Protein 3R9M (pdb70)

InterPro domains:
  IPR004328 BRO1 domain [PF03097] (87-357)
  IPR004328 BRO1 domain [PS51180] (90-411)
  IPR004328 BRO1 domain [SM01041] (4-379)
  IPR038499 BRO1 domain superfamily [G3DSA:1.25.40.280] (1-374)
  IPR038898 BRO1 domain-containing protein BROX [PTHR23032] (2-378)

Sequence (376 aa):
GVDTHWFHRNPLKATAPVSFNYYGVVTGPSASKICNDLRSSRARLLELFTDLSCNPEMMKNNAADSSYFSLLQGFINSLDESTQESKLRYIQNFKWTDTLQGQVPSAQQDAVFELISMGFNVALWYTKYASRLAGKENITEDEAKEVHRRSLKIAAGIFKHLKESHLPKLITPAEKGRDLESRLIEAYVIQCQAEAQEVTIARAIELKHAPGLIIAALAYETANFYQKADHHTLSSLEPAYSAKWRKYLHLKMCFYTAYAYCCYHGETLLASDKCGEAIRSLQEAEKLYAKAEALCCKKEYGETKGPGPTVKPSGHLFFRKLGNLVKNTLEKCQQRENGFIYFQKIPTEAPQLELKANYGLVEPIPFEFPPTSVQWTPETLAAFD

Radius of gyration: 24.3 Å; Cα contacts (8 Å, |Δi|>4): 612; chains: 1; bounding box: 56×80×35 Å

Organism: Homo sapiens (NCBI:txid9606)

CATH classification: 1.25.40.280

Nearest PDB structures (foldseek):
  3zxp-assembly1_B  TM=9.896E-01  e=1.550E-49  Homo sapiens
  3uly-assembly1_A  TM=9.470E-01  e=6.329E-46  Homo sapiens
  1zb1-assembly2_B  TM=7.636E-01  e=9.545E-12  Saccharomyces cerevisiae
  2xs1-assembly1_A  TM=7.672E-01  e=3.033E-11  Homo sapiens
  3c3r-assembly1_A  TM=7.414E-01  e=2.125E-11  unclassified

GO terms:
  GO:0005635 nuclear envelope (C, IDA)
  GO:0007084 mitotic nuclear membrane reassembly (P, IMP)
  GO:0005515 protein binding (F, IPI)
  GO:0070062 extracellular exosome (C, HDA)

B-factor: mean 37.3, std 14.64, range [16.52, 98.57]

Secondary structure (DSSP, 8-state):
-PPP-----PPPP-B-------GGGB-SHHHHHHHHHHHHHHHHHHHHTT-TT--HHHHHHHHHHHHHHHGGGTB-SS-TT-B-TTTTS--EEE--TTSTT--EEES-HHHHHHHHHHHHHHHHHHHHHHHHT-TT--HHHHHHHHHHHHHHHHHHHHIIIIIGGG-SSPPPTTSTTSHHHHHHHHHHHHHHHHHHHHHHHHHTT--HHHHHHHHHHHHHHHHHHHHHHTTS-HHHHHHHHHHHHHHHHHHHHHHHHHHHHHHHHTT-HHHHHHHHHHHHHHHHHHHHHHHHHHT---SS----GGGSHHHHHHHHHHHHHHHHHHHHIIIII-----SSPP------SS----PPP--PPPPPTT--HHHHHTB-

Foldseek 3Di:
DQAFDADFAFDFKDKDQDQLDPDPLFDDDLLVVLSNQLNVLVVLLVVLLPDVVDDPVNNVVSQQSNLLSLQLLFDDPPDPVDTHPNQQVDKMKMCARLRPPDIDIGSGSLVVNLSSLLSSLSSLQVQLNVLRHDPPRDPVSLVSSLQSLLQSLQSLVCCLPPRLVPDPDHDDPPGCSHNQNSVLSSLSSQLSSLVSVLSVCVVVPHQLLLSLQSLQVSLVSLVVSLVSCVPPDCQRCVLVSLSSNLSSLQSNLRNLLSVLVVCVVVVNLLLSLLSLVVSVVSLVVSQVSLVVSLVRDYGGDRDRCCPPPVSVVSVVSSVVSNVVSVVCCVPPNVDHRDPDHDDDDGHNPDRRRHRDHDDRDHRDPSDDVVSSVSRD

Solvent-accessible surface area: 17272 Å² total; per-residue (Å²): 125,18,58,24,17,30,9,4,29,7,56,41,10,58,26,38,129,17,63,3,77,24,170,70,58,22,84,39,122,52,0,48,112,0,8,66,33,0,97,64,15,3,56,113,0,45,112,0,15,106,48,146,82,4,57,10,130,54,0,119,88,10,7,44,60,0,2,20,13,0,12,1,0,9,48,24,65,114,82,130,115,107,88,5,130,8,17,92,46,32,68,1,88,2,23,11,0,5,41,47,170,93,62,32,41,20,90,8,1,0,13,0,2,0,0,0,1,0,1,5,0,3,13,11,4,51,27,0,21,104,7,0,48,66,158,110,11,70,111,114,36,2,147,46,0,44,91,0,0,44,21,0,0,2,2,0,77,35,0,62,101,49,16,28,98,83,20,146,81,101,21,125,145,0,26,0,9,16,84,60,0,0,43,0,5,10,6,6,0,20,0,0,0,0,3,3,21,3,14,52,7,56,78,123,176,87,66,43,29,29,5,0,5,1,0,49,34,0,2,55,42,0,67,120,0,9,110,28,0,52,80,8,94,93,82,42,1,32,5,2,72,57,0,0,55,0,0,28,4,2,8,19,0,34,0,24,1,28,30,0,38,41,16,15,83,60,82,97,0,2,76,0,0,20,0,0,54,29,0,80,119,35,33,58,87,0,78,41,3,1,127,61,2,10,133,32,184,15,26,27,98,102,34,130,0,34,48,65,82,20,2,115,105,1,16,84,56,5,103,78,7,23,90,82,0,76,164,53,17,56,148,104,54,150,66,189,70,52,114,130,23,34,164,16,153,44,150,5,115,165,38,70,6,114,19,62,127,49,140,22,24,114,34,20,142,56,11,46,88,127,6,32,69,21,2,148

Structure (mmCIF, N/CA/C/O backbone):
data_3R9M
#
_entry.id   3R9M
#
_cell.length_a   189.204
_cell.length_b   189.204
_cell.length_c   49.523
_cell.angle_alpha   90.00
_cell.angle_beta   90.00
_cell.angle_gamma   120.00
#
_symmetry.space_group_name_H-M   'P 63'
#
loop_
_entity.id
_entity.type
_entity.pdbx_description
1 polymer 'BRO1 domain-containing protein BROX'
2 non-polymer 1,2-ETHANEDIOL
3 non-polymer 'FORMIC ACID'
4 water water
#
loop_
_atom_site.group_PDB
_atom_site.id
_atom_site.type_symbol
_atom_site.label_atom_id
_atom_site.label_alt_id
_atom_site.label_comp_id
_atom_site.label_asym_id
_atom_site.label_entity_id
_atom_site.label_seq_id
_atom_site.pdbx_PDB_ins_code
_atom_site.Cartn_x
_atom_site.Cartn_y
_atom_site.Cartn_z
_atom_site.occupancy
_atom_site.B_iso_or_equiv
_atom_site.auth_seq_id
_atom_site.auth_comp_id
_atom_site.auth_asym_id
_atom_site.auth_atom_id
_atom_site.pdbx_PDB_model_num
ATOM 1 N N . GLY A 1 1 ? -94.257 39.118 1.827 1.00 98.36 -3 GLY A N 1
ATOM 2 C CA . GLY A 1 1 ? -94.787 39.870 2.957 1.00 98.57 -3 GLY A CA 1
ATOM 3 C C . GLY A 1 1 ? -94.743 39.077 4.256 1.00 91.30 -3 GLY A C 1
ATOM 4 O O . GLY A 1 1 ? -94.152 39.504 5.257 1.00 93.22 -3 GLY A O 1
ATOM 5 N N . VAL A 1 2 ? -95.398 37.922 4.243 0.92 76.21 -2 VAL A N 1
ATOM 6 C CA . VAL A 1 2 ? -95.202 36.915 5.271 1.00 57.81 -2 VAL A CA 1
ATOM 7 C C . VAL A 1 2 ? -93.929 36.171 4.883 0.83 51.60 -2 VAL A C 1
ATOM 8 O O . VAL A 1 2 ? -93.746 35.822 3.718 0.79 45.88 -2 VAL A O 1
ATOM 12 N N . ASP A 1 3 ? -93.033 35.966 5.843 0.96 52.15 -1 ASP A N 1
ATOM 13 C CA . ASP A 1 3 ? -91.748 35.319 5.568 0.83 53.89 -1 ASP A CA 1
ATOM 14 C C . ASP A 1 3 ? -91.871 33.809 5.401 0.90 41.42 -1 ASP A C 1
ATOM 15 O O . ASP A 1 3 ? -92.722 33.185 6.020 0.80 32.41 -1 ASP A O 1
ATOM 20 N N . THR A 1 4 ? -91.022 33.241 4.550 1.00 41.22 2 THR A N 1
ATOM 21 C CA . THR A 1 4 ? -90.873 31.793 4.428 1.00 40.38 2 THR A CA 1
ATOM 22 C C . THR A 1 4 ? -89.979 31.212 5.513 1.00 38.28 2 THR A C 1
ATOM 23 O O . THR A 1 4 ? -89.138 31.904 6.079 1.00 36.72 2 THR A O 1
ATOM 27 N N . HIS A 1 5 ? -90.153 29.923 5.777 1.00 28.96 3 HIS A N 1
ATOM 28 C CA . HIS A 1 5 ? -89.305 29.230 6.726 1.00 26.28 3 HIS A CA 1
ATOM 29 C C . HIS A 1 5 ? -88.791 27.971 6.043 1.00 32.25 3 HIS A C 1
ATOM 30 O O . HIS A 1 5 ? -89.431 27.460 5.129 1.00 31.11 3 HIS A O 1
ATOM 37 N N . TRP A 1 6 ? -87.650 27.471 6.497 1.00 29.10 4 TRP A N 1
ATOM 38 C CA . TRP A 1 6 ? -87.112 26.226 5.953 1.00 28.57 4 TRP A CA 1
ATOM 39 C C . TRP A 1 6 ? -87.037 25.184 7.072 1.00 26.43 4 TRP A C 1
ATOM 40 O O . TRP A 1 6 ? -86.323 25.400 8.051 1.00 26.45 4 TRP A O 1
ATOM 51 N N . PHE A 1 7 ? -87.755 24.075 6.922 1.00 24.59 5 PHE A N 1
ATOM 5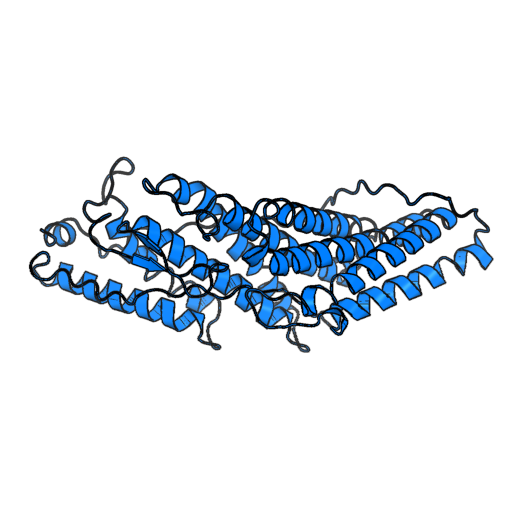2 C CA . PHE A 1 7 ? -87.761 23.024 7.953 1.00 23.85 5 PHE A CA 1
ATOM 53 C C . PHE A 1 7 ? -87.183 21.738 7.351 1.00 31.71 5 PHE A C 1
ATOM 54 O O . PHE A 1 7 ? -87.737 21.214 6.390 1.00 26.90 5 PHE A O 1
ATOM 62 N N . HIS A 1 8 ? -86.066 21.242 7.873 1.00 27.13 6 HIS A N 1
ATOM 63 C CA . HIS A 1 8 ? -85.546 19.925 7.445 1.00 30.00 6 HIS A CA 1
ATOM 64 C C . HIS A 1 8 ? -86.574 18.840 7.662 1.00 26.52 6 HIS A C 1
ATOM 65 O O . HIS A 1 8 ? -87.187 18.796 8.737 1.00 24.56 6 HIS A O 1
ATOM 72 N N . ARG A 1 9 ? -86.756 17.931 6.693 1.00 22.41 7 ARG A N 1
ATOM 73 C CA . ARG A 1 9 ? -87.704 16.815 6.890 1.00 21.38 7 ARG A CA 1
ATOM 74 C C . ARG A 1 9 ? -87.069 15.440 6.637 1.00 26.29 7 ARG A C 1
ATOM 75 O O . ARG A 1 9 ? -86.414 15.219 5.615 1.00 24.53 7 ARG A O 1
ATOM 83 N N . ASN A 1 10 ? -87.237 14.520 7.579 1.00 21.96 8 ASN A N 1
ATOM 84 C CA . ASN A 1 10 ? -86.929 13.112 7.297 1.00 25.08 8 ASN A CA 1
ATOM 85 C C . ASN A 1 10 ? -88.031 12.511 6.450 1.00 23.85 8 ASN A C 1
ATOM 86 O O . ASN A 1 10 ? -89.120 13.085 6.325 1.00 23.61 8 ASN A O 1
ATOM 91 N N . PRO A 1 11 ? -87.767 11.349 5.839 1.00 24.87 9 PRO A N 1
ATOM 92 C CA . PRO A 1 11 ? -88.781 10.789 4.947 1.00 25.31 9 PRO A CA 1
ATOM 93 C C . PRO A 1 11 ? -90.009 10.305 5.687 1.00 27.09 9 PRO A C 1
ATOM 94 O O . PRO A 1 11 ? -89.890 9.961 6.848 1.00 21.55 9 PRO A O 1
ATOM 98 N N . LEU A 1 12 ? -91.152 10.268 5.017 1.00 24.05 10 LEU A N 1
ATOM 99 C CA . LEU A 1 12 ? -92.336 9.590 5.536 1.00 22.57 10 LEU A CA 1
ATOM 100 C C . LEU A 1 12 ? -92.026 8.110 5.688 1.00 25.27 10 LEU A C 1
ATOM 101 O O . LEU A 1 12 ? -91.123 7.571 5.043 1.00 23.69 10 LEU A O 1
ATOM 106 N N . LYS A 1 13 ? -92.797 7.453 6.550 1.00 19.45 11 LYS A N 1
ATOM 107 C CA . LYS A 1 13 ? -92.695 6.002 6.731 1.00 20.70 11 LYS A CA 1
ATOM 108 C C . LYS A 1 13 ? -93.490 5.276 5.639 1.00 22.49 11 LYS A C 1
ATOM 109 O O . LYS A 1 13 ? -94.493 5.785 5.143 1.00 21.01 11 LYS A O 1
ATOM 115 N N . ALA A 1 14 ? -93.028 4.082 5.286 1.00 16.74 12 ALA A N 1
ATOM 116 C CA . ALA A 1 14 ? -93.720 3.240 4.312 1.00 21.74 12 ALA A CA 1
ATOM 117 C C . ALA A 1 14 ? -94.116 1.958 5.036 1.00 22.83 12 ALA A C 1
ATOM 118 O O . ALA A 1 14 ? -93.478 1.596 6.030 1.00 21.62 12 ALA A O 1
ATOM 120 N N . THR A 1 15 ? -95.138 1.267 4.539 1.00 21.60 13 THR A N 1
ATOM 121 C CA . THR A 1 15 ? -95.578 0.033 5.182 1.00 21.19 13 THR A CA 1
ATOM 122 C C . THR A 1 15 ? -95.912 -1.074 4.163 1.00 24.08 13 THR A C 1
ATOM 123 O O . THR A 1 15 ? -96.270 -0.797 2.988 1.00 22.88 13 THR A O 1
ATOM 127 N N . ALA A 1 16 ? -95.794 -2.325 4.591 1.00 23.01 14 ALA A N 1
ATOM 128 C CA . ALA A 1 16 ? -96.274 -3.448 3.761 1.00 24.75 14 ALA A CA 1
ATOM 129 C C . ALA A 1 16 ? -97.769 -3.280 3.597 1.00 24.89 14 ALA A C 1
ATOM 130 O O . ALA A 1 16 ? -98.482 -2.973 4.560 1.00 22.05 14 ALA A O 1
ATOM 132 N N . PRO A 1 17 ? -98.280 -3.455 2.371 1.00 24.20 15 PRO A N 1
ATOM 133 C CA . PRO A 1 17 ? -99.730 -3.403 2.167 1.00 18.99 15 PRO A CA 1
ATOM 134 C C . PRO A 1 17 ? -100.430 -4.547 2.902 1.00 25.16 15 PRO A C 1
ATOM 135 O O . PRO A 1 17 ? -99.848 -5.628 3.001 1.00 24.70 15 PRO A O 1
ATOM 139 N N . VAL A 1 18 ? -101.636 -4.315 3.408 1.00 23.89 16 VAL A N 1
ATOM 140 C CA . VAL A 1 18 ? -102.332 -5.309 4.249 1.00 24.37 16 VAL A CA 1
ATOM 141 C C . VAL A 1 18 ? -103.722 -5.566 3.676 1.00 27.71 16 VAL A C 1
ATOM 142 O O . VAL A 1 18 ? -104.492 -4.629 3.425 1.00 25.15 16 VAL A O 1
ATOM 146 N N . SER A 1 19 ? -104.032 -6.825 3.402 1.00 26.14 17 SER A N 1
ATOM 147 C CA . SER A 1 19 ? -105.333 -7.135 2.801 1.00 24.92 17 SER A CA 1
ATOM 148 C C . SER A 1 19 ? -106.452 -7.287 3.830 1.00 29.16 17 SER A C 1
ATOM 149 O O . SER A 1 19 ? -107.624 -7.203 3.486 1.00 29.18 17 SER A O 1
ATOM 152 N N . PHE A 1 20 ? -106.080 -7.545 5.089 1.00 23.34 18 PHE A N 1
ATOM 153 C CA . PHE A 1 20 ? -107.061 -7.930 6.131 1.00 24.11 18 PHE A CA 1
ATOM 154 C C . PHE A 1 20 ? -107.886 -9.164 5.704 1.00 32.77 18 PHE A C 1
ATOM 155 O O . PHE A 1 20 ? -109.109 -9.214 5.858 1.00 31.13 18 PHE A O 1
ATOM 163 N N . ASN A 1 21 ? -107.195 -10.137 5.120 1.00 28.42 19 ASN A N 1
ATOM 164 C CA . ASN A 1 21 ? -107.827 -11.417 4.804 1.00 28.37 19 ASN A CA 1
ATOM 165 C C . ASN A 1 21 ? -107.412 -12.498 5.801 1.00 31.20 19 ASN A C 1
ATOM 166 O O . ASN A 1 21 ? -106.240 -12.828 5.890 1.00 32.11 19 ASN A O 1
ATOM 171 N N . TYR A 1 22 ? -108.355 -12.953 6.613 1.00 32.24 20 TYR A N 1
ATOM 172 C CA . TYR A 1 22 ? -108.116 -14.013 7.606 1.00 31.77 20 TYR A CA 1
ATOM 173 C C . TYR A 1 22 ? -108.593 -15.401 7.174 1.00 38.52 20 TYR A C 1
ATOM 174 O O . TYR A 1 22 ? -108.630 -16.326 7.983 1.00 41.87 20 TYR A O 1
ATOM 183 N N . TYR A 1 23 ? -109.051 -15.496 5.925 1.00 31.77 21 TYR A N 1
ATOM 184 C CA . TYR A 1 23 ? -109.397 -16.807 5.333 1.00 33.82 21 TYR A CA 1
ATOM 185 C C . TYR A 1 23 ? -110.342 -17.466 6.326 1.00 38.87 21 TYR A C 1
ATOM 186 O O . TYR A 1 23 ? -111.215 -16.756 6.901 1.00 44.78 21 TYR A O 1
ATOM 195 N N . GLY A 1 24 ? -110.238 -18.770 6.538 1.00 44.57 22 GLY A N 1
ATOM 196 C CA . GLY A 1 24 ? -111.230 -19.433 7.381 1.00 43.36 22 GLY A CA 1
ATOM 197 C C . GLY A 1 24 ? -111.623 -18.837 8.739 1.00 48.47 22 GLY A C 1
ATOM 198 O O . GLY A 1 24 ? -112.712 -19.104 9.266 1.00 50.53 22 GLY A O 1
ATOM 199 N N . VAL A 1 25 ? -110.740 -18.030 9.317 1.00 37.98 23 VAL A N 1
ATOM 200 C CA . VAL A 1 25 ? -111.046 -17.376 10.587 1.00 39.14 23 VAL A CA 1
ATOM 201 C C . VAL A 1 25 ? -112.312 -16.531 10.522 1.00 41.52 23 VAL A C 1
ATOM 202 O O . VAL A 1 25 ? -113.052 -16.430 11.494 1.00 45.02 23 VAL A O 1
ATOM 206 N N . VAL A 1 26 ? -112.552 -15.904 9.382 1.00 40.95 24 VAL A N 1
ATOM 207 C CA . VAL A 1 26 ? -113.661 -14.965 9.269 1.00 40.97 24 VAL A CA 1
ATOM 208 C C . VAL A 1 26 ? -114.814 -15.566 8.495 1.00 49.14 24 VAL A C 1
ATOM 209 O O . VAL A 1 26 ? -114.627 -16.080 7.401 1.00 49.20 24 VAL A O 1
ATOM 213 N N . THR A 1 27 ? -116.004 -15.493 9.075 1.00 50.97 25 THR A N 1
ATOM 214 C CA . THR A 1 27 ? -117.202 -15.999 8.423 1.00 60.53 25 THR A CA 1
ATOM 215 C C . THR A 1 27 ? -118.346 -14.981 8.465 1.00 59.32 25 THR A C 1
ATOM 216 O O . THR A 1 27 ? -118.470 -14.203 9.409 1.00 53.13 25 THR A O 1
ATOM 220 N N . GLY A 1 28 ? -119.174 -14.971 7.431 1.00 58.25 26 GLY A N 1
ATOM 221 C CA . GLY A 1 28 ? -120.370 -14.157 7.458 1.00 61.15 26 GLY A CA 1
ATOM 222 C C . GLY A 1 28 ? -120.169 -12.770 6.901 1.00 65.44 26 GLY A C 1
ATOM 223 O O . GLY A 1 28 ? -119.069 -12.231 6.925 1.00 67.07 26 GLY A O 1
ATOM 224 N N . PRO A 1 29 ? -121.254 -12.176 6.413 1.00 67.10 27 PRO A N 1
ATOM 225 C CA . PRO A 1 29 ? -121.251 -10.897 5.709 1.00 64.74 27 PRO A CA 1
ATOM 226 C C . PRO A 1 29 ? -120.679 -9.736 6.526 1.00 55.08 27 PRO A C 1
ATOM 227 O O . PRO A 1 29 ? -119.930 -8.955 5.959 1.00 48.68 27 PRO A O 1
ATOM 231 N N . SER A 1 30 ? -121.007 -9.609 7.808 1.00 49.75 28 SER A N 1
ATOM 232 C CA . SER A 1 30 ? -120.576 -8.408 8.537 1.00 51.61 28 SER A CA 1
ATOM 233 C C . SER A 1 30 ? -119.064 -8.362 8.860 1.00 47.92 28 SER A C 1
ATOM 234 O O . SER A 1 30 ? -118.434 -7.323 8.697 1.00 47.15 28 SER A O 1
ATOM 237 N N . ALA A 1 31 ? -118.486 -9.475 9.301 1.00 40.78 29 ALA A N 1
ATOM 238 C CA . ALA A 1 31 ? -117.041 -9.541 9.503 1.00 44.15 29 ALA A CA 1
ATOM 239 C C . ALA A 1 31 ? -116.291 -9.411 8.175 1.00 38.42 29 ALA A C 1
ATOM 240 O O . ALA A 1 31 ? -115.248 -8.742 8.092 1.00 40.64 29 ALA A O 1
ATOM 242 N N . SER A 1 32 ? -116.815 -10.039 7.125 1.00 36.22 30 SER A N 1
ATOM 243 C CA . SER A 1 32 ? -116.185 -9.875 5.820 1.00 38.22 30 SER A CA 1
ATOM 244 C C . SER A 1 32 ? -116.217 -8.405 5.400 1.00 38.08 30 SER A C 1
ATOM 245 O O . SER A 1 32 ? -115.227 -7.869 4.883 1.00 38.00 30 SER A O 1
ATOM 248 N N . LYS A 1 33 ? -117.351 -7.753 5.630 1.00 39.00 31 LYS A N 1
ATOM 249 C CA . LYS A 1 33 ? -117.492 -6.346 5.271 1.00 41.47 31 LYS A CA 1
ATOM 250 C C . LYS A 1 33 ? -116.516 -5.481 6.051 1.00 40.07 31 LYS A C 1
ATOM 251 O O . LYS A 1 33 ? -115.909 -4.558 5.507 1.00 35.36 31 LYS A O 1
ATOM 257 N N . ILE A 1 34 ? -116.354 -5.774 7.335 1.00 29.56 32 ILE A N 1
ATOM 258 C CA . ILE A 1 34 ? -115.517 -4.890 8.126 1.00 31.95 32 ILE A CA 1
ATOM 259 C C . ILE A 1 34 ? -114.059 -5.083 7.695 1.00 31.56 32 ILE A C 1
ATOM 260 O O . ILE A 1 34 ? -113.283 -4.151 7.707 1.00 31.93 32 ILE A O 1
ATOM 265 N N . CYS A 1 35 ? -113.685 -6.306 7.327 1.00 30.26 33 CYS A N 1
ATOM 266 C CA . CYS A 1 35 ? -112.354 -6.516 6.756 1.00 30.72 33 CYS A CA 1
ATOM 267 C C . CYS A 1 35 ? -112.162 -5.715 5.460 1.00 31.02 33 CYS A C 1
ATOM 268 O O . CYS A 1 35 ? -111.117 -5.088 5.269 1.00 28.78 33 CYS A O 1
ATOM 271 N N . ASN A 1 36 ? -113.163 -5.715 4.583 1.00 30.68 34 ASN A N 1
ATOM 272 C CA . ASN A 1 36 ? -113.063 -4.896 3.355 1.00 31.35 34 ASN A CA 1
ATOM 273 C C . ASN A 1 36 ? -112.928 -3.407 3.659 1.00 27.68 34 ASN A C 1
ATOM 274 O O . ASN A 1 36 ? -112.179 -2.680 2.994 1.00 32.24 34 ASN A O 1
ATOM 279 N N . ASP A 1 37 ? -113.665 -2.965 4.670 1.00 28.93 35 ASP A N 1
ATOM 280 C CA . ASP A 1 37 ? -113.621 -1.555 5.095 1.00 29.86 35 ASP A CA 1
ATOM 281 C C . ASP A 1 37 ? -112.287 -1.154 5.731 1.00 32.03 35 ASP A C 1
ATOM 282 O O . ASP A 1 37 ? -111.780 -0.049 5.492 1.00 28.41 35 ASP A O 1
ATOM 287 N N . LEU A 1 38 ? -111.712 -2.050 6.525 1.00 25.95 36 LEU A N 1
ATOM 288 C CA . LEU A 1 38 ? -110.344 -1.852 7.021 1.00 28.60 36 LEU A CA 1
ATOM 289 C C . LEU A 1 38 ? -109.369 -1.744 5.853 1.00 29.04 36 LEU A C 1
ATOM 290 O O . LEU A 1 38 ? -108.522 -0.828 5.798 1.00 26.23 36 LEU A O 1
ATOM 295 N N . ARG A 1 39 ? -109.469 -2.689 4.909 1.00 26.51 37 ARG A N 1
ATOM 296 C CA . ARG A 1 39 ? -108.524 -2.682 3.789 1.00 22.70 37 ARG A CA 1
ATOM 297 C C . ARG A 1 39 ? -108.597 -1.362 3.019 1.00 27.38 37 ARG A C 1
ATOM 298 O O . ARG A 1 39 ? -107.570 -0.723 2.734 1.00 25.66 37 ARG A O 1
ATOM 306 N N . SER A 1 40 ? -109.811 -0.930 2.707 1.00 24.17 38 SER A N 1
ATOM 307 C CA . SER A 1 40 ? -109.939 0.254 1.850 1.00 31.42 38 SER A CA 1
ATOM 308 C C . SER A 1 40 ? -109.682 1.567 2.612 1.00 28.33 38 SER A C 1
ATOM 309 O O . SER A 1 40 ? -109.099 2.497 2.056 1.00 27.45 38 SER A O 1
ATOM 312 N N . SER A 1 41 ? -110.063 1.637 3.884 1.00 26.62 39 SER A N 1
ATOM 313 C CA . SER A 1 41 ? -109.769 2.855 4.648 1.00 25.15 39 SER A CA 1
ATOM 314 C C . SER A 1 41 ? -108.261 2.982 4.885 1.00 25.70 39 SER A C 1
ATOM 315 O O . SER A 1 41 ? -107.721 4.098 4.828 1.00 26.43 39 SER A O 1
ATOM 318 N N . ARG A 1 42 ? -107.564 1.863 5.123 1.00 24.97 40 ARG A N 1
ATOM 319 C CA . ARG A 1 42 ? -106.118 1.940 5.291 1.00 23.73 40 ARG A CA 1
ATOM 320 C C . ARG A 1 42 ? -105.505 2.435 3.976 1.00 23.89 40 ARG A C 1
ATOM 321 O O . ARG A 1 42 ? -104.623 3.300 3.969 1.00 23.88 40 ARG A O 1
ATOM 329 N N . ALA A 1 43 ? -105.941 1.840 2.860 1.00 25.65 41 ALA A N 1
ATOM 330 C CA . ALA A 1 43 ? -105.362 2.201 1.561 1.00 23.18 41 ALA A CA 1
ATOM 331 C C . ALA A 1 43 ? -105.587 3.679 1.227 1.00 29.10 41 ALA A C 1
ATOM 332 O O . ALA A 1 43 ? -104.689 4.370 0.710 1.00 25.68 41 ALA A O 1
ATOM 334 N N . ARG A 1 44 ? -106.774 4.153 1.505 1.00 26.05 42 ARG A N 1
ATOM 335 C CA . ARG A 1 44 ? -107.103 5.547 1.233 1.00 27.17 42 ARG A CA 1
ATOM 336 C C . ARG A 1 44 ? -106.231 6.489 2.071 1.00 26.43 42 ARG A C 1
ATOM 337 O O . ARG A 1 44 ? -105.734 7.510 1.576 1.00 24.16 42 ARG A O 1
ATOM 345 N N . LEU A 1 45 ? -106.068 6.150 3.343 1.00 23.36 43 LEU A N 1
ATOM 346 C CA . LEU A 1 45 ? -105.190 6.970 4.184 1.00 22.17 43 LEU A CA 1
ATOM 347 C C . LEU A 1 45 ? -103.742 6.965 3.677 1.00 23.64 43 LEU A C 1
ATOM 348 O O . LEU A 1 45 ? -103.102 8.012 3.592 1.00 24.74 43 LEU A O 1
ATOM 353 N N . LEU A 1 46 ? -103.225 5.793 3.322 1.00 23.71 44 LEU A N 1
ATOM 354 C CA . LEU A 1 46 ? -101.857 5.726 2.860 1.00 24.35 44 LEU A CA 1
ATOM 355 C C . LEU A 1 46 ? -101.694 6.530 1.558 1.00 27.55 44 LEU A C 1
ATOM 356 O O . LEU A 1 46 ? -100.673 7.186 1.351 1.00 26.61 44 LEU A O 1
ATOM 361 N N . GLU A 1 47 ? -102.677 6.447 0.670 1.00 22.52 45 GLU A N 1
ATOM 362 C CA . GLU A 1 47 ? -102.553 7.167 -0.607 1.00 27.25 45 GLU A CA 1
ATOM 363 C C . GLU A 1 47 ? -102.476 8.670 -0.322 1.00 25.48 45 GLU A C 1
ATOM 364 O O . GLU A 1 47 ? -101.774 9.416 -1.024 1.00 27.34 45 GLU A O 1
ATOM 370 N N . LEU A 1 48 ? -103.195 9.140 0.694 1.00 26.87 46 LEU A N 1
ATOM 371 C CA . LEU A 1 48 ? -103.200 10.584 0.935 1.00 28.37 46 LEU A CA 1
ATOM 372 C C . LEU A 1 48 ? -101.850 11.159 1.317 1.00 30.15 46 LEU A C 1
ATOM 373 O O . LEU A 1 48 ? -101.608 12.338 1.075 1.00 28.99 46 LEU A O 1
ATOM 378 N N . PHE A 1 49 ? -100.985 10.364 1.942 1.00 26.21 47 PHE A N 1
ATOM 379 C CA . PHE A 1 49 ? -99.735 10.934 2.452 1.00 25.22 47 PHE A CA 1
ATOM 380 C C . PHE A 1 49 ? -98.899 11.609 1.391 1.00 29.21 47 PHE A C 1
ATOM 381 O O . PHE A 1 49 ? -98.106 12.459 1.702 1.00 23.55 47 PHE A O 1
ATOM 389 N N . THR A 1 50 ? -98.914 11.068 0.183 1.00 27.90 48 THR A N 1
ATOM 390 C CA . THR A 1 50 ? -98.181 11.643 -0.953 1.00 26.74 48 THR A CA 1
ATOM 391 C C . THR A 1 50 ? -99.032 12.412 -1.956 1.00 30.61 48 THR A C 1
ATOM 392 O O . THR A 1 50 ? -98.594 12.671 -3.072 1.00 32.09 48 THR A O 1
ATOM 396 N N . ASP A 1 51 ? -100.294 12.618 -1.629 1.00 29.65 49 ASP A N 1
ATOM 397 C CA . ASP A 1 51 ? -101.202 13.257 -2.577 1.00 29.00 49 ASP A CA 1
ATOM 398 C C . ASP A 1 51 ? -101.098 14.760 -2.355 1.00 34.38 49 ASP A C 1
ATOM 399 O O . ASP A 1 51 ? -101.509 15.295 -1.323 1.00 29.08 49 ASP A O 1
ATOM 404 N N . LEU A 1 52 ? -100.548 15.458 -3.339 1.00 30.89 50 LEU A N 1
ATOM 405 C CA . LEU A 1 52 ? -100.311 16.892 -3.186 1.00 38.02 50 LEU A CA 1
ATOM 406 C C . LEU A 1 52 ? -101.582 17.712 -3.021 1.00 34.68 50 LEU A C 1
ATOM 407 O O . LEU A 1 52 ? -101.529 18.826 -2.554 1.00 38.92 50 LEU A O 1
ATOM 412 N N . SER A 1 53 ? -102.727 17.145 -3.339 1.00 31.56 51 SER A N 1
ATOM 413 C CA . SER A 1 53 ? -103.972 17.876 -3.155 1.00 37.82 51 SER A CA 1
ATOM 414 C C . SER A 1 53 ? -104.535 17.694 -1.732 1.00 42.55 51 SER A C 1
ATOM 415 O O . SER A 1 53 ? -105.539 18.308 -1.364 1.00 37.91 51 SER A O 1
ATOM 418 N N . CYS A 1 54 ? -103.895 16.860 -0.916 1.00 33.99 52 CYS A N 1
ATOM 419 C CA . CYS A 1 54 ? -104.450 16.608 0.417 1.00 25.72 52 CYS A CA 1
ATOM 420 C C . CYS A 1 54 ? -104.409 17.862 1.302 1.00 31.07 52 CYS A C 1
ATOM 421 O O . CYS A 1 54 ? -103.410 18.580 1.318 1.00 32.81 52 CYS A O 1
ATOM 424 N N . ASN A 1 55 ? -105.482 18.129 2.035 1.00 33.51 53 ASN A N 1
ATOM 425 C CA . ASN A 1 55 ? -105.434 19.194 3.046 1.00 31.75 53 ASN A CA 1
ATOM 426 C C . ASN A 1 55 ? -105.785 18.642 4.430 1.00 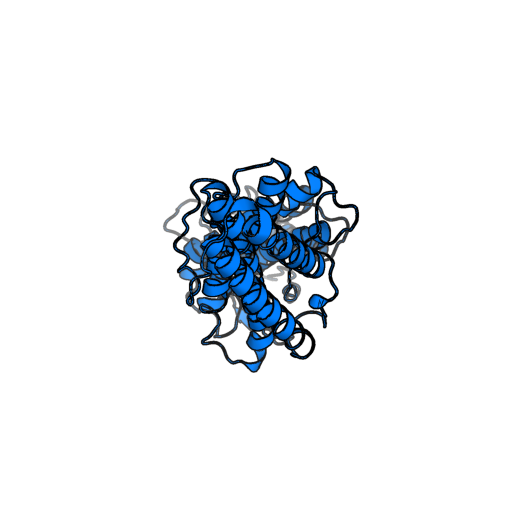29.72 53 ASN A C 1
ATOM 427 O O . ASN A 1 55 ? -106.128 17.474 4.539 1.00 31.84 53 ASN A O 1
ATOM 432 N N . PRO A 1 56 ? -105.702 19.471 5.489 1.00 32.25 54 PRO A N 1
ATOM 433 C CA . PRO A 1 56 ? -105.965 18.870 6.793 1.00 29.18 54 PRO A CA 1
ATOM 434 C C . PRO A 1 56 ? -107.367 18.289 6.946 1.00 35.50 54 PRO A C 1
ATOM 435 O O . PRO A 1 56 ? -107.508 17.303 7.652 1.00 30.72 54 PRO A O 1
ATOM 439 N N . GLU A 1 57 ? -108.387 18.877 6.332 1.00 34.25 55 GLU A N 1
ATOM 440 C CA . GLU A 1 57 ? -109.726 18.303 6.442 1.00 33.04 55 GLU A CA 1
ATOM 441 C C . GLU A 1 57 ? -109.778 16.879 5.859 1.00 33.89 55 GLU A C 1
ATOM 442 O O . GLU A 1 57 ? -110.360 15.961 6.451 1.00 32.88 55 GLU A O 1
ATOM 448 N N . MET A 1 58 ? -109.183 16.696 4.685 1.00 28.65 56 MET A N 1
ATOM 449 C CA . MET A 1 58 ? -109.154 15.368 4.073 1.00 32.40 56 MET A CA 1
ATOM 450 C C . MET A 1 58 ? -108.362 14.385 4.929 1.00 29.58 56 MET A C 1
ATOM 451 O O . MET A 1 58 ? -108.777 13.242 5.135 1.00 28.51 56 MET A O 1
ATOM 456 N N . MET A 1 59 ? -107.211 14.833 5.423 1.00 27.48 57 MET A N 1
ATOM 457 C CA . MET A 1 59 ? -106.383 13.948 6.227 1.00 25.61 57 MET A CA 1
ATOM 458 C C . MET A 1 59 ? -107.147 13.492 7.451 1.00 31.66 57 MET A C 1
ATOM 459 O O . MET A 1 59 ? -107.161 12.300 7.780 1.00 27.89 57 MET A O 1
ATOM 464 N N . LYS A 1 60 ? -107.773 14.444 8.143 1.00 29.33 58 LYS A N 1
ATOM 465 C CA . LYS A 1 60 ? -108.463 14.109 9.381 1.00 31.07 58 LYS A CA 1
ATOM 466 C C . LYS A 1 60 ? -109.625 13.156 9.097 1.00 32.09 58 LYS A C 1
ATOM 467 O O . LYS A 1 60 ? -109.846 12.209 9.852 1.00 29.34 58 LYS A O 1
ATOM 473 N N . ASN A 1 61 ? -110.366 13.388 8.004 1.00 32.36 59 ASN A N 1
ATOM 474 C CA A ASN A 1 61 ? -111.459 12.477 7.653 0.57 30.47 59 ASN A CA 1
ATOM 475 C CA B ASN A 1 61 ? -111.459 12.484 7.628 0.43 29.43 59 ASN A CA 1
ATOM 476 C C . ASN A 1 61 ? -110.966 11.055 7.362 1.00 31.24 59 ASN A C 1
ATOM 477 O O . ASN A 1 61 ? -111.554 10.067 7.837 1.00 31.62 59 ASN A O 1
ATOM 486 N N . ALA A 1 62 ? -109.880 10.941 6.611 1.00 28.28 60 ALA A N 1
ATOM 487 C CA . ALA A 1 62 ? -109.361 9.606 6.273 1.00 25.44 60 ALA A CA 1
ATOM 488 C C . ALA A 1 62 ? -108.772 8.892 7.497 1.00 25.09 60 ALA A C 1
ATOM 489 O O . ALA A 1 62 ? -108.918 7.671 7.677 1.00 27.15 60 ALA A O 1
ATOM 491 N N . ALA A 1 63 ? -108.096 9.673 8.341 1.00 25.32 61 ALA A N 1
ATOM 492 C CA . ALA A 1 63 ? -107.463 9.149 9.533 1.00 25.35 61 ALA A CA 1
ATOM 493 C C . ALA A 1 63 ? -108.538 8.669 10.474 1.00 29.60 61 ALA A C 1
ATOM 494 O O . ALA A 1 63 ? -108.450 7.573 11.027 1.00 27.59 61 ALA A O 1
ATOM 496 N N . ASP A 1 64 ? -109.562 9.486 10.671 1.00 25.62 62 ASP A N 1
ATOM 497 C CA . ASP A 1 64 ? -110.639 9.066 11.567 1.00 28.21 62 ASP A CA 1
ATOM 498 C C . ASP A 1 64 ? -111.285 7.787 11.044 1.00 29.76 62 ASP A C 1
ATOM 499 O O . ASP A 1 64 ? -111.587 6.873 11.820 1.00 29.27 62 ASP A O 1
ATOM 504 N N . SER A 1 65 ? -111.533 7.730 9.736 1.00 29.12 63 SER A N 1
ATOM 505 C CA A SER A 1 65 ? -112.194 6.550 9.173 0.54 29.01 63 SER A CA 1
ATOM 506 C CA B SER A 1 65 ? -112.191 6.556 9.172 0.46 29.30 63 SER A CA 1
ATOM 507 C C . SER A 1 65 ? -111.393 5.284 9.439 1.00 34.74 63 SER A C 1
ATOM 508 O O . SER A 1 65 ? -111.952 4.283 9.866 1.00 34.13 63 SER A O 1
ATOM 513 N N . TYR A 1 66 ? -110.081 5.322 9.179 1.00 24.53 64 TYR A N 1
ATOM 514 C CA . TYR A 1 66 ? -109.259 4.120 9.434 1.00 24.42 64 TYR A CA 1
ATOM 515 C C . TYR A 1 66 ? -109.098 3.823 10.931 1.00 23.18 64 TYR A C 1
ATOM 516 O O . TYR A 1 66 ? -109.275 2.685 11.367 1.00 27.02 64 TYR A O 1
ATOM 525 N N . PHE A 1 67 ? -108.709 4.827 11.712 1.00 27.08 65 PHE A N 1
ATOM 526 C CA . PHE A 1 67 ? -108.432 4.596 13.134 1.00 25.17 65 PHE A CA 1
ATOM 527 C C . PHE A 1 67 ? -109.667 4.092 13.870 1.00 27.66 65 PHE A C 1
ATOM 528 O O . PHE A 1 67 ? -109.541 3.250 14.779 1.00 25.77 65 PHE A O 1
ATOM 536 N N . SER A 1 68 ? -110.856 4.598 13.517 1.00 26.18 66 SER A N 1
ATOM 537 C CA . SER A 1 68 ? -112.075 4.092 14.180 1.00 33.85 66 SER A CA 1
ATOM 538 C C . SER A 1 68 ? -112.297 2.601 13.926 1.00 31.41 66 SER A C 1
ATOM 539 O O . SER A 1 68 ? -112.732 1.858 14.829 1.00 30.19 66 SER A O 1
ATOM 542 N N . LEU A 1 69 ? -111.947 2.137 12.728 1.00 26.46 67 LEU A N 1
ATOM 543 C CA . LEU A 1 69 ? -112.060 0.702 12.424 1.00 24.89 67 LEU A CA 1
ATOM 544 C C . LEU A 1 69 ? -110.944 -0.104 13.069 1.00 27.77 67 LEU A C 1
ATOM 545 O O . LEU A 1 69 ? -111.170 -1.171 13.642 1.00 30.16 67 LEU A O 1
ATOM 550 N N . LEU A 1 70 ? -109.723 0.399 12.972 1.00 23.92 68 LEU A N 1
ATOM 551 C CA . LEU A 1 70 ? -108.574 -0.330 13.491 1.00 24.71 68 LEU A CA 1
ATOM 552 C C . LEU A 1 70 ? -108.730 -0.537 14.982 1.00 28.25 68 LEU A C 1
ATOM 553 O O . LEU A 1 70 ? -108.288 -1.549 15.545 1.00 28.13 68 LEU A O 1
ATOM 558 N N . GLN A 1 71 ? -109.369 0.419 15.640 1.00 27.50 69 GLN A N 1
ATOM 559 C CA . GLN A 1 71 ? -109.522 0.288 17.091 1.00 26.79 69 GLN A CA 1
ATOM 560 C C . GLN A 1 71 ? -110.357 -0.909 17.555 1.00 28.45 69 GLN A C 1
ATOM 561 O O . GLN A 1 71 ? -110.296 -1.320 18.721 1.00 29.39 69 GLN A O 1
ATOM 567 N N . GLY A 1 72 ? -111.121 -1.488 16.644 1.00 25.17 70 GLY A N 1
ATOM 568 C CA . GLY A 1 72 ? -111.866 -2.704 16.972 1.00 26.89 70 GLY A CA 1
ATOM 569 C C . GLY A 1 72 ? -110.902 -3.853 17.195 1.00 31.45 70 GLY A C 1
ATOM 570 O O . GLY A 1 72 ? -111.257 -4.844 17.823 1.00 28.56 70 GLY A O 1
ATOM 571 N N . PHE A 1 73 ? -109.678 -3.741 16.678 1.00 28.32 71 PHE A N 1
ATOM 572 C CA . PHE A 1 73 ? -108.632 -4.741 16.961 1.00 25.81 71 PHE A CA 1
ATOM 573 C C . PHE A 1 73 ? -107.921 -4.491 18.303 1.00 29.51 71 PHE A C 1
ATOM 574 O O . PHE A 1 73 ? -107.073 -5.267 18.712 1.00 28.25 71 PHE A O 1
ATOM 582 N N . ILE A 1 74 ? -108.249 -3.388 18.946 1.00 26.83 72 ILE A N 1
ATOM 583 C CA . ILE A 1 74 ? -107.511 -2.931 20.128 1.00 30.17 72 ILE A CA 1
ATOM 584 C C . ILE A 1 74 ? -108.441 -2.826 21.346 1.00 31.70 72 ILE A C 1
ATOM 585 O O . ILE A 1 74 ? -108.175 -3.402 22.398 1.00 27.78 72 ILE A O 1
ATOM 590 N N . ASN A 1 75 ? -109.468 -2.005 21.222 1.00 28.66 73 ASN A N 1
ATOM 591 C CA . ASN A 1 75 ? -110.385 -1.720 22.325 1.00 31.58 73 ASN A CA 1
ATOM 592 C C . ASN A 1 75 ? -111.440 -2.781 22.524 1.00 36.26 73 ASN A C 1
ATOM 593 O O . ASN A 1 75 ? -111.958 -3.367 21.577 1.00 36.69 73 ASN A O 1
ATOM 598 N N . SER A 1 76 ? -111.765 -2.998 23.782 1.00 34.54 74 SER A N 1
ATOM 599 C CA . SER A 1 76 ? -112.908 -3.820 24.143 1.00 45.00 74 SER A CA 1
ATOM 600 C C . SER A 1 76 ? -114.153 -3.012 23.790 1.00 37.14 74 SER A C 1
ATOM 601 O O . SER A 1 76 ? -114.127 -1.786 23.856 1.00 38.17 74 SER A O 1
ATOM 604 N N . LEU A 1 77 ? -115.249 -3.676 23.443 1.00 38.49 75 LEU A N 1
ATOM 605 C CA . LEU A 1 77 ? -116.501 -2.951 23.239 1.00 45.74 75 LEU A CA 1
ATOM 606 C C . LEU A 1 77 ? -117.208 -2.568 24.555 1.00 58.07 75 LEU A C 1
ATOM 607 O O . LEU A 1 77 ? -117.848 -1.515 24.631 1.00 63.92 75 LEU A O 1
ATOM 612 N N . ASP A 1 78 ? -116.960 -3.253 25.619 1.00 62.41 76 ASP A N 1
ATOM 613 C CA . ASP A 1 78 ? -117.724 -3.062 26.858 1.00 71.65 76 ASP A CA 1
ATOM 614 C C . ASP A 1 78 ? -116.925 -2.822 28.152 1.00 72.47 76 ASP A C 1
ATOM 615 O O . ASP A 1 78 ? -117.519 -2.585 29.206 0.98 79.35 76 ASP A O 1
ATOM 620 N N . GLU A 1 79 ? -115.611 -2.852 28.047 1.00 64.53 77 GLU A N 1
ATOM 621 C CA . GLU A 1 79 ? -114.792 -2.655 29.266 1.00 70.78 77 GLU A CA 1
ATOM 622 C C . GLU A 1 79 ? -113.459 -1.959 28.998 1.00 65.70 77 GLU A C 1
ATOM 623 O O . GLU A 1 79 ? -112.689 -2.404 28.146 0.81 65.35 77 GLU A O 1
ATOM 629 N N . SER A 1 80 ? -113.192 -0.886 29.733 1.00 61.04 78 SER A N 1
ATOM 630 C CA . SER A 1 80 ? -111.948 -0.143 29.582 0.00 65.30 78 SER A CA 1
ATOM 631 C C . SER A 1 80 ? -110.774 -0.901 30.193 1.00 59.37 78 SER A C 1
ATOM 632 O O . SER A 1 80 ? -109.616 -0.554 29.972 1.00 66.65 78 SER A O 1
ATOM 635 N N . THR A 1 81 ? -111.073 -1.945 30.992 0.52 55.68 79 THR A N 1
ATOM 636 C CA . THR A 1 81 ? -110.041 -2.778 31.601 0.76 58.59 79 THR A CA 1
ATOM 637 C C . THR A 1 81 ? -109.741 -3.991 30.722 0.50 53.16 79 THR A C 1
ATOM 638 O O . THR A 1 81 ? -108.852 -4.788 31.023 1.00 59.01 79 THR A O 1
ATOM 642 N N . GLN A 1 82 ? -110.471 -4.136 29.639 1.00 44.38 80 GLN A N 1
ATOM 643 C CA . GLN A 1 82 ? -110.302 -5.292 28.770 1.00 40.18 80 GLN A CA 1
ATOM 644 C C . GLN A 1 82 ? -109.732 -4.882 27.388 1.00 47.06 80 GLN A C 1
ATOM 645 O O . GLN A 1 82 ? -109.527 -3.699 27.106 1.00 45.49 80 GLN A O 1
ATOM 651 N N . GLU A 1 83 ? -109.449 -5.862 26.537 1.00 39.34 81 GLU A N 1
ATOM 652 C CA . GLU A 1 83 ? -108.868 -5.522 25.245 1.00 39.07 81 GLU A CA 1
ATOM 653 C C . GLU A 1 83 ? -109.455 -6.435 24.171 1.00 39.20 81 GLU A C 1
ATOM 654 O O . GLU A 1 83 ? -109.977 -7.502 24.475 1.00 38.15 81 GLU A O 1
ATOM 660 N N . SER A 1 84 ? -109.433 -5.983 22.921 1.00 32.13 82 SER A N 1
ATOM 661 C CA . SER A 1 84 ? -109.948 -6.780 21.823 1.00 31.82 82 SER A CA 1
ATOM 662 C C . SER A 1 84 ? -109.202 -8.114 21.693 1.00 31.53 82 SER A C 1
ATOM 663 O O . SER A 1 84 ? -107.984 -8.153 21.773 1.00 35.47 82 SER A O 1
ATOM 666 N N . LYS A 1 85 ? -109.930 -9.202 21.467 1.00 31.91 83 LYS A N 1
ATOM 667 C CA . LYS A 1 85 ? -109.294 -10.505 21.191 1.00 35.58 83 LYS A CA 1
ATOM 668 C C . LYS A 1 85 ? -108.479 -10.500 19.883 1.00 31.92 83 LYS A C 1
ATOM 669 O O . LYS A 1 85 ? -107.717 -11.430 19.607 1.00 32.12 83 LYS A O 1
ATOM 675 N N . LEU A 1 86 ? -108.628 -9.459 19.082 1.00 26.18 84 LEU A N 1
ATOM 676 C CA . LEU A 1 86 ? -107.995 -9.412 17.754 1.00 27.99 84 LEU A CA 1
ATOM 677 C C . LEU A 1 86 ? -106.645 -8.685 17.736 1.00 32.02 84 LEU A C 1
ATOM 678 O O . LEU A 1 86 ? -106.057 -8.470 16.666 1.00 28.32 84 LEU A O 1
ATOM 683 N N . ARG A 1 87 ? -106.174 -8.271 18.879 1.00 27.90 85 ARG A N 1
ATOM 684 C CA . ARG A 1 87 ? -105.000 -7.395 18.918 1.00 26.31 85 ARG A CA 1
ATOM 685 C C . ARG A 1 87 ? -103.796 -7.971 18.187 1.00 25.92 85 ARG A C 1
ATOM 686 O O . ARG A 1 87 ? -102.991 -7.247 17.605 1.00 26.03 85 ARG A O 1
ATOM 694 N N . TYR A 1 88 ? -103.620 -9.279 18.324 1.00 23.50 86 TYR A N 1
ATOM 695 C CA . TYR A 1 88 ? -102.464 -9.976 17.802 1.00 22.30 86 TYR A CA 1
ATOM 696 C C . TYR A 1 88 ? -102.690 -10.724 16.478 1.00 31.39 86 TYR A C 1
ATOM 697 O O . TYR A 1 88 ? -101.915 -11.631 16.149 1.00 27.54 86 TYR A O 1
ATOM 706 N N . ILE A 1 89 ? -103.835 -10.514 15.843 1.00 28.98 87 ILE A N 1
ATOM 707 C CA . ILE A 1 89 ? -104.164 -11.295 14.633 1.00 28.52 87 ILE A CA 1
ATOM 708 C C . ILE A 1 89 ? -103.329 -10.954 13.378 1.00 33.61 87 ILE A C 1
ATOM 709 O O . ILE A 1 89 ? -103.164 -11.796 12.484 1.00 29.25 87 ILE A O 1
ATOM 714 N N . GLN A 1 90 ? -102.787 -9.736 13.305 1.00 25.39 88 GLN A N 1
ATOM 715 C CA . GLN A 1 90 ? -102.209 -9.215 12.048 1.00 27.02 88 GLN A CA 1
ATOM 716 C C . GLN A 1 90 ? -100.791 -8.710 12.233 1.00 29.71 88 GLN A C 1
ATOM 717 O O . GLN A 1 90 ? -100.508 -7.938 13.149 1.00 24.93 88 GLN A O 1
ATOM 723 N N . ASN A 1 91 ? -99.885 -9.141 11.364 1.00 22.49 89 ASN A N 1
ATOM 724 C CA . ASN A 1 91 ? -98.522 -8.620 11.369 1.00 23.86 89 ASN A CA 1
ATOM 725 C C . ASN A 1 91 ? -98.474 -7.278 10.608 1.00 27.99 89 ASN A C 1
ATOM 726 O O . ASN A 1 91 ? -99.015 -7.168 9.505 1.00 27.17 89 ASN A O 1
ATOM 731 N N . PHE A 1 92 ? -97.817 -6.269 11.176 1.00 23.17 90 PHE A N 1
ATOM 732 C CA . PHE A 1 92 ? -97.678 -4.985 10.473 1.00 24.06 90 PHE A CA 1
ATOM 733 C C . PHE A 1 92 ? -96.234 -4.590 10.379 1.00 30.31 90 PHE A C 1
ATOM 734 O O . PHE A 1 92 ? -95.466 -4.752 11.333 1.00 27.96 90 PHE A O 1
ATOM 742 N N . LYS A 1 93 ? -95.860 -4.039 9.230 1.00 22.06 91 LYS A N 1
ATOM 743 C CA . LYS A 1 93 ? -94.463 -3.843 8.952 1.00 21.59 91 LYS A CA 1
ATOM 744 C C . LYS A 1 93 ? -94.224 -2.425 8.441 1.00 25.30 91 LYS A C 1
ATOM 745 O O . LYS A 1 93 ? -94.885 -1.983 7.493 1.00 23.24 91 LYS A O 1
ATOM 751 N N . TRP A 1 94 ? -93.235 -1.740 9.016 1.00 19.65 92 TRP A N 1
ATOM 752 C CA . TRP A 1 94 ? -93.077 -0.312 8.720 1.00 19.60 92 TRP A CA 1
ATOM 753 C C . TRP A 1 94 ? -91.638 0.047 8.604 1.00 22.99 92 TRP A C 1
ATOM 754 O O . TRP A 1 94 ? -90.815 -0.471 9.371 1.00 22.97 92 TRP A O 1
ATOM 765 N N . THR A 1 95 ? -91.304 0.980 7.703 1.00 17.88 93 THR A N 1
ATOM 766 C CA . THR A 1 95 ? -89.996 1.578 7.767 1.00 19.62 93 THR A CA 1
ATOM 767 C C . THR A 1 95 ? -90.032 2.734 8.776 1.00 22.71 93 THR A C 1
ATOM 768 O O . THR A 1 95 ? -91.084 3.075 9.275 1.00 24.47 93 THR A O 1
ATOM 772 N N . ASP A 1 96 ? -88.872 3.309 9.035 1.00 19.01 94 ASP A N 1
ATOM 773 C CA . ASP A 1 96 ? -88.697 4.319 10.092 1.00 20.95 94 ASP A CA 1
ATOM 774 C C . ASP A 1 96 ? -87.940 5.509 9.536 1.00 30.92 94 ASP A C 1
ATOM 775 O O . ASP A 1 96 ? -87.117 5.337 8.625 1.00 22.58 94 ASP A O 1
ATOM 780 N N . THR A 1 97 ? -88.200 6.696 10.081 1.00 26.59 95 THR A N 1
ATOM 781 C CA . THR A 1 97 ? -87.659 7.912 9.481 1.00 25.18 95 THR A CA 1
ATOM 782 C C . THR A 1 97 ? -86.141 7.960 9.367 1.00 25.31 95 THR A C 1
ATOM 783 O O . THR A 1 97 ? -85.646 8.628 8.468 1.00 24.95 95 THR A O 1
ATOM 787 N N . LEU A 1 98 ? -85.382 7.383 10.313 1.00 23.45 96 LEU A N 1
ATOM 788 C CA . LEU A 1 98 ? -83.916 7.421 10.194 1.00 24.01 96 LEU A CA 1
ATOM 789 C C . LEU A 1 98 ? -83.260 6.158 9.655 1.00 31.10 96 LEU A C 1
ATOM 790 O O . LEU A 1 98 ? -82.048 6.095 9.523 1.00 29.12 96 LEU A O 1
ATOM 795 N N . GLN A 1 99 ? -84.041 5.124 9.449 1.00 25.29 97 GLN A N 1
ATOM 796 C CA . GLN A 1 99 ? -83.459 3.796 9.192 1.00 28.82 97 GLN A CA 1
ATOM 797 C C . GLN A 1 99 ? -83.366 3.409 7.713 1.00 29.91 97 GLN A C 1
ATOM 798 O O . GLN A 1 99 ? -83.171 2.213 7.361 1.00 28.45 97 GLN A O 1
ATOM 804 N N . GLY A 1 100 ? -83.658 4.385 6.869 0.75 23.15 98 GLY A N 1
ATOM 805 C CA . GLY A 1 100 ? -83.633 4.153 5.436 0.65 25.37 98 GLY A CA 1
ATOM 806 C C . GLY A 1 100 ? -84.728 3.169 5.044 0.80 27.73 98 GLY A C 1
ATOM 807 O O . GLY A 1 100 ? -85.887 3.315 5.439 1.00 32.08 98 GLY A O 1
ATOM 808 N N . GLN A 1 101 ? -84.334 2.175 4.266 1.00 29.51 99 GLN A N 1
ATOM 809 C CA . GLN A 1 101 ? -85.245 1.201 3.667 1.00 32.39 99 GLN A CA 1
ATOM 810 C C . GLN A 1 101 ? -85.430 -0.083 4.471 1.00 36.58 99 GLN A C 1
ATOM 811 O O . GLN A 1 101 ? -86.078 -1.008 3.995 1.00 34.44 99 GLN A O 1
ATOM 817 N N . VAL A 1 102 ? -84.843 -0.165 5.670 1.00 26.46 100 VAL A N 1
ATOM 818 C CA . VAL A 1 102 ? -84.883 -1.412 6.429 1.00 28.45 100 VAL A CA 1
ATOM 819 C C . VAL A 1 102 ? -86.085 -1.397 7.359 1.00 29.70 100 VAL A C 1
ATOM 820 O O . VAL A 1 102 ? -86.106 -0.622 8.306 1.00 29.99 100 VAL A O 1
ATOM 824 N N . PRO A 1 103 ? -87.079 -2.248 7.094 1.00 28.28 101 PRO A N 1
ATOM 825 C CA . PRO A 1 103 ? -88.295 -2.125 7.890 1.00 30.48 101 PRO A CA 1
ATOM 826 C C . PRO A 1 103 ? -88.219 -2.921 9.198 1.00 40.52 101 PRO A C 1
ATOM 827 O O . PRO A 1 103 ? -87.260 -3.637 9.454 1.00 30.46 101 PRO A O 1
ATOM 831 N N . SER A 1 104 ? -89.262 -2.802 10.006 1.00 26.32 102 SER A N 1
ATOM 832 C CA . SER A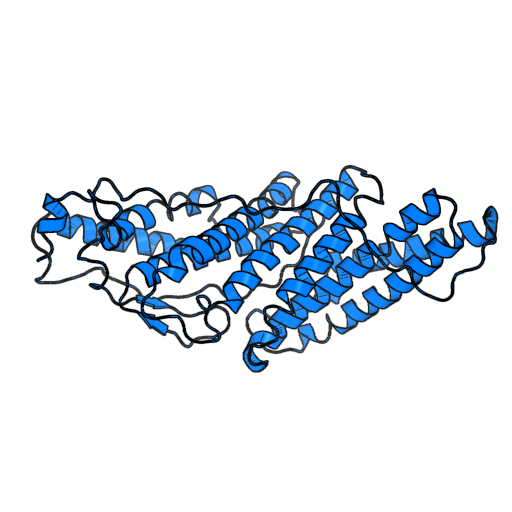 1 104 ? -89.373 -3.591 11.210 1.00 27.89 102 SER A CA 1
ATOM 833 C C . SER A 1 104 ? -90.853 -3.895 11.378 1.00 26.46 102 SER A C 1
ATOM 834 O O . SER A 1 104 ? -91.706 -3.075 11.015 1.00 25.87 102 SER A O 1
ATOM 837 N N . ALA A 1 105 ? -91.182 -5.036 11.975 1.00 24.16 103 ALA A N 1
ATOM 838 C CA . ALA A 1 105 ? 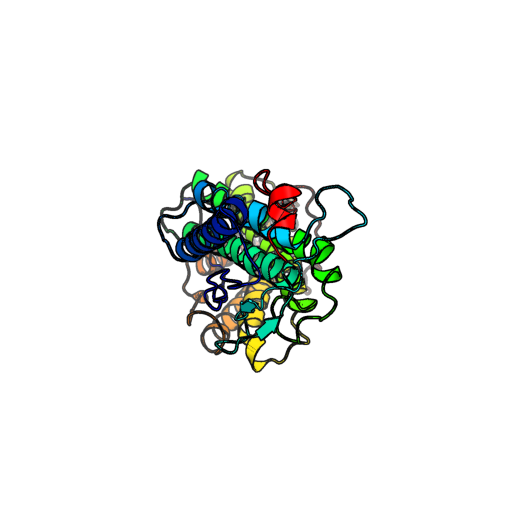-92.566 -5.485 12.009 1.00 24.91 103 ALA A CA 1
ATOM 839 C C . ALA A 1 105 ? -92.959 -5.963 13.405 1.00 27.67 103 ALA A C 1
ATOM 840 O O . ALA A 1 105 ? -92.116 -6.493 14.121 1.00 24.43 103 ALA A O 1
ATOM 842 N N . GLN A 1 106 ? -94.217 -5.774 13.746 1.00 22.33 104 GLN A N 1
ATOM 843 C CA . GLN A 1 106 ? -94.773 -6.419 14.932 1.00 28.69 104 GLN A CA 1
ATOM 844 C C . GLN A 1 106 ? -96.139 -6.963 14.612 1.00 27.43 104 GLN A C 1
ATOM 845 O O . GLN A 1 106 ? -96.899 -6.359 13.851 1.00 22.49 104 GLN A O 1
ATOM 851 N N . GLN A 1 107 ? -96.471 -8.085 15.235 1.00 24.26 105 GLN A N 1
ATOM 852 C CA . GLN A 1 107 ? -97.817 -8.603 15.136 1.00 29.70 105 GLN A CA 1
ATOM 853 C C . GLN A 1 107 ? -98.668 -8.064 16.290 1.00 29.95 105 GLN A C 1
ATOM 854 O O . GLN A 1 107 ? -99.070 -8.808 17.166 1.00 32.64 105 GLN A O 1
ATOM 860 N N . ASP A 1 108 ? -98.942 -6.731 16.283 1.00 29.85 106 ASP A N 1
ATOM 861 C CA . ASP A 1 108 ? -99.644 -6.101 17.415 1.00 27.06 106 ASP A CA 1
ATOM 862 C C . ASP A 1 108 ? -100.404 -4.949 16.765 1.00 25.10 106 ASP A C 1
ATOM 863 O O . ASP A 1 108 ? -99.737 -4.064 16.224 1.00 23.97 106 ASP A O 1
ATOM 868 N N . ALA A 1 109 ? -101.713 -4.847 16.924 1.00 23.69 107 ALA A N 1
ATOM 869 C CA . ALA A 1 109 ? -102.438 -3.780 16.255 1.00 22.82 107 ALA A CA 1
ATOM 870 C C . ALA A 1 109 ? -102.093 -2.408 16.831 1.00 28.04 107 ALA A C 1
ATOM 871 O O . ALA A 1 109 ? -102.258 -1.387 16.171 1.00 23.38 107 ALA A O 1
ATOM 873 N N . VAL A 1 110 ? -101.653 -2.373 18.083 1.00 22.91 108 VAL A N 1
ATOM 874 C CA . VAL A 1 110 ? -101.194 -1.111 18.668 1.00 18.95 108 VAL A CA 1
ATOM 875 C C . VAL A 1 110 ? -99.935 -0.580 17.966 1.00 20.13 108 VAL A C 1
ATOM 876 O O . VAL A 1 110 ? -99.766 0.628 17.791 1.00 21.65 108 VAL A O 1
ATOM 880 N N . PHE A 1 111 ? -99.037 -1.478 17.567 1.00 22.72 109 PHE A N 1
ATOM 881 C CA . PHE A 1 111 ? -97.880 -1.065 16.794 1.00 21.94 109 PHE A CA 1
ATOM 882 C C . PHE A 1 111 ? -98.333 -0.387 15.493 1.00 24.35 109 PHE A C 1
ATOM 883 O O . PHE A 1 111 ? -97.738 0.607 15.069 1.00 20.73 109 PHE A O 1
ATOM 891 N N . GLU A 1 112 ? -99.366 -0.926 14.861 1.00 21.55 110 GLU A N 1
ATOM 892 C CA . GLU A 1 112 ? -99.892 -0.300 13.647 1.00 24.52 110 GLU A CA 1
ATOM 893 C C . GLU A 1 112 ? -100.547 1.063 13.970 1.00 24.68 110 GLU A C 1
ATOM 894 O O . GLU A 1 112 ? -100.350 2.051 13.264 1.00 22.55 110 GLU A O 1
ATOM 900 N N . LEU A 1 113 ? -101.365 1.111 15.016 1.00 18.03 111 LEU A N 1
ATOM 901 C CA . LEU A 1 113 ? -102.059 2.376 15.361 1.00 18.67 111 LEU A CA 1
ATOM 902 C C . LEU A 1 113 ? -101.030 3.468 15.592 1.00 20.27 111 LEU A C 1
ATOM 903 O O . LEU A 1 113 ? -101.179 4.588 15.095 1.00 23.50 111 LEU A O 1
ATOM 908 N N . ILE A 1 114 ? -99.987 3.136 16.349 1.00 21.55 112 ILE A N 1
ATOM 909 C CA . ILE A 1 114 ? -98.939 4.120 16.631 1.00 20.04 112 ILE A CA 1
ATOM 910 C C . ILE A 1 114 ? -98.128 4.459 15.370 1.00 21.06 112 ILE A C 1
ATOM 911 O O . ILE A 1 114 ? -97.799 5.631 15.118 1.00 20.91 112 ILE A O 1
ATOM 916 N N . SER A 1 115 ? -97.774 3.452 14.580 1.00 19.14 113 SER A N 1
ATOM 917 C CA . SER A 1 115 ? -96.940 3.731 13.392 1.00 20.38 113 SER A CA 1
ATOM 918 C C . SER A 1 115 ? -97.669 4.586 12.385 1.00 22.65 113 SER A C 1
ATOM 919 O O . SER A 1 115 ? -97.112 5.564 11.817 1.00 19.77 113 SER A O 1
ATOM 922 N N . MET A 1 116 ? -98.917 4.233 12.136 1.00 21.84 114 MET A N 1
ATOM 923 C CA . MET A 1 116 ? -99.716 5.016 11.191 1.00 22.30 114 MET A CA 1
ATOM 924 C C . MET A 1 116 ? -99.996 6.411 11.789 1.00 24.77 114 MET A C 1
ATOM 925 O O . MET A 1 116 ? -99.993 7.413 11.087 1.00 22.64 114 MET A O 1
ATOM 930 N N . GLY A 1 117 ? -100.263 6.474 13.092 1.00 20.17 115 GLY A N 1
ATOM 931 C CA . GLY A 1 117 ? -100.505 7.784 13.718 1.00 19.92 115 GLY A CA 1
ATOM 932 C C . GLY A 1 117 ? -99.273 8.677 13.615 1.00 19.57 115 GLY A C 1
ATOM 933 O O . GLY A 1 117 ? -99.351 9.899 13.383 1.00 21.54 115 GLY A O 1
ATOM 934 N N . PHE A 1 118 ? -98.111 8.056 13.757 1.00 19.35 116 PHE A N 1
ATOM 935 C CA . PHE A 1 118 ? -96.840 8.745 13.628 1.00 21.46 116 PHE A CA 1
ATOM 936 C C . PHE A 1 118 ? -96.708 9.295 12.198 1.00 21.85 116 PHE A C 1
ATOM 937 O O . PHE A 1 118 ? -96.219 10.421 11.998 1.00 19.67 116 PHE A O 1
ATOM 945 N N . ASN A 1 119 ? -97.160 8.524 11.204 1.00 20.99 117 ASN A N 1
ATOM 946 C CA . ASN A 1 119 ? -97.083 9.040 9.842 1.00 21.26 117 ASN A CA 1
ATOM 947 C C . ASN A 1 119 ? -98.066 10.169 9.609 1.00 20.87 117 ASN A C 1
ATOM 948 O O . ASN A 1 119 ? -97.791 11.056 8.828 1.00 21.59 117 ASN A O 1
ATOM 953 N N . VAL A 1 120 ? -99.235 10.112 10.243 1.00 19.80 118 VAL A N 1
ATOM 954 C CA . VAL A 1 120 ? -100.163 11.243 10.141 1.00 19.31 118 VAL A CA 1
ATOM 955 C C . VAL A 1 120 ? -99.539 12.510 10.721 1.00 22.21 118 VAL A C 1
ATOM 956 O O . VAL A 1 120 ? -99.599 13.585 10.106 1.00 22.02 118 VAL A O 1
ATOM 960 N N . ALA A 1 121 ? -98.916 12.388 11.894 1.00 22.02 119 ALA A N 1
ATOM 961 C CA . ALA A 1 121 ? -98.184 13.527 12.469 1.00 24.34 119 ALA A CA 1
ATOM 962 C C . ALA A 1 121 ? -97.096 14.051 11.516 1.00 22.40 119 ALA A C 1
ATOM 963 O O . ALA A 1 121 ? -96.985 15.272 11.269 1.00 22.85 119 ALA A O 1
ATOM 965 N N . LEU A 1 122 ? -96.313 13.132 10.933 1.00 20.19 120 LEU A N 1
ATOM 966 C CA . LEU A 1 122 ? -95.286 13.545 9.990 1.00 21.66 120 LEU A CA 1
ATOM 967 C C . LEU A 1 122 ? -95.932 14.257 8.799 1.00 23.73 120 LEU A C 1
ATOM 968 O O . LEU A 1 122 ? -95.375 15.223 8.275 1.00 21.89 120 LEU A O 1
ATOM 973 N N . TRP A 1 123 ? -97.080 13.765 8.352 1.00 22.59 121 TRP A N 1
ATOM 974 C CA . TRP A 1 123 ? -97.762 14.417 7.230 1.00 23.87 121 TRP A CA 1
ATOM 975 C C . TRP A 1 123 ? -98.082 15.850 7.601 1.00 27.45 121 TRP A C 1
ATOM 976 O O . TRP A 1 123 ? -97.910 16.772 6.800 1.00 22.49 121 TRP A O 1
ATOM 987 N N . TYR A 1 124 ? -98.582 16.064 8.812 1.00 19.74 122 TYR A N 1
ATOM 988 C CA . TYR A 1 124 ? -98.875 17.451 9.185 1.00 20.69 122 TYR A CA 1
ATOM 989 C C . TYR A 1 124 ? -97.614 18.306 9.179 1.00 20.29 122 TYR A C 1
ATOM 990 O O . TYR A 1 124 ? -97.645 19.469 8.741 1.00 23.06 122 TYR A O 1
ATOM 999 N N . THR A 1 125 ? -96.487 17.736 9.607 1.00 20.45 123 THR A N 1
ATOM 1000 C CA . THR A 1 125 ? -95.237 18.530 9.568 1.00 20.95 123 THR A CA 1
ATOM 1001 C C . THR A 1 125 ? -94.753 18.825 8.145 1.00 23.82 123 THR A C 1
ATOM 1002 O O . THR A 1 125 ? -94.099 19.832 7.910 1.00 21.43 123 THR A O 1
ATOM 1006 N N . LYS A 1 126 ? -95.043 17.926 7.212 1.00 21.55 124 LYS A N 1
ATOM 1007 C CA . LYS A 1 126 ? -94.678 18.132 5.812 1.00 21.01 124 LYS A CA 1
ATOM 1008 C C . LYS A 1 126 ? -95.642 19.067 5.071 1.00 21.42 124 LYS A C 1
ATOM 1009 O O . LYS A 1 126 ? -95.235 19.816 4.204 1.00 25.96 124 LYS A O 1
ATOM 1015 N N . TYR A 1 127 ? -96.913 19.029 5.420 1.00 24.95 125 TYR A N 1
ATOM 1016 C CA . TYR A 1 127 ? -97.866 20.017 4.903 1.00 21.69 125 TYR A CA 1
ATOM 1017 C C . TYR A 1 127 ? -97.437 21.410 5.389 1.00 24.45 125 TYR A C 1
ATOM 1018 O O . TYR A 1 127 ? -97.361 22.381 4.615 1.00 26.15 125 TYR A O 1
ATOM 1027 N N . ALA A 1 128 ? -97.101 21.501 6.664 1.00 24.44 126 ALA A N 1
ATOM 1028 C CA . ALA A 1 128 ? -96.548 22.748 7.184 1.00 21.09 126 ALA A CA 1
ATOM 1029 C C . ALA A 1 128 ? -95.273 23.181 6.467 1.00 24.09 126 ALA A C 1
ATOM 1030 O O . ALA A 1 128 ? -95.152 24.348 6.102 1.00 25.76 126 ALA A O 1
ATOM 1032 N N . SER A 1 129 ? -94.297 22.288 6.293 1.00 23.71 127 SER A N 1
ATOM 1033 C CA . SER A 1 129 ? -93.051 22.740 5.676 1.00 26.42 127 SER A CA 1
ATOM 1034 C C . SER A 1 129 ? -93.243 23.087 4.192 1.00 30.26 127 SER A C 1
ATOM 1035 O O . SER A 1 129 ? -92.577 23.984 3.667 1.00 29.02 127 SER A O 1
ATOM 1038 N N . ARG A 1 130 ? -94.159 22.391 3.526 1.00 26.07 128 ARG A N 1
ATOM 1039 C CA . ARG A 1 130 ? -94.473 22.727 2.133 1.00 27.96 128 ARG A CA 1
ATOM 1040 C C . ARG A 1 130 ? -95.086 24.145 2.030 1.00 27.79 128 ARG A C 1
ATOM 1041 O O . ARG A 1 130 ? -94.624 24.985 1.240 1.00 28.50 128 ARG A O 1
ATOM 1049 N N . LEU A 1 131 ? -96.123 24.413 2.816 1.00 27.73 129 LEU A N 1
ATOM 1050 C CA . LEU A 1 131 ? -96.680 25.783 2.891 1.00 29.08 129 LEU A CA 1
ATOM 1051 C C . LEU A 1 131 ? -95.637 26.840 3.297 1.00 33.13 129 LEU A C 1
ATOM 1052 O O . LEU A 1 131 ? -95.567 27.927 2.707 1.00 32.91 129 LEU A O 1
ATOM 1057 N N . ALA A 1 132 ? -94.806 26.526 4.287 1.00 28.61 130 ALA A N 1
ATOM 1058 C CA . ALA A 1 132 ? -93.873 27.518 4.832 1.00 29.54 130 ALA A CA 1
ATOM 1059 C C . ALA A 1 132 ? -92.802 27.906 3.822 1.00 34.34 130 ALA A C 1
ATOM 1060 O O . ALA A 1 132 ? -92.166 28.949 3.946 1.00 33.47 130 ALA A O 1
ATOM 1062 N N . GLY A 1 133 ? -92.580 27.047 2.838 1.00 35.10 131 GLY A N 1
ATOM 1063 C CA . GLY A 1 133 ? -91.567 27.317 1.828 1.00 37.06 131 GLY A CA 1
ATOM 1064 C C . GLY A 1 133 ? -92.057 28.080 0.592 1.00 40.04 131 GLY A C 1
ATOM 1065 O O . GLY A 1 133 ? -91.258 28.368 -0.296 1.00 44.14 131 GLY A O 1
ATOM 1066 N N . LYS A 1 134 ? -93.350 28.390 0.512 0.92 38.26 132 LYS A N 1
ATOM 1067 C CA . LYS A 1 134 ? -93.917 29.071 -0.663 1.00 39.82 132 LYS A CA 1
ATOM 1068 C C . LYS A 1 134 ? -93.553 30.556 -0.640 0.99 43.6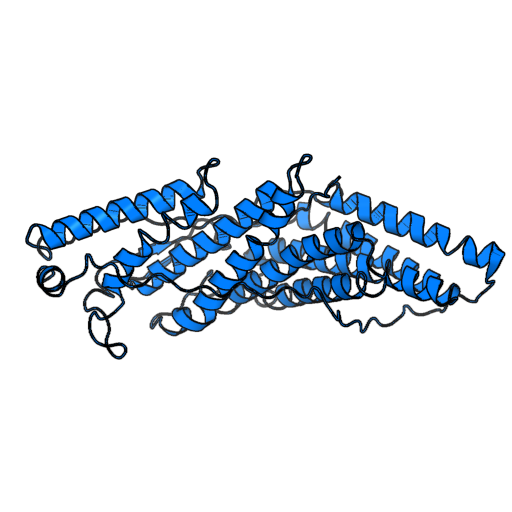1 132 LYS A C 1
ATOM 1069 O O . LYS A 1 134 ? -93.887 31.258 0.317 0.78 36.15 132 LYS A O 1
ATOM 1075 N N . GLU A 1 135 ? -92.900 31.052 -1.687 0.75 48.45 133 GLU A N 1
ATOM 1076 C CA . GLU A 1 135 ? -92.515 32.472 -1.708 0.89 57.86 133 GLU A CA 1
ATOM 1077 C C . GLU A 1 135 ? -93.732 33.388 -1.582 1.00 52.86 133 GLU A C 1
ATOM 1078 O O . GLU A 1 135 ? -93.658 34.450 -0.973 1.00 54.95 133 GLU A O 1
ATOM 1084 N N . ASN A 1 136 ? -94.864 32.926 -2.106 1.00 45.98 134 ASN A N 1
ATOM 1085 C CA . ASN A 1 136 ? -96.142 33.652 -2.059 1.00 49.98 134 ASN A CA 1
ATOM 1086 C C . ASN A 1 136 ? -97.019 33.391 -0.822 1.00 49.96 134 ASN A C 1
ATOM 1087 O O . ASN A 1 136 ? -98.203 33.741 -0.815 1.00 53.69 134 ASN A O 1
ATOM 1092 N N . ILE A 1 137 ? -96.476 32.714 0.193 1.00 47.64 135 ILE A N 1
ATOM 1093 C CA . ILE A 1 137 ? -97.292 32.308 1.352 1.00 47.75 135 ILE A CA 1
ATOM 1094 C C . ILE A 1 137 ? -98.152 33.439 1.946 1.00 48.14 135 ILE A C 1
ATOM 1095 O O . ILE A 1 137 ? -97.697 34.575 2.081 1.00 47.96 135 ILE A O 1
ATOM 1100 N N . THR A 1 138 ? -99.406 33.126 2.285 1.00 41.21 136 THR A N 1
ATOM 1101 C CA . THR A 1 138 ? -100.335 34.136 2.799 1.00 39.23 136 THR A CA 1
ATOM 1102 C C . THR A 1 138 ? -100.479 34.086 4.316 1.00 43.20 136 THR A C 1
ATOM 1103 O O . THR A 1 138 ? -99.964 33.176 4.969 1.00 38.65 136 THR A O 1
ATOM 1107 N N . GLU A 1 139 ? -101.239 35.020 4.875 1.00 37.97 137 GLU A N 1
ATOM 1108 C CA . GLU A 1 139 ? -101.444 35.045 6.315 1.00 43.09 137 GLU A CA 1
ATOM 1109 C C . GLU A 1 139 ? -102.195 33.801 6.771 1.00 46.25 137 GLU A C 1
ATOM 1110 O O . GLU A 1 139 ? -101.856 33.207 7.798 1.00 37.54 137 GLU A O 1
ATOM 1116 N N . ASP A 1 140 ? -103.201 33.387 6.002 1.00 41.42 138 ASP A N 1
ATOM 1117 C CA . ASP A 1 140 ? -103.942 32.191 6.392 1.00 41.27 138 ASP A CA 1
ATOM 1118 C C . ASP A 1 140 ? -103.034 30.979 6.303 1.00 37.72 138 ASP A C 1
ATOM 1119 O O . ASP A 1 140 ? -103.156 30.048 7.092 1.00 37.23 138 ASP A O 1
ATOM 1124 N N . GLU A 1 141 ? -102.148 30.973 5.322 1.00 32.55 139 GLU A N 1
ATOM 1125 C CA . GLU A 1 141 ? -101.234 29.846 5.215 1.00 34.12 139 GLU A CA 1
ATOM 1126 C C . GLU A 1 141 ? -100.248 29.811 6.401 1.00 35.71 139 GLU A C 1
ATOM 1127 O O . GLU A 1 141 ? -99.947 28.739 6.902 1.00 34.32 139 GLU A O 1
ATOM 1133 N N . ALA A 1 142 ? -99.746 30.967 6.844 1.00 29.88 140 ALA A N 1
ATOM 1134 C CA . ALA A 1 142 ? -98.867 30.996 8.017 1.00 31.74 140 ALA A CA 1
ATOM 1135 C C . ALA A 1 142 ? -99.611 30.444 9.234 1.00 29.79 140 ALA A C 1
ATOM 1136 O O . ALA A 1 142 ? -99.064 29.649 10.035 1.00 33.00 140 ALA A O 1
ATOM 1138 N N . LYS A 1 143 ? -100.865 30.845 9.375 1.00 29.00 141 LYS A N 1
ATOM 1139 C CA . LYS A 1 143 ? -101.661 30.325 10.480 1.00 30.46 141 LYS A CA 1
ATOM 1140 C C . LYS A 1 143 ? -101.791 28.795 10.374 1.00 30.74 141 LYS A C 1
ATOM 1141 O O . LYS A 1 143 ? -101.733 28.070 11.378 1.00 30.06 141 LYS A O 1
ATOM 1147 N N . GLU A 1 144 ? -101.967 28.311 9.150 1.00 28.59 142 GLU A N 1
ATOM 1148 C CA . GLU A 1 144 ? -102.047 26.870 8.938 1.00 27.62 142 GLU A CA 1
ATOM 1149 C C . GLU A 1 144 ? -100.709 26.148 9.227 1.00 30.90 142 GLU A C 1
ATOM 1150 O O . GLU A 1 144 ? -100.721 25.052 9.760 1.00 27.19 142 GLU A O 1
ATOM 1156 N N . VAL A 1 145 ? -99.568 26.760 8.898 1.00 27.19 143 VAL A N 1
ATOM 1157 C CA . VAL A 1 145 ? -98.271 26.172 9.223 1.00 25.81 143 VAL A CA 1
ATOM 1158 C C . VAL A 1 145 ? -98.159 25.983 10.748 1.00 26.84 143 VAL A C 1
ATOM 1159 O O . VAL A 1 145 ? -97.805 24.902 11.249 1.00 25.25 143 VAL A O 1
ATOM 1163 N N . HIS A 1 146 ? -98.468 27.056 11.470 1.00 22.50 144 HIS A N 1
ATOM 1164 C CA . HIS A 1 146 ? -98.399 27.059 12.930 1.00 23.63 144 HIS A CA 1
ATOM 1165 C C . HIS A 1 146 ? -99.342 25.997 13.518 1.00 23.69 144 HIS A C 1
ATOM 1166 O O . HIS A 1 146 ? -98.957 25.175 14.374 1.00 22.42 144 HIS A O 1
ATOM 1173 N N . ARG A 1 147 ? -100.582 25.992 13.049 1.00 25.82 145 ARG A N 1
ATOM 1174 C CA A ARG A 1 147 ? -101.568 25.040 13.539 0.49 29.20 145 ARG A CA 1
ATOM 1175 C CA B ARG A 1 147 ? -101.565 25.038 13.544 0.51 29.17 145 ARG A CA 1
ATOM 1176 C C . ARG A 1 147 ? -101.150 23.591 13.240 1.00 27.41 145 ARG A C 1
ATOM 1177 O O . ARG A 1 147 ? -101.207 22.725 14.105 1.00 23.55 145 ARG A O 1
ATOM 1192 N N . SER A 1 148 ? -100.719 23.336 12.011 1.00 24.07 146 SER A N 1
ATOM 1193 C CA . SER A 1 148 ? -100.338 21.989 11.607 1.00 25.69 146 SER A CA 1
ATOM 1194 C C . SER A 1 148 ? -99.186 21.473 12.446 1.00 25.26 146 SER A C 1
ATOM 1195 O O . SER A 1 148 ? -99.197 20.309 12.829 1.00 24.48 146 SER A O 1
ATOM 1198 N N . LEU A 1 149 ? -98.194 22.324 12.739 1.00 21.02 147 LEU A N 1
ATOM 1199 C CA . LEU A 1 149 ? -97.094 21.856 13.582 1.00 19.86 147 LEU A CA 1
ATOM 1200 C C . LEU A 1 149 ? -97.555 21.558 14.997 1.00 22.62 147 LEU A C 1
ATOM 1201 O O . LEU A 1 149 ? -97.057 20.614 15.630 1.00 23.18 147 LEU A O 1
ATOM 1206 N N . LYS A 1 150 ? -98.499 22.354 15.503 1.00 21.11 148 LYS A N 1
ATOM 1207 C CA . LYS A 1 150 ? -98.995 22.099 16.857 1.00 22.51 148 LYS A CA 1
ATOM 1208 C C . LYS A 1 150 ? -99.859 20.846 16.916 1.00 24.47 148 LYS A C 1
ATOM 1209 O O . LYS A 1 150 ? -99.871 20.130 17.928 1.00 23.82 148 LYS A O 1
ATOM 1215 N N . ILE A 1 151 ? -100.572 20.575 15.822 1.00 22.05 149 ILE A N 1
ATOM 1216 C CA . ILE A 1 151 ? -101.344 19.344 15.723 1.00 21.27 149 ILE A CA 1
ATOM 1217 C C . ILE A 1 151 ? -100.402 18.142 15.715 1.00 22.68 149 ILE A C 1
ATOM 1218 O O . ILE A 1 151 ? -100.639 17.136 16.419 1.00 22.17 149 ILE A O 1
ATOM 1223 N N . ALA A 1 152 ? -99.343 18.241 14.911 1.00 21.98 150 ALA A N 1
ATOM 1224 C CA . ALA A 1 152 ? -98.357 17.159 14.857 1.00 21.33 150 ALA A CA 1
ATOM 1225 C C . ALA A 1 152 ? -97.741 16.937 16.238 1.00 20.79 150 ALA A C 1
ATOM 1226 O O . ALA A 1 152 ? -97.604 15.792 16.679 1.00 21.77 150 ALA A O 1
ATOM 1228 N N . ALA A 1 153 ? -97.317 18.021 16.893 1.00 20.14 151 ALA A N 1
ATOM 1229 C CA . ALA A 1 153 ? -96.736 17.900 18.232 1.00 19.80 151 ALA A CA 1
ATOM 1230 C C . ALA A 1 153 ? -97.690 17.148 19.145 1.00 21.12 151 ALA A C 1
ATOM 1231 O O . ALA A 1 153 ? -97.246 16.307 19.935 1.00 23.44 151 ALA A O 1
ATOM 1233 N N . GLY A 1 154 ? -98.982 17.474 19.068 1.00 23.04 152 GLY A N 1
ATOM 1234 C CA . GLY A 1 154 ? -99.945 16.850 19.981 1.00 22.40 152 GLY A CA 1
ATOM 1235 C C . GLY A 1 154 ? -100.153 15.370 19.665 1.00 27.34 152 GLY A C 1
ATOM 1236 O O . GLY A 1 154 ? -100.367 14.537 20.559 1.00 21.08 152 GLY A O 1
ATOM 1237 N N . ILE A 1 155 ? -100.116 15.023 18.373 1.00 19.77 153 ILE A N 1
ATOM 1238 C CA . ILE A 1 155 ? -100.183 13.608 18.021 1.00 20.51 153 ILE A CA 1
ATOM 1239 C C . ILE A 1 155 ? -98.964 12.872 18.550 1.00 22.95 153 ILE A C 1
ATOM 1240 O O . ILE A 1 155 ? -99.126 11.858 19.231 1.00 22.89 153 ILE A O 1
ATOM 1245 N N . PHE A 1 156 ? -97.755 13.387 18.296 1.00 21.08 154 PHE A N 1
ATOM 1246 C CA . PHE A 1 156 ? -96.561 12.679 18.758 1.00 22.21 154 PHE A CA 1
ATOM 1247 C C . PHE A 1 156 ? -96.615 12.520 20.290 1.00 23.95 154 PHE A C 1
ATOM 1248 O O . PHE A 1 156 ? -96.241 11.482 20.849 1.00 21.80 154 PHE A O 1
ATOM 1256 N N . LYS A 1 157 ? -97.056 13.574 20.963 1.00 20.96 155 LYS A N 1
ATOM 1257 C CA . LYS A 1 157 ? -97.053 13.536 22.429 1.00 21.11 155 LYS A CA 1
ATOM 1258 C C . LYS A 1 157 ? -98.078 12.537 22.954 1.00 23.55 155 LYS A C 1
ATOM 1259 O O . LYS A 1 157 ? -97.827 11.825 23.935 1.00 23.45 155 LYS A O 1
ATOM 1265 N N . HIS A 1 158 ? -99.249 12.503 22.332 1.00 22.66 156 HIS A N 1
ATOM 1266 C CA . HIS A 1 158 ? -100.267 11.523 22.725 1.00 24.91 156 HIS A CA 1
ATOM 1267 C C . HIS A 1 158 ? -99.748 10.101 22.499 1.00 24.52 156 HIS A C 1
ATOM 1268 O O . HIS A 1 158 ? -99.925 9.215 23.355 1.00 21.77 156 HIS A O 1
ATOM 1275 N N . LEU A 1 159 ? -99.123 9.859 21.354 1.00 21.63 157 LEU A N 1
ATOM 1276 C CA . LEU A 1 159 ? -98.583 8.515 21.066 1.00 22.38 157 LEU A CA 1
ATOM 1277 C C . LEU A 1 159 ? -97.589 8.152 22.162 1.00 23.49 157 LEU A C 1
ATOM 1278 O O . LEU A 1 159 ? -97.619 7.053 22.735 1.00 24.16 157 LEU A O 1
ATOM 1283 N N . LYS A 1 160 ? -96.711 9.101 22.490 1.00 20.48 158 LYS A N 1
ATOM 1284 C CA . LYS A 1 160 ? -95.631 8.807 23.420 1.00 22.54 158 LYS A CA 1
ATOM 1285 C C . LYS A 1 160 ? -96.200 8.526 24.816 1.00 25.45 158 LYS A C 1
ATOM 1286 O O . LYS A 1 160 ? -95.815 7.567 25.497 1.00 26.16 158 LYS A O 1
ATOM 1292 N N . GLU A 1 161 ? -97.116 9.376 25.258 1.00 22.95 159 GLU A N 1
ATOM 1293 C CA . GLU A 1 161 ? -97.618 9.222 26.621 1.00 23.92 159 GLU A CA 1
ATOM 1294 C C . GLU A 1 161 ? -98.591 8.072 26.794 1.00 29.61 159 GLU A C 1
ATOM 1295 O O . GLU A 1 161 ? -98.589 7.444 27.858 1.00 26.44 159 GLU A O 1
ATOM 1301 N N . SER A 1 162 ? -99.534 7.927 25.854 1.00 23.14 160 SER A N 1
ATOM 1302 C CA . SER A 1 162 ? -100.626 6.962 26.006 1.00 23.57 160 SER A CA 1
ATOM 1303 C C . SER A 1 162 ? -100.642 5.674 25.222 1.00 31.82 160 SER A C 1
ATOM 1304 O O . SER A 1 162 ? -101.436 4.809 25.520 1.00 25.27 160 SER A O 1
ATOM 1307 N N . HIS A 1 163 ? -99.783 5.579 24.226 1.00 22.56 161 HIS A N 1
ATOM 1308 C CA . HIS A 1 163 ? -99.783 4.362 23.424 1.00 19.67 161 HIS A CA 1
ATOM 1309 C C . HIS A 1 163 ? -98.478 3.599 23.441 1.00 21.43 161 HIS A C 1
ATOM 1310 O O . HIS A 1 163 ? -98.491 2.377 23.589 1.00 23.57 161 HIS A O 1
ATOM 1317 N N . LEU A 1 164 ? -97.356 4.292 23.266 1.00 22.22 162 LEU A N 1
ATOM 1318 C CA . LEU A 1 164 ? -96.082 3.582 23.388 1.00 22.73 162 LEU A CA 1
ATOM 1319 C C . LEU A 1 164 ? -95.938 2.660 24.605 1.00 23.83 162 LEU A C 1
ATOM 1320 O O . LEU A 1 164 ? -95.371 1.579 24.488 1.00 24.91 162 LEU A O 1
ATOM 1325 N N . PRO A 1 165 ? -96.408 3.100 25.799 1.00 22.27 163 PRO A N 1
ATOM 1326 C CA . PRO A 1 165 ? -96.311 2.296 27.020 1.00 21.13 163 PRO A CA 1
ATOM 1327 C C . PRO A 1 165 ? -97.134 1.019 26.941 1.00 26.34 163 PRO A C 1
ATOM 1328 O O . PRO A 1 165 ? -97.018 0.240 27.862 1.00 27.92 163 PRO A O 1
ATOM 1332 N N . LYS A 1 166 ? -98.016 0.853 25.952 1.00 25.73 164 LYS A N 1
ATOM 1333 C CA . LYS A 1 166 ? -98.766 -0.407 25.789 1.00 23.19 164 LYS A CA 1
ATOM 1334 C C . LYS A 1 166 ? -97.996 -1.553 25.085 1.00 20.92 164 LYS A C 1
ATOM 1335 O O . LYS A 1 166 ? -98.447 -2.688 25.117 1.00 21.60 164 LYS A O 1
ATOM 1341 N N . LEU A 1 167 ? -96.882 -1.260 24.413 1.00 19.34 165 LEU A N 1
ATOM 1342 C CA . LEU A 1 167 ? -96.273 -2.257 23.553 1.00 20.69 165 LEU A CA 1
ATOM 1343 C C . LEU A 1 167 ? -95.488 -3.225 24.413 1.00 26.63 165 LEU A C 1
ATOM 1344 O O . LEU A 1 167 ? -94.497 -2.851 24.999 1.00 23.54 165 LEU A O 1
ATOM 1349 N N . ILE A 1 168 ? -95.892 -4.493 24.420 1.00 25.66 166 ILE A N 1
ATOM 1350 C CA . ILE A 1 168 ? -95.150 -5.480 25.193 1.00 24.80 166 ILE A CA 1
ATOM 1351 C C . ILE A 1 168 ? -93.804 -5.760 24.523 1.00 27.27 166 ILE A C 1
ATOM 1352 O O . ILE A 1 168 ? -92.833 -6.074 25.181 1.00 26.34 166 ILE A O 1
ATOM 1357 N N . THR A 1 169 ? -93.735 -5.597 23.200 1.00 22.00 167 THR A N 1
ATOM 1358 C CA . THR A 1 169 ? -92.458 -5.661 22.507 1.00 17.81 167 THR A CA 1
ATOM 1359 C C . THR A 1 169 ? -92.042 -4.235 22.124 1.00 24.20 167 THR A C 1
ATOM 1360 O O . THR A 1 169 ? -92.702 -3.611 21.289 1.00 26.42 167 THR A O 1
ATOM 1364 N N . PRO A 1 170 ? -90.946 -3.728 22.705 1.00 25.63 168 PRO A N 1
ATOM 1365 C CA . PRO A 1 170 ? -90.565 -2.342 22.415 1.00 25.26 168 PRO A CA 1
ATOM 1366 C C . PRO A 1 170 ? -89.926 -2.212 21.023 1.00 31.10 168 PRO A C 1
ATOM 1367 O O . PRO A 1 170 ? -89.428 -3.167 20.435 1.00 25.27 168 PRO A O 1
ATOM 1371 N N . ALA A 1 171 ? -89.942 -1.003 20.503 1.00 25.15 169 ALA A N 1
ATOM 1372 C CA . ALA A 1 171 ? -89.205 -0.717 19.264 1.00 26.85 169 ALA A CA 1
ATOM 1373 C C . ALA A 1 171 ? -87.713 -0.775 19.536 1.00 28.10 169 ALA A C 1
ATOM 1374 O O . ALA A 1 171 ? -87.248 -0.417 20.628 1.00 28.02 169 ALA A O 1
ATOM 1376 N N . GLU A 1 172 ? -86.956 -1.209 18.536 1.00 25.58 170 GLU A N 1
ATOM 1377 C CA . GLU A 1 172 ? -85.498 -1.247 18.605 1.00 28.18 170 GLU A CA 1
ATOM 1378 C C . GLU A 1 172 ? -84.857 0.143 18.484 1.00 29.48 170 GLU A C 1
ATOM 1379 O O . GLU A 1 172 ? -85.527 1.115 18.079 1.00 25.10 170 GLU A O 1
ATOM 1385 N N . LYS A 1 173 ? -83.605 0.262 18.910 1.00 28.97 171 LYS A N 1
ATOM 1386 C CA . LYS A 1 173 ? -82.984 1.583 19.031 1.00 34.48 171 LYS A CA 1
ATOM 1387 C C . LYS A 1 173 ? -82.913 2.205 17.659 1.00 31.27 171 LYS A C 1
ATOM 1388 O O . LYS A 1 173 ? -82.766 1.494 16.667 1.00 29.60 171 LYS A O 1
ATOM 1394 N N . GLY A 1 174 ? -83.058 3.522 17.591 1.00 25.43 172 GLY A N 1
ATOM 1395 C CA . GLY A 1 174 ? -82.963 4.209 16.320 1.00 24.48 172 GLY A CA 1
ATOM 1396 C C . GLY A 1 174 ? -84.281 4.297 15.572 1.00 25.08 172 GLY A C 1
ATOM 1397 O O . GLY A 1 174 ? -84.379 4.998 14.566 1.00 24.08 172 GLY A O 1
ATOM 1398 N N . ARG A 1 175 ? -85.250 3.485 15.981 1.00 24.90 173 ARG A N 1
ATOM 1399 C CA . ARG A 1 175 ? -86.576 3.459 15.372 1.00 22.99 173 ARG A CA 1
ATOM 1400 C C . ARG A 1 175 ? -87.517 4.533 15.902 1.00 24.34 173 ARG A C 1
ATOM 1401 O O . ARG A 1 175 ? -87.325 5.042 17.010 1.00 21.55 173 ARG A O 1
ATOM 1409 N N . ASP A 1 176 ? -88.525 4.886 15.120 1.00 18.05 174 ASP A N 1
ATOM 1410 C CA . ASP A 1 176 ? -89.386 6.022 15.477 1.00 18.91 174 ASP A CA 1
ATOM 1411 C C . ASP A 1 176 ? -90.107 5.823 16.826 1.00 20.60 174 ASP A C 1
ATOM 1412 O O . ASP A 1 176 ? -90.480 6.814 17.487 1.00 22.44 174 ASP A O 1
ATOM 1417 N N . LEU A 1 177 ? -90.394 4.571 17.168 1.00 22.71 175 LEU A N 1
ATOM 1418 C CA . LEU A 1 177 ? -91.176 4.279 18.379 1.00 23.07 175 LEU A CA 1
ATOM 1419 C C . LEU A 1 177 ? -90.293 4.078 19.609 1.00 24.53 175 LEU A C 1
ATOM 1420 O O . LEU A 1 177 ? -90.777 3.570 20.621 1.00 25.95 175 LEU A O 1
ATOM 1425 N N . GLU A 1 178 ? -88.993 4.356 19.537 1.00 20.49 176 GLU A N 1
ATOM 1426 C CA . GLU A 1 178 ? -88.144 4.233 20.731 1.00 24.04 176 GLU A CA 1
ATOM 1427 C C . GLU A 1 178 ? -88.283 5.542 21.545 1.00 26.64 176 GLU A C 1
ATOM 1428 O O . GLU A 1 178 ? -88.975 6.455 21.104 1.00 38.68 176 GLU A O 1
ATOM 1434 N N . SER A 1 179 ? -87.634 5.643 22.700 1.00 23.48 177 SER A N 1
ATOM 1435 C CA . SER A 1 179 ? -87.864 6.809 23.581 1.00 26.24 177 SER A CA 1
ATOM 1436 C C . SER A 1 179 ? -87.359 8.114 22.962 1.00 33.19 177 SER A C 1
ATOM 1437 O O . SER A 1 179 ? -87.972 9.162 23.115 1.00 31.67 177 SER A O 1
ATOM 1440 N N . ARG A 1 180 ? -86.221 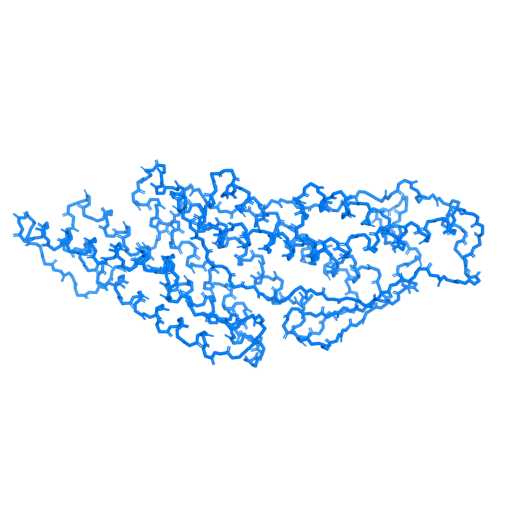8.054 22.279 1.00 22.04 178 ARG A N 1
ATOM 1441 C CA . ARG A 1 180 ? -85.512 9.283 21.933 1.00 24.01 178 ARG A CA 1
ATOM 1442 C C . ARG A 1 180 ? -86.099 10.021 20.715 1.00 31.11 178 ARG A C 1
ATOM 1443 O O . ARG A 1 180 ? -86.181 11.265 20.695 1.00 26.28 178 ARG A O 1
ATOM 1451 N N . LEU A 1 181 ? -86.512 9.270 19.698 1.00 23.52 179 LEU A N 1
ATOM 1452 C CA . LEU A 1 181 ? -86.915 9.941 18.458 1.00 23.58 179 LEU A CA 1
ATOM 1453 C C . LEU A 1 181 ? -88.220 10.670 18.667 1.00 24.06 179 LEU A C 1
ATOM 1454 O O . LEU A 1 181 ? -88.377 11.824 18.256 1.00 23.69 179 LEU A O 1
ATOM 1459 N N . ILE A 1 182 ? -89.170 10.004 19.298 1.00 20.01 180 ILE A N 1
ATOM 1460 C CA . ILE A 1 182 ? -90.499 10.598 19.363 1.00 21.02 180 ILE A CA 1
ATOM 1461 C C . ILE A 1 182 ? -90.470 11.873 20.222 1.00 23.18 180 ILE A C 1
ATOM 1462 O O . ILE A 1 182 ? -91.185 12.870 19.964 1.00 24.77 180 ILE A O 1
ATOM 1467 N N . GLU A 1 183 ? -89.599 11.876 21.223 1.00 21.47 181 GLU A N 1
ATOM 1468 C CA . GLU A 1 183 ? -89.484 13.078 22.075 1.00 22.78 181 GLU A CA 1
ATOM 1469 C C . GLU A 1 183 ? -88.834 14.222 21.282 1.00 22.69 181 GLU A C 1
ATOM 1470 O O . GLU A 1 183 ? -89.243 15.403 21.382 1.00 26.78 181 GLU A O 1
ATOM 1476 N N . ALA A 1 184 ? -87.802 13.878 20.508 1.00 20.41 182 ALA A N 1
ATOM 1477 C CA . ALA A 1 184 ? -87.201 14.904 19.654 1.00 23.59 182 ALA A CA 1
ATOM 1478 C C . ALA A 1 184 ? -88.225 15.472 18.639 1.00 24.79 182 ALA A C 1
ATOM 1479 O O . ALA A 1 184 ? -88.220 16.675 18.383 1.00 22.88 182 ALA A O 1
ATOM 1481 N N . TYR A 1 185 ? -89.095 14.629 18.069 1.00 22.20 183 TYR A N 1
ATOM 1482 C CA . TYR A 1 185 ? -90.136 15.144 17.165 1.00 20.37 183 TYR A CA 1
ATOM 1483 C C . TYR A 1 185 ? -91.126 16.078 17.864 1.00 23.03 183 TYR A C 1
ATOM 1484 O O . TYR A 1 185 ? -91.535 17.087 17.290 1.00 23.48 183 TYR A O 1
ATOM 1493 N N . VAL A 1 186 ? -91.550 15.724 19.080 1.00 20.46 184 VAL A N 1
ATOM 1494 C CA . VAL A 1 186 ? -92.448 16.645 19.806 1.00 19.38 184 VAL A CA 1
ATOM 1495 C C . VAL A 1 186 ? -91.784 18.019 19.927 1.00 23.21 184 VAL A C 1
ATOM 1496 O O . VAL A 1 186 ? -92.360 19.073 19.596 1.00 23.03 184 VAL A O 1
ATOM 1500 N N . ILE A 1 187 ? -90.551 18.005 20.409 1.00 21.17 185 ILE A N 1
ATOM 1501 C CA . ILE A 1 187 ? -89.845 19.266 20.648 1.00 18.99 185 ILE A CA 1
ATOM 1502 C C . ILE A 1 187 ? -89.608 20.061 19.370 1.00 22.88 185 ILE A C 1
ATOM 1503 O O . ILE A 1 187 ? -89.783 21.300 19.313 1.00 23.59 185 ILE A O 1
ATOM 1508 N N . GLN A 1 188 ? -89.188 19.361 18.331 1.00 20.83 186 GLN A N 1
ATOM 1509 C CA . GLN A 1 188 ? -88.934 20.044 17.062 1.00 21.64 186 GLN A CA 1
ATOM 1510 C C . GLN A 1 188 ? -90.191 20.718 16.557 1.00 21.12 186 GLN A C 1
ATOM 1511 O O . GLN A 1 188 ? -90.120 21.847 16.048 1.00 23.92 186 GLN A O 1
ATOM 1517 N N . CYS A 1 189 ? -91.336 20.028 16.658 1.00 24.90 187 CYS A N 1
ATOM 1518 C CA . CYS A 1 189 ? -92.577 20.642 16.206 1.00 22.31 187 CYS A CA 1
ATOM 1519 C C . CYS A 1 189 ? -92.867 21.944 16.960 1.00 22.13 187 CYS A C 1
ATOM 1520 O O . CYS A 1 189 ? -93.321 22.952 16.357 1.00 21.87 187 CYS A O 1
ATOM 1523 N N . GLN A 1 190 ? -92.658 21.908 18.268 1.00 21.42 188 GLN A N 1
ATOM 1524 C CA . GLN A 1 190 ? -92.848 23.151 19.037 1.00 24.01 188 GLN A CA 1
ATOM 1525 C C . GLN A 1 190 ? -91.918 24.260 18.592 1.00 21.87 188 GLN A C 1
ATOM 1526 O O . GLN A 1 190 ? -92.335 25.419 18.490 1.00 22.76 188 GLN A O 1
ATOM 1532 N N . ALA A 1 191 ? -90.658 23.923 18.371 1.00 22.39 189 ALA A N 1
ATOM 1533 C CA . ALA A 1 191 ? -89.668 24.939 17.973 1.00 24.05 189 ALA A CA 1
ATOM 1534 C C . ALA A 1 191 ? -90.001 25.565 16.619 1.00 22.87 189 ALA A C 1
ATOM 1535 O O . ALA A 1 191 ? -89.905 26.807 16.417 1.00 25.16 189 ALA A O 1
ATOM 1537 N N . GLU A 1 192 ? -90.395 24.701 15.681 1.00 21.34 190 GLU A N 1
ATOM 1538 C CA . GLU A 1 192 ? -90.719 25.152 14.336 1.00 22.48 190 GLU A CA 1
ATOM 1539 C C . GLU A 1 192 ? -91.959 26.035 14.382 1.00 23.87 190 GLU A C 1
ATOM 1540 O O . GLU A 1 192 ? -92.025 27.067 13.701 1.00 22.35 190 GLU A O 1
ATOM 1546 N N . ALA A 1 193 ? -92.955 25.626 15.158 1.00 20.39 191 ALA A N 1
ATOM 1547 C CA . ALA A 1 193 ? -94.155 26.456 15.274 1.00 21.82 191 ALA A CA 1
ATOM 1548 C C . ALA A 1 193 ? -93.801 27.807 15.911 1.00 22.22 191 ALA A C 1
ATOM 1549 O O . ALA A 1 193 ? -94.372 28.878 15.574 1.00 25.88 191 ALA A O 1
ATOM 1551 N N . GLN A 1 194 ? -92.867 27.772 16.844 1.00 22.23 192 GLN A N 1
ATOM 1552 C CA . GLN A 1 194 ? -92.475 29.049 17.485 1.00 22.64 192 GLN A CA 1
ATOM 1553 C C . GLN A 1 194 ? -91.725 29.988 16.541 1.00 27.12 192 GLN A C 1
ATOM 1554 O O . GLN A 1 194 ? -91.759 31.203 16.725 1.00 26.31 192 GLN A O 1
ATOM 1560 N N . GLU A 1 195 ? -91.049 29.454 15.514 1.00 26.95 193 GLU A N 1
ATOM 1561 C CA . GLU A 1 195 ? -90.505 30.376 14.473 1.00 24.67 193 GLU A CA 1
ATOM 1562 C C . GLU A 1 195 ? -91.581 31.236 13.841 1.00 26.96 193 GLU A C 1
ATOM 1563 O O . GLU A 1 195 ? -91.394 32.438 13.576 1.00 30.42 193 GLU A O 1
ATOM 1569 N N . VAL A 1 196 ? -92.704 30.600 13.534 1.00 25.28 194 VAL A N 1
ATOM 1570 C CA . VAL A 1 196 ? -93.778 31.324 12.910 1.00 24.53 194 VAL A CA 1
ATOM 1571 C C . VAL A 1 196 ? -94.294 32.363 13.885 1.00 27.86 194 VAL A C 1
ATOM 1572 O O . VAL A 1 196 ? -94.612 33.494 13.491 1.00 29.36 194 VAL A O 1
ATOM 1576 N N . THR A 1 197 ? -94.405 31.963 15.154 1.00 24.54 195 THR A N 1
ATOM 1577 C CA . THR A 1 197 ? -94.819 32.927 16.186 1.00 24.63 195 THR A CA 1
ATOM 1578 C C . THR A 1 197 ? -93.918 34.146 16.215 1.00 30.65 195 THR A C 1
ATOM 1579 O O . THR A 1 197 ? -94.373 35.286 16.299 1.00 26.90 195 THR A O 1
ATOM 1583 N N . ILE A 1 198 ? -92.627 33.914 16.162 1.00 26.65 196 ILE A N 1
ATOM 1584 C CA . ILE A 1 198 ? -91.680 35.025 16.209 1.00 28.23 196 ILE A CA 1
ATOM 1585 C C . ILE A 1 198 ? -91.922 35.974 15.027 1.00 27.42 196 ILE A C 1
ATOM 1586 O O . ILE A 1 198 ? -91.959 37.211 15.194 1.00 29.38 196 ILE A O 1
ATOM 1591 N N . ALA A 1 199 ? -92.101 35.401 13.839 1.00 27.19 197 ALA A N 1
ATOM 1592 C CA . ALA A 1 199 ? -92.358 36.251 12.677 1.00 29.30 197 ALA A CA 1
ATOM 1593 C C . ALA A 1 199 ? -93.645 37.081 12.847 1.00 28.28 197 ALA A C 1
ATOM 1594 O O . ALA A 1 199 ? -93.705 38.268 12.488 1.00 30.17 197 ALA A O 1
ATOM 1596 N N . ARG A 1 200 ? -94.678 36.460 13.392 1.00 29.85 198 ARG A N 1
ATOM 1597 C CA . ARG A 1 200 ? -95.922 37.183 13.649 1.00 28.86 198 ARG A CA 1
ATOM 1598 C C . ARG A 1 200 ? -95.762 38.269 14.714 1.00 37.62 198 ARG A C 1
ATOM 1599 O O . ARG A 1 200 ? -96.297 39.368 14.564 1.00 31.40 198 ARG A O 1
ATOM 1607 N N . ALA A 1 201 ? -95.048 37.971 15.795 1.00 30.72 199 ALA A N 1
ATOM 1608 C CA . ALA A 1 201 ? -94.817 38.967 16.840 1.00 28.77 199 ALA A CA 1
ATOM 1609 C C . ALA A 1 201 ? -94.108 40.194 16.286 1.00 33.51 199 ALA A C 1
ATOM 1610 O O . ALA A 1 201 ? -94.436 41.346 16.624 1.00 36.66 199 ALA A O 1
ATOM 1612 N N . ILE A 1 202 ? -93.129 39.944 15.431 1.00 30.75 200 ILE A N 1
ATOM 1613 C CA . ILE A 1 202 ? -92.436 41.032 14.756 1.00 32.61 200 ILE A CA 1
ATOM 1614 C C . ILE A 1 202 ? -93.412 41.836 13.879 1.00 38.70 200 ILE A C 1
ATOM 1615 O O . ILE A 1 202 ? -93.455 43.079 13.947 1.00 41.33 200 ILE A O 1
ATOM 1620 N N . GLU A 1 203 ? -94.222 41.134 13.090 1.00 34.88 201 GLU A N 1
ATOM 1621 C CA . GLU A 1 203 ? -95.200 41.794 12.221 1.00 37.69 201 GLU A CA 1
ATOM 1622 C C . GLU A 1 203 ? -96.231 42.577 13.040 1.00 43.72 201 GLU A C 1
ATOM 1623 O O . GLU A 1 203 ? -96.648 43.660 12.653 1.00 42.41 201 GLU A O 1
ATOM 1629 N N . LEU A 1 204 ? -96.621 42.048 14.190 1.00 36.99 202 LEU A N 1
ATOM 1630 C CA . LEU A 1 204 ? -97.615 42.710 15.031 1.00 35.68 202 LEU A CA 1
ATOM 1631 C C . LEU A 1 204 ? -96.956 43.801 15.897 1.00 35.82 202 LEU A C 1
ATOM 1632 O O . LEU A 1 204 ? -97.612 44.402 16.759 1.00 37.58 202 LEU A O 1
ATOM 1637 N N . LYS A 1 205 ? -95.667 44.024 15.683 1.00 33.53 203 LYS A N 1
ATOM 1638 C CA . LYS A 1 205 ? -94.947 45.110 16.339 1.00 41.39 203 LYS A CA 1
ATOM 1639 C C . LYS A 1 205 ? -94.829 44.971 17.864 1.00 44.09 203 LYS A C 1
ATOM 1640 O O . LYS A 1 205 ? -94.902 45.972 18.583 1.00 37.99 203 LYS A O 1
ATOM 1646 N N . HIS A 1 206 ? -94.676 43.754 18.393 1.00 33.16 204 HIS A N 1
ATOM 1647 C CA . HIS A 1 206 ? -94.459 43.560 19.824 1.00 32.21 204 HIS A CA 1
ATOM 1648 C C . HIS A 1 206 ? -93.108 44.067 20.314 1.00 31.85 204 HIS A C 1
ATOM 1649 O O . HIS A 1 206 ? -92.201 44.319 19.521 1.00 30.80 204 HIS A O 1
ATOM 1656 N N . ALA A 1 207 ? -93.006 44.280 21.617 1.00 33.51 205 ALA A N 1
ATOM 1657 C CA . ALA A 1 207 ? -91.779 44.806 22.216 1.00 34.61 205 ALA A CA 1
ATOM 1658 C C . ALA A 1 207 ? -90.606 43.891 21.883 1.00 32.32 205 ALA A C 1
ATOM 1659 O O . ALA A 1 207 ? -90.780 42.666 21.815 1.00 29.03 205 ALA A O 1
ATOM 1661 N N . PRO A 1 208 ? -89.400 44.469 21.701 1.00 30.12 206 PRO A N 1
ATOM 1662 C CA . PRO A 1 208 ? -88.274 43.606 21.352 1.00 28.65 206 PRO A CA 1
ATOM 1663 C C . PRO A 1 208 ? -87.959 42.614 22.456 1.00 28.87 206 PRO A C 1
ATOM 1664 O O . PRO A 1 208 ? -87.411 41.564 22.150 1.00 30.34 206 PRO A O 1
ATOM 1668 N N . GLY A 1 209 ? -88.294 42.932 23.704 1.00 27.69 207 GLY A N 1
ATOM 1669 C CA . GLY A 1 209 ? -88.070 41.999 24.794 1.00 27.01 207 GLY A CA 1
ATOM 1670 C C . GLY A 1 209 ? -88.869 40.699 24.593 1.00 28.86 207 GLY A C 1
ATOM 1671 O O . GLY A 1 209 ? -88.383 39.606 24.876 1.00 25.99 207 GLY A O 1
ATOM 1672 N N . LEU A 1 210 ? -90.104 40.815 24.131 1.00 27.16 208 LEU A N 1
ATOM 1673 C CA . LEU A 1 210 ? -90.886 39.595 23.881 1.00 28.81 208 LEU A CA 1
ATOM 1674 C C . LEU A 1 210 ? -90.280 38.803 22.720 1.00 31.06 208 LEU A C 1
ATOM 1675 O O . LEU A 1 210 ? -90.181 37.563 22.769 1.00 26.80 208 LEU A O 1
ATOM 1680 N N . ILE A 1 211 ? -89.881 39.513 21.669 1.00 27.33 209 ILE A N 1
ATOM 1681 C CA A ILE A 1 211 ? -89.337 38.830 20.507 0.44 24.69 209 ILE A CA 1
ATOM 1682 C CA B ILE A 1 211 ? -89.293 38.885 20.486 0.56 24.93 209 ILE A CA 1
ATOM 1683 C C . ILE A 1 211 ? -88.033 38.122 20.878 1.00 29.79 209 ILE A C 1
ATOM 1684 O O . ILE A 1 211 ? -87.828 36.961 20.503 1.00 26.94 209 ILE A O 1
ATOM 1693 N N . ALA A 1 212 ? -87.174 38.797 21.631 1.00 24.49 210 ALA A N 1
ATOM 1694 C CA . ALA A 1 212 ? -85.917 38.189 22.059 1.00 24.62 210 ALA A CA 1
ATOM 1695 C C . ALA A 1 212 ? -86.165 36.972 22.913 1.00 25.73 210 ALA A C 1
ATOM 1696 O O . ALA A 1 212 ? -85.462 35.964 22.762 1.00 27.08 210 ALA A O 1
ATOM 1698 N N . ALA A 1 213 ? -87.133 37.059 23.835 1.00 25.32 211 ALA A N 1
ATOM 1699 C CA . ALA A 1 213 ? -87.428 35.908 24.694 1.00 25.52 211 ALA A CA 1
ATOM 1700 C C . ALA A 1 213 ? -87.954 34.708 23.906 1.00 29.96 211 ALA A C 1
ATOM 1701 O O . ALA A 1 213 ? -87.589 33.556 24.193 1.00 25.21 211 ALA A O 1
ATOM 1703 N N . LEU A 1 214 ? -88.840 34.970 22.947 1.00 24.71 212 LEU A N 1
ATOM 1704 C CA . LEU A 1 214 ? -89.364 33.900 22.103 1.00 28.05 212 LEU A CA 1
ATOM 1705 C C . LEU A 1 214 ? -88.249 33.272 21.287 1.00 25.53 212 LEU A C 1
ATOM 1706 O O . LEU A 1 214 ? -88.216 32.055 21.090 1.00 28.26 212 LEU A O 1
ATOM 1711 N N . ALA A 1 215 ? -87.347 34.108 20.777 1.00 24.83 213 ALA A N 1
ATOM 1712 C CA . ALA A 1 215 ? -86.225 33.577 20.026 1.00 24.74 213 ALA A CA 1
ATOM 1713 C C . ALA A 1 215 ? -85.364 32.681 20.913 1.00 29.85 213 ALA A C 1
ATOM 1714 O O . ALA A 1 215 ? -84.947 31.594 20.499 1.00 27.88 213 ALA A O 1
ATOM 1716 N N . TYR A 1 216 ? -85.094 33.145 22.125 1.00 25.82 214 TYR A N 1
ATOM 1717 C CA . TYR A 1 216 ? -84.284 32.396 23.070 1.00 24.77 214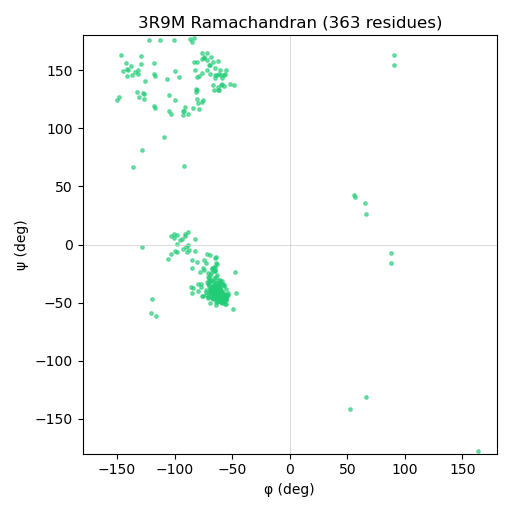 TYR A CA 1
ATOM 1718 C C . TYR A 1 216 ? -84.929 31.040 23.446 1.00 22.94 214 TYR A C 1
ATOM 1719 O O . TYR A 1 216 ? -84.264 29.994 23.463 1.00 29.24 214 TYR A O 1
ATOM 1728 N N . GLU A 1 217 ? -86.225 31.054 23.730 1.00 23.52 215 GLU A N 1
ATOM 1729 C CA . GLU A 1 217 ? -86.941 29.803 24.022 1.00 28.00 215 GLU A CA 1
ATOM 1730 C C . GLU A 1 217 ? -86.968 28.875 22.811 1.00 29.11 215 GLU A C 1
ATOM 1731 O O . GLU A 1 217 ? -86.858 27.662 22.959 1.00 28.44 215 GLU A O 1
ATOM 1737 N N . THR A 1 218 ? -87.067 29.448 21.619 1.00 24.25 216 THR A N 1
ATOM 1738 C CA . THR A 1 218 ? -87.011 28.660 20.392 1.00 24.60 216 THR A CA 1
ATOM 1739 C C . THR A 1 218 ? -85.640 27.978 20.269 1.00 24.17 216 THR A C 1
ATOM 1740 O O . THR A 1 218 ? -85.550 26.770 19.995 1.00 22.85 216 THR A O 1
ATOM 1744 N N . ALA A 1 219 ? -84.572 28.759 20.450 1.00 25.00 217 ALA A N 1
ATOM 1745 C CA . ALA A 1 219 ? -83.230 28.196 20.445 1.00 25.05 217 ALA A CA 1
ATOM 1746 C C . ALA A 1 219 ? -83.127 27.064 21.481 1.00 30.10 217 ALA A C 1
ATOM 1747 O O . ALA A 1 219 ? -82.525 26.010 21.212 1.00 26.10 217 ALA A O 1
ATOM 1749 N N . ASN A 1 220 ? -83.669 27.299 22.670 1.00 24.90 218 ASN A N 1
ATOM 1750 C CA . ASN A 1 220 ? -83.642 26.272 23.719 1.00 27.65 218 ASN A CA 1
ATOM 1751 C C . ASN A 1 220 ? -84.338 24.988 23.298 1.00 26.05 218 ASN A C 1
ATOM 1752 O O . ASN A 1 220 ? -83.874 23.913 23.628 1.00 26.48 218 ASN A O 1
ATOM 1757 N N . PHE A 1 221 ? -85.484 25.093 22.630 1.00 23.61 219 PHE A N 1
ATOM 1758 C CA . PHE A 1 221 ? -86.158 23.872 22.150 1.00 24.08 219 PHE A CA 1
ATOM 1759 C C . PHE A 1 221 ? -85.227 23.159 21.194 1.00 22.64 219 PHE A C 1
ATOM 1760 O O . PHE A 1 221 ? -85.069 21.930 21.259 1.00 22.26 219 PHE A O 1
ATOM 1768 N N . TYR A 1 222 ? -84.651 23.900 20.243 1.00 21.73 220 TYR A N 1
ATOM 1769 C CA . TYR A 1 222 ? -83.818 23.220 19.242 1.00 21.76 220 TYR A CA 1
ATOM 1770 C C . TYR A 1 222 ? -82.639 22.538 19.924 1.00 24.54 220 TYR A C 1
ATOM 1771 O O . TYR A 1 222 ? -82.285 21.410 19.557 1.00 26.96 220 TYR A O 1
ATOM 1780 N N . GLN A 1 223 ? -82.029 23.218 20.910 1.00 22.97 221 GLN A N 1
ATOM 1781 C CA . GLN A 1 223 ? -80.919 22.625 21.678 1.00 21.55 221 GLN A CA 1
ATOM 1782 C C . GLN A 1 223 ? -81.387 21.358 22.396 1.00 23.38 221 GLN A C 1
ATOM 1783 O O . GLN A 1 223 ? -80.678 20.352 22.442 1.00 24.77 221 GLN A O 1
ATOM 1789 N N . LYS A 1 224 ? -82.573 21.413 22.973 1.00 21.95 222 LYS A N 1
ATOM 1790 C CA . LYS A 1 224 ? -83.068 20.253 23.701 1.00 23.93 222 LYS A CA 1
ATOM 1791 C C . LYS A 1 224 ? -83.339 19.078 22.766 1.00 24.78 222 LYS A C 1
ATOM 1792 O O . LYS A 1 224 ? -83.028 17.925 23.081 1.00 21.64 222 LYS A O 1
ATOM 1798 N N . ALA A 1 225 ? -83.920 19.357 21.604 1.00 22.33 223 ALA A N 1
ATOM 1799 C CA . ALA A 1 225 ? -84.090 18.286 20.618 1.00 25.08 223 ALA A CA 1
ATOM 1800 C C . ALA A 1 225 ? -82.754 17.687 20.212 1.00 23.91 223 ALA A C 1
ATOM 1801 O O . ALA A 1 225 ? -82.600 16.460 20.108 1.00 24.10 223 ALA A O 1
ATOM 1803 N N . ASP A 1 226 ? -81.789 18.551 19.918 1.00 23.45 224 ASP A N 1
ATOM 1804 C CA . ASP A 1 226 ? -80.447 18.088 19.593 1.00 24.73 224 ASP A CA 1
ATOM 1805 C C . ASP A 1 226 ? -79.893 17.148 20.683 1.00 27.25 224 ASP A C 1
ATOM 1806 O O . ASP A 1 226 ? -79.388 16.063 20.378 1.00 25.68 224 ASP A O 1
ATOM 1811 N N A HIS A 1 227 ? -79.991 17.567 21.943 0.48 24.52 225 HIS A N 1
ATOM 1812 N N B HIS A 1 227 ? -79.951 17.572 21.946 0.52 24.62 225 HIS A N 1
ATOM 1813 C CA A HIS A 1 227 ? -79.437 16.786 23.061 0.48 25.45 225 HIS A CA 1
ATOM 1814 C CA B HIS A 1 227 ? -79.416 16.727 23.020 0.52 23.87 225 HIS A CA 1
ATOM 1815 C C A HIS A 1 227 ? -80.254 15.509 23.358 0.48 21.16 225 HIS A C 1
ATOM 1816 C C B HIS A 1 227 ? -80.179 15.418 23.061 0.52 20.03 225 HIS A C 1
ATOM 1817 O O A HIS A 1 227 ? -79.765 14.568 23.973 0.48 23.30 225 HIS A O 1
ATOM 1818 O O B HIS A 1 227 ? -79.573 14.366 23.218 0.52 22.14 225 HIS A O 1
ATOM 1831 N N . THR A 1 228 ? -81.503 15.479 22.920 1.00 21.74 226 THR A N 1
ATOM 1832 C CA . THR A 1 228 ? -82.316 14.261 22.988 1.00 25.57 226 THR A CA 1
ATOM 1833 C C . THR A 1 228 ? -81.788 13.186 22.020 1.00 28.32 226 THR A C 1
ATOM 1834 O O . THR A 1 228 ? -81.800 11.996 22.311 1.00 26.48 226 THR A O 1
ATOM 1838 N N . LEU A 1 229 ? -81.301 13.618 20.868 1.00 20.41 227 LEU A N 1
ATOM 1839 C CA . LEU A 1 229 ? -80.782 12.702 19.836 1.00 25.85 227 LEU A CA 1
ATOM 1840 C C . LEU A 1 229 ? -79.285 12.375 19.989 1.00 27.85 227 LEU A C 1
ATOM 1841 O O . LEU A 1 229 ? -78.762 11.525 19.271 1.00 22.41 227 LEU A O 1
ATOM 1846 N N . SER A 1 230 ? -78.589 13.035 20.916 1.00 27.72 228 SER A N 1
ATOM 1847 C CA . SER A 1 230 ? -77.136 13.060 20.829 1.00 29.26 228 SER A CA 1
ATOM 1848 C C . SER A 1 230 ? -76.548 11.707 21.207 1.00 29.95 228 SER A C 1
ATOM 1849 O O . SER A 1 230 ? -75.422 11.429 20.879 1.00 30.66 228 SER A O 1
ATOM 1852 N N . SER A 1 231 ? -77.329 10.847 21.853 1.00 26.73 229 SER A N 1
ATOM 1853 C CA . SER A 1 231 ? -76.798 9.517 22.175 1.00 30.04 229 SER A CA 1
ATOM 1854 C C . SER A 1 231 ? -77.018 8.477 21.064 1.00 32.13 229 SER A C 1
ATOM 1855 O O . SER A 1 231 ? -76.602 7.331 21.210 1.00 28.65 229 SER A O 1
ATOM 1858 N N . LEU A 1 232 ? -77.662 8.865 19.957 1.00 25.02 230 LEU A N 1
ATOM 1859 C CA . LEU A 1 232 ? -77.839 7.938 18.820 1.00 28.61 230 LEU A CA 1
ATOM 1860 C C . LEU A 1 232 ? -76.537 7.771 18.056 1.00 31.81 230 LEU A C 1
ATOM 1861 O O . LEU A 1 232 ? -75.660 8.619 18.115 1.00 32.57 230 LEU A O 1
ATOM 1866 N N . GLU A 1 233 ? -76.447 6.681 17.268 1.00 31.80 231 GLU A N 1
ATOM 1867 C CA . GLU A 1 233 ? -75.306 6.482 16.378 1.00 30.59 231 GLU A CA 1
ATOM 1868 C C . GLU A 1 233 ? -75.269 7.637 15.386 1.00 31.06 231 GLU A C 1
ATOM 1869 O O . GLU A 1 233 ? -76.295 7.980 14.797 1.00 30.60 231 GLU A O 1
ATOM 1875 N N . PRO A 1 234 ? -74.069 8.227 15.196 1.00 34.15 232 PRO A N 1
ATOM 1876 C CA . PRO A 1 234 ? -73.947 9.414 14.341 1.00 43.37 232 PRO A CA 1
ATOM 1877 C C . PRO A 1 234 ? -74.345 9.133 12.907 1.00 43.38 232 PRO A C 1
ATOM 1878 O O . PRO A 1 234 ? -74.858 10.010 12.211 1.00 41.08 232 PRO A O 1
ATOM 1882 N N . ALA A 1 235 ? -74.134 7.902 12.465 1.00 36.69 233 ALA A N 1
ATOM 1883 C CA . ALA A 1 235 ? -74.368 7.585 11.065 1.00 47.17 233 ALA A CA 1
ATOM 1884 C C . ALA A 1 235 ? -75.741 8.093 10.662 1.00 47.97 233 ALA A C 1
ATOM 1885 O O . ALA A 1 235 ? -75.870 8.853 9.704 1.00 50.80 233 ALA A O 1
ATOM 1887 N N . TYR A 1 236 ? -76.776 7.670 11.374 1.00 36.80 234 TYR A N 1
ATOM 1888 C CA . TYR A 1 236 ? -78.098 8.068 10.936 1.00 39.01 234 TYR A CA 1
ATOM 1889 C C . TYR A 1 236 ? -78.723 9.271 11.642 1.00 34.02 234 TYR A C 1
ATOM 1890 O O . TYR A 1 236 ? -79.821 9.666 11.283 1.00 30.97 234 TYR A O 1
ATOM 1899 N N . SER A 1 237 ? -78.085 9.794 12.686 1.00 28.18 235 SER A N 1
ATOM 1900 C CA . SER A 1 237 ? -78.580 11.038 13.300 1.00 26.21 235 SER A CA 1
ATOM 1901 C C . SER A 1 237 ? -77.835 12.322 12.977 1.00 34.90 235 SER A C 1
ATOM 1902 O O . SER A 1 237 ? -78.320 13.398 13.314 1.00 28.91 235 SER A O 1
ATOM 1905 N N . ALA A 1 238 ? -76.692 12.242 12.298 1.00 29.17 236 ALA A N 1
ATOM 1906 C CA . ALA A 1 238 ? -75.827 13.412 12.256 1.00 33.95 236 ALA A CA 1
ATOM 1907 C C . ALA A 1 238 ? -76.465 14.542 11.445 1.00 31.59 236 ALA A C 1
ATOM 1908 O O . ALA A 1 238 ? -76.374 15.719 11.808 1.00 29.03 236 ALA A O 1
ATOM 1910 N N . LYS A 1 239 ? -77.118 14.200 10.346 1.00 29.19 237 LYS A N 1
ATOM 1911 C CA . LYS A 1 239 ? -77.672 15.263 9.517 1.00 31.57 237 LYS A CA 1
ATOM 1912 C C . LYS A 1 239 ? -78.792 16.027 10.241 1.00 29.12 237 LYS A C 1
ATOM 1913 O O . LYS A 1 239 ? -78.837 17.277 10.239 1.00 28.11 237 LYS A O 1
ATOM 1919 N N . TRP A 1 240 ? -79.684 15.268 10.877 1.00 24.31 238 TRP A N 1
ATOM 1920 C CA . TRP A 1 240 ? -80.821 15.848 11.567 1.00 23.23 238 TRP A CA 1
ATOM 1921 C C . TRP A 1 240 ? -80.271 16.730 12.682 1.00 23.93 238 TRP A C 1
ATOM 1922 O O . TRP A 1 240 ? -80.732 17.872 12.887 1.00 27.36 238 TRP A O 1
ATOM 1933 N N . ARG A 1 241 ? -79.269 16.228 13.393 1.00 25.77 239 ARG A N 1
ATOM 1934 C CA . ARG A 1 241 ? -78.698 17.015 14.494 1.00 24.23 239 ARG A CA 1
ATOM 1935 C C . ARG A 1 241 ? -78.010 18.292 13.975 1.00 29.41 239 ARG A C 1
ATOM 1936 O O . ARG A 1 241 ? -77.975 19.304 14.684 1.00 28.79 239 ARG A O 1
ATOM 1944 N N . LYS A 1 242 ? -77.449 18.249 12.764 1.00 26.56 240 LYS A N 1
ATOM 1945 C CA . LYS A 1 242 ? -76.857 19.467 12.166 1.00 27.39 240 LYS A CA 1
ATOM 1946 C C . LYS A 1 242 ? -77.923 20.521 11.932 1.00 28.20 240 LYS A C 1
ATOM 1947 O O . LYS A 1 242 ? -77.700 21.705 12.195 1.00 32.03 240 LYS A O 1
ATOM 1953 N N . TYR A 1 243 ? -79.053 20.096 11.383 1.00 24.52 241 TYR A N 1
ATOM 1954 C CA . TYR A 1 243 ? -80.200 21.003 11.264 1.00 27.98 241 TYR A CA 1
ATOM 1955 C C . TYR A 1 243 ? -80.592 21.608 12.628 1.00 28.00 241 TYR A C 1
ATOM 1956 O O . TYR A 1 243 ? -80.778 22.834 12.744 1.00 25.25 241 TYR A O 1
ATOM 1965 N N . LEU A 1 244 ? -80.770 20.757 13.646 1.00 25.95 242 LEU A N 1
ATOM 1966 C CA . LEU A 1 244 ? -81.211 21.259 14.947 1.00 23.12 242 LEU A CA 1
ATOM 1967 C C . LEU A 1 244 ? -80.176 22.243 15.520 1.00 27.97 242 LEU A C 1
ATOM 1968 O O . LEU A 1 244 ? -80.498 23.290 16.106 1.00 27.18 242 LEU A O 1
ATOM 1973 N N . HIS A 1 245 ? -78.912 21.937 15.332 1.00 25.03 243 HIS A N 1
ATOM 1974 C CA . HIS A 1 245 ? -77.862 22.781 15.912 1.00 24.87 243 HIS A CA 1
ATOM 1975 C C . HIS A 1 245 ? -77.749 24.107 15.174 1.00 29.27 243 HIS A C 1
ATOM 1976 O O . HIS A 1 245 ? -77.563 25.185 15.766 1.00 28.44 243 HIS A O 1
ATOM 1983 N N . LEU A 1 246 ? -77.895 24.025 13.863 1.00 26.40 244 LEU A N 1
ATOM 1984 C CA . LEU A 1 246 ? -77.928 25.180 13.005 1.00 28.20 244 LEU A CA 1
ATOM 1985 C C . LEU A 1 246 ? -79.069 26.121 13.445 1.00 24.57 244 LEU A C 1
ATOM 1986 O O . LEU A 1 246 ? -78.868 27.332 13.594 1.00 27.55 244 LEU A O 1
ATOM 1991 N N . LYS A 1 247 ? -80.267 25.565 13.653 1.00 23.05 245 LYS A N 1
ATOM 1992 C CA . LYS A 1 247 ? -81.404 26.385 14.090 1.00 23.95 245 LYS A CA 1
ATOM 1993 C C . LYS A 1 247 ? -81.188 26.945 15.488 1.00 29.28 245 LYS A C 1
ATOM 1994 O O . LYS A 1 247 ? -81.595 28.068 15.785 1.00 25.83 245 LYS A O 1
ATOM 2000 N N . MET A 1 248 ? -80.594 26.150 16.369 1.00 25.43 246 MET A N 1
ATOM 2001 C CA . MET A 1 248 ? -80.288 26.664 17.698 1.00 26.74 246 MET A CA 1
ATOM 2002 C C . MET A 1 248 ? -79.381 27.895 17.627 1.00 28.86 246 MET A C 1
ATOM 2003 O O . MET A 1 248 ? -79.638 28.922 18.288 1.00 27.31 246 MET A O 1
ATOM 2008 N N . CYS A 1 249 ? -78.316 27.803 16.825 1.00 25.16 247 CYS A N 1
ATOM 2009 C CA . CYS A 1 249 ? -77.386 28.949 16.699 1.00 24.74 247 CYS A CA 1
ATOM 2010 C C . CYS A 1 249 ? -78.102 30.147 16.061 1.00 28.62 247 CYS A C 1
ATOM 2011 O O . CYS A 1 249 ? -77.938 31.300 16.456 1.00 28.30 247 CYS A O 1
ATOM 2014 N N . PHE A 1 250 ? -78.900 29.856 15.054 1.00 26.50 248 PHE A N 1
ATOM 2015 C CA . PHE A 1 250 ? -79.621 30.889 14.357 1.00 25.97 248 PHE A CA 1
ATOM 2016 C C . PHE A 1 250 ? -80.554 31.680 15.285 1.00 27.30 248 PHE A C 1
ATOM 2017 O O . PHE A 1 250 ? -80.588 32.927 15.266 1.00 26.46 248 PHE A O 1
ATOM 2025 N N . TYR A 1 251 ? -81.351 30.967 16.050 1.00 25.33 249 TYR A N 1
ATOM 2026 C CA . TYR A 1 251 ? -82.293 31.671 16.913 1.00 21.44 249 TYR A CA 1
ATOM 2027 C C . TYR A 1 251 ? -81.627 32.307 18.124 1.00 22.98 249 TYR A C 1
ATOM 2028 O O . TYR A 1 251 ? -82.161 33.242 18.705 1.00 24.35 249 TYR A O 1
ATOM 2037 N N . THR A 1 252 ? -80.447 31.787 18.488 1.00 26.21 250 THR A N 1
ATOM 2038 C CA . THR A 1 252 ? -79.723 32.463 19.542 1.00 25.58 250 THR A CA 1
ATOM 2039 C C . THR A 1 252 ? -79.229 33.799 18.993 1.00 28.80 250 THR A C 1
ATOM 2040 O O . THR A 1 252 ? -79.213 34.802 19.707 1.00 28.36 250 THR A O 1
ATOM 2044 N N . ALA A 1 253 ? -78.797 33.812 17.729 1.00 27.14 251 ALA A N 1
ATOM 2045 C CA . ALA A 1 253 ? -78.422 35.090 17.090 1.00 27.35 251 ALA A CA 1
ATOM 2046 C C . ALA A 1 253 ? -79.601 36.065 17.088 1.00 23.48 251 ALA A C 1
ATOM 2047 O O . ALA A 1 253 ? -79.453 37.253 17.429 1.00 27.51 251 ALA A O 1
ATOM 2049 N N . TYR A 1 254 ? -80.782 35.576 16.740 1.00 22.93 252 TYR A N 1
ATOM 2050 C CA . TYR A 1 254 ? -82.016 36.365 16.793 1.00 24.05 252 TYR A CA 1
ATOM 2051 C C . TYR A 1 254 ? -82.229 36.949 18.185 1.00 29.90 252 TYR A C 1
ATOM 2052 O O . TYR A 1 254 ? -82.597 38.118 18.340 1.00 28.05 252 TYR A O 1
ATOM 2061 N N . ALA A 1 255 ? -82.045 36.104 19.176 1.00 26.06 253 ALA A N 1
ATOM 2062 C CA . ALA A 1 255 ? -82.229 36.554 20.560 1.00 28.59 253 ALA A CA 1
ATOM 2063 C C . ALA A 1 255 ? -81.260 37.691 20.916 1.00 27.19 253 ALA A C 1
ATOM 2064 O O . ALA A 1 255 ? -81.652 38.689 21.528 1.00 27.43 253 ALA A O 1
ATOM 2066 N N . TYR A 1 256 ? -79.991 37.516 20.586 1.00 24.51 254 TYR A N 1
ATOM 2067 C CA . TYR A 1 256 ? -78.996 38.564 20.902 1.00 25.19 254 TYR A CA 1
ATOM 2068 C C . TYR A 1 256 ? -79.326 39.874 20.156 1.00 27.37 254 TYR A C 1
ATOM 2069 O O . TYR A 1 256 ? -79.058 40.979 20.653 1.00 28.52 254 TYR A O 1
ATOM 2078 N N . CYS A 1 257 ? -79.885 39.714 18.961 1.00 27.57 255 CYS A N 1
ATOM 2079 C CA A CYS A 1 257 ? -80.240 40.873 18.148 0.50 25.21 255 CYS A CA 1
ATOM 2080 C CA B CYS A 1 257 ? -80.281 40.852 18.130 0.50 26.64 255 CYS A CA 1
ATOM 2081 C C . CYS A 1 257 ? -81.339 41.689 18.815 1.00 26.62 255 CYS A C 1
ATOM 2082 O O . CYS A 1 257 ? -81.162 42.888 19.062 1.00 29.40 255 CYS A O 1
ATOM 2087 N N . TYR A 1 258 ? -82.460 41.050 19.114 1.00 23.14 256 TYR A N 1
ATOM 2088 C CA . TYR A 1 258 ? -83.582 41.758 19.752 1.00 25.82 256 TYR A CA 1
ATOM 2089 C C . TYR A 1 258 ? -83.280 42.149 21.184 1.00 27.21 256 TYR A C 1
ATOM 2090 O O . TYR A 1 258 ? -83.776 43.166 21.690 1.00 29.71 256 TYR A O 1
ATOM 2099 N N . HIS A 1 259 ? -82.430 41.376 21.839 1.00 27.32 257 HIS A N 1
ATOM 2100 C CA . HIS A 1 259 ? -81.996 41.766 23.171 1.00 25.76 257 HIS A CA 1
ATOM 2101 C C . HIS A 1 259 ? -81.190 43.068 23.087 1.00 28.53 257 HIS A C 1
ATOM 2102 O O . HIS A 1 259 ? -81.302 43.933 23.946 1.00 29.12 257 HIS A O 1
ATOM 2109 N N . GLY A 1 260 ? -80.365 43.191 22.056 1.00 30.39 258 GLY A N 1
ATOM 2110 C CA . GLY A 1 260 ? -79.701 44.449 21.766 1.00 26.87 258 GLY A CA 1
ATOM 2111 C C . GLY A 1 260 ? -80.681 45.609 21.603 1.00 31.12 258 GLY A C 1
ATOM 2112 O O . GLY A 1 260 ? -80.465 46.687 22.165 1.00 27.42 258 GLY A O 1
ATOM 2113 N N . GLU A 1 261 ? -81.751 45.415 20.832 1.00 26.86 259 GLU A N 1
ATOM 2114 C CA . GLU A 1 261 ? -82.791 46.460 20.757 1.00 28.27 259 GLU A CA 1
ATOM 2115 C C . GLU A 1 261 ? -83.352 46.824 22.122 1.00 30.03 259 GLU A C 1
ATOM 2116 O O . GLU A 1 261 ? -83.598 47.997 22.423 1.00 30.12 259 GLU A O 1
ATOM 2122 N N . THR A 1 262 ? -83.598 45.822 22.960 1.00 29.39 260 THR A N 1
ATOM 2123 C CA . THR A 1 262 ? -84.131 46.120 24.283 1.00 28.97 260 THR A CA 1
ATOM 2124 C C . THR A 1 262 ? -83.124 46.966 25.081 1.00 29.95 260 THR A C 1
ATOM 2125 O O . THR A 1 262 ? -83.487 47.914 25.801 1.00 29.72 260 THR A O 1
ATOM 2129 N N . LEU A 1 263 ? -81.856 46.591 24.995 1.00 25.25 261 LEU A N 1
ATOM 2130 C CA . LEU A 1 263 ? -80.830 47.329 25.748 1.00 29.37 261 LEU A CA 1
ATOM 2131 C C . LEU A 1 263 ? -80.724 48.771 25.252 1.00 31.44 261 LEU A C 1
ATOM 2132 O O . LEU A 1 263 ? -80.559 49.720 26.042 1.00 30.09 261 LEU A O 1
ATOM 2137 N N . LEU A 1 264 ? -80.770 48.929 23.937 1.00 28.04 262 LEU A N 1
ATOM 2138 C CA . LEU A 1 264 ? -80.649 50.262 23.319 1.00 27.07 262 LEU A CA 1
ATOM 2139 C C . LEU A 1 264 ? -81.826 51.108 23.754 1.00 31.26 262 LEU A C 1
ATOM 2140 O O . LEU A 1 264 ? -81.662 52.288 24.057 1.00 30.74 262 LEU A O 1
ATOM 2145 N N . ALA A 1 265 ? -83.014 50.506 23.825 1.00 29.37 263 ALA A N 1
ATOM 2146 C CA . ALA A 1 265 ? -84.189 51.270 24.256 1.00 31.32 263 ALA A CA 1
ATOM 2147 C C . ALA A 1 265 ? -84.069 51.719 25.717 1.00 34.32 263 ALA A C 1
ATOM 2148 O O . ALA A 1 265 ? -84.701 52.677 26.125 1.00 33.81 263 ALA A O 1
ATOM 2150 N N . SER A 1 266 ? -83.245 51.013 26.491 1.00 30.68 264 SER A N 1
ATOM 2151 C CA . SER A 1 266 ? -83.013 51.299 27.903 1.00 31.34 264 SER A CA 1
ATOM 2152 C C . SER A 1 266 ? -81.840 52.264 28.068 1.00 32.30 264 SER A C 1
ATOM 2153 O O . SER A 1 266 ? -81.347 52.456 29.174 1.00 37.47 264 SER A O 1
ATOM 2156 N N . ASP A 1 267 ? -81.350 52.776 26.944 1.00 34.20 265 ASP A N 1
ATOM 2157 C CA . ASP A 1 267 ? -80.183 53.656 26.907 1.00 32.94 265 ASP A CA 1
ATOM 2158 C C . ASP A 1 267 ? -78.924 52.943 27.321 1.00 32.18 265 ASP A C 1
ATOM 2159 O O . ASP A 1 267 ? -77.981 53.589 27.803 1.00 31.50 265 ASP A O 1
ATOM 2164 N N . LYS A 1 268 ? -78.857 51.625 27.139 1.00 28.28 266 LYS A N 1
ATOM 2165 C CA . LYS A 1 268 ? -77.553 51.039 27.361 1.00 30.90 266 LYS A CA 1
ATOM 2166 C C . LYS A 1 268 ? -77.038 50.646 25.989 1.00 31.90 266 LYS A C 1
ATOM 2167 O O . LYS A 1 268 ? -77.108 49.484 25.574 1.00 29.77 266 LYS A O 1
ATOM 2173 N N . CYS A 1 269 ? -76.304 51.568 25.393 1.00 33.55 267 CYS A N 1
ATOM 2174 C CA . CYS A 1 269 ? -75.929 51.416 24.003 1.00 28.15 267 CYS A CA 1
ATOM 2175 C C . CYS A 1 269 ? -74.689 50.560 23.912 1.00 29.46 267 CYS A C 1
ATOM 2176 O O . CYS A 1 269 ? -74.546 49.751 22.993 1.00 28.89 267 CYS A O 1
ATOM 2179 N N . GLY A 1 270 ? -73.786 50.746 24.880 1.00 27.68 268 GLY A N 1
ATOM 2180 C CA . GLY A 1 270 ? -72.579 49.932 24.914 1.00 30.57 268 GLY A CA 1
ATOM 2181 C C . GLY A 1 270 ? -72.923 48.445 24.984 1.00 28.64 268 GLY A C 1
ATOM 2182 O O . GLY A 1 270 ? -72.396 47.593 24.228 1.00 30.39 268 GLY A O 1
ATOM 2183 N N . GLU A 1 271 ? -73.817 48.131 25.916 1.00 27.56 269 GLU A N 1
ATOM 2184 C CA . GLU A 1 271 ? -74.236 46.754 26.122 1.00 29.49 269 GLU A CA 1
ATOM 2185 C C . GLU A 1 271 ? -74.945 46.218 24.881 1.00 29.49 269 GLU A C 1
ATOM 2186 O O . GLU A 1 271 ? -74.781 45.039 24.522 1.00 27.08 269 GLU A O 1
ATOM 2192 N N . ALA A 1 272 ? -75.719 47.079 24.222 1.00 27.57 270 ALA A N 1
ATOM 2193 C CA . ALA A 1 272 ? -76.461 46.675 23.021 1.00 27.02 270 ALA A CA 1
ATOM 2194 C C . ALA A 1 272 ? -75.488 46.268 21.939 1.00 27.28 270 ALA A C 1
ATOM 2195 O O . ALA A 1 272 ? -75.680 45.243 21.260 1.00 26.26 270 ALA A O 1
ATOM 2197 N N . ILE A 1 273 ? -74.436 47.077 21.775 1.00 25.65 271 ILE A N 1
ATOM 2198 C CA . ILE A 1 273 ? -73.431 46.751 20.780 1.00 28.33 271 ILE A CA 1
ATOM 2199 C C . ILE A 1 273 ? -72.808 45.380 21.087 1.00 32.21 271 ILE A C 1
ATOM 2200 O O . ILE A 1 273 ? -72.636 44.552 20.188 1.00 29.26 271 ILE A O 1
ATOM 2205 N N . ARG A 1 274 ? -72.430 45.156 22.342 1.00 31.06 272 ARG A N 1
ATOM 2206 C CA . ARG A 1 274 ? -71.817 43.863 22.670 1.00 28.36 272 ARG A CA 1
ATOM 2207 C C . ARG A 1 274 ? -72.781 42.682 22.400 1.00 33.12 272 ARG A C 1
ATOM 2208 O O . ARG A 1 274 ? -72.374 41.611 21.921 1.00 32.23 272 ARG A O 1
ATOM 2216 N N . SER A 1 275 ? -74.058 42.877 22.708 1.00 27.35 273 SER A N 1
ATOM 2217 C CA . SER A 1 275 ? -75.068 41.866 22.386 1.00 26.78 273 SER A CA 1
ATOM 2218 C C . SER A 1 275 ? -75.099 41.588 20.866 1.00 27.86 273 SER A C 1
ATOM 2219 O O . SER A 1 275 ? -75.085 40.423 20.415 1.00 28.72 273 SER A O 1
ATOM 2222 N N . LEU A 1 276 ? -75.117 42.644 20.056 1.00 28.30 274 LEU A N 1
ATOM 2223 C CA . LEU A 1 276 ? -75.110 42.457 18.595 1.00 29.42 274 LEU A CA 1
ATOM 2224 C C . LEU A 1 276 ? -73.820 41.797 18.088 1.00 33.41 274 LEU A C 1
ATOM 2225 O O . LEU A 1 276 ? -73.840 41.041 17.114 1.00 33.71 274 LEU A O 1
ATOM 2230 N N . GLN A 1 277 ? -72.698 42.074 18.740 1.00 27.74 275 GLN A N 1
ATOM 2231 C CA . GLN A 1 277 ? -71.461 41.403 18.356 1.00 32.09 275 GLN A CA 1
ATOM 2232 C C . GLN A 1 277 ? -71.557 39.892 18.629 1.00 33.33 275 GLN A C 1
ATOM 2233 O O . GLN A 1 277 ? -71.076 39.054 17.837 1.00 36.12 275 GLN A O 1
ATOM 2239 N N . GLU A 1 278 ? -72.195 39.536 19.739 1.00 33.85 276 GLU A N 1
ATOM 2240 C CA . GLU A 1 278 ? -72.429 38.113 19.988 1.00 30.49 276 GLU A CA 1
ATOM 2241 C C . GLU A 1 278 ? -73.369 37.533 18.929 1.00 35.57 276 GLU A C 1
ATOM 2242 O O . GLU A 1 278 ? -73.226 36.369 18.503 1.00 34.28 276 GLU A O 1
ATOM 2248 N N . ALA A 1 279 ? -74.327 38.340 18.482 1.00 31.58 277 ALA A N 1
ATOM 2249 C CA . ALA A 1 279 ? -75.241 37.876 17.433 1.00 30.92 277 ALA A CA 1
ATOM 2250 C C . ALA A 1 279 ? -74.471 37.581 16.149 1.00 36.64 277 ALA A C 1
ATOM 2251 O O . ALA A 1 279 ? -74.744 36.591 15.458 1.00 32.00 277 ALA A O 1
ATOM 2253 N N . GLU A 1 280 ? -73.508 38.441 15.819 1.00 30.36 278 GLU A N 1
ATOM 2254 C CA . GLU A 1 280 ? -72.645 38.147 14.677 1.00 33.91 278 GLU A CA 1
ATOM 2255 C C . GLU A 1 280 ? -71.947 36.813 14.832 1.00 38.55 278 GLU A C 1
ATOM 2256 O O . GLU A 1 280 ? -71.876 36.047 13.862 1.00 40.13 278 GLU A O 1
ATOM 2262 N N . LYS A 1 281 ? -71.375 36.556 16.012 1.00 38.84 279 LYS A N 1
ATOM 2263 C CA . LYS A 1 281 ? -70.681 35.271 16.200 1.00 37.20 279 LYS A CA 1
ATOM 2264 C C . LYS A 1 281 ? -71.610 34.068 16.024 1.00 40.40 279 LYS A C 1
ATOM 2265 O O . LYS A 1 281 ? -71.261 33.096 15.357 1.00 38.55 279 LYS A O 1
ATOM 2271 N N . LEU A 1 282 ? -72.779 34.121 16.650 1.00 33.06 280 LEU A N 1
ATOM 2272 C CA . LEU A 1 282 ? -73.706 32.993 16.574 1.00 34.50 280 LEU A CA 1
ATOM 2273 C C . LEU A 1 282 ? -74.149 32.811 15.137 1.00 34.54 280 LEU A C 1
ATOM 2274 O O . LEU A 1 282 ? -74.309 31.680 14.657 1.00 37.33 280 LEU A O 1
ATOM 2279 N N . TYR A 1 283 ? -74.356 33.927 14.439 1.00 33.42 281 TYR A N 1
ATOM 2280 C CA . TYR A 1 283 ? -74.798 33.867 13.048 1.00 33.83 281 TYR A CA 1
ATOM 2281 C C . TYR A 1 283 ? -73.731 33.205 12.173 1.00 40.20 281 TYR A C 1
ATOM 2282 O O . TYR A 1 283 ? -74.040 32.375 11.300 1.00 36.51 281 TYR A O 1
ATOM 2291 N N . ALA A 1 284 ? -72.473 33.565 12.400 1.00 34.43 282 ALA A N 1
ATOM 2292 C CA . ALA A 1 284 ? -71.396 32.917 11.651 1.00 39.85 282 ALA A CA 1
ATOM 2293 C C . ALA A 1 284 ? -71.318 31.411 11.963 1.00 41.20 282 ALA A C 1
ATOM 2294 O O . ALA A 1 284 ? -71.055 30.587 11.066 1.00 40.71 282 ALA A O 1
ATOM 2296 N N . LYS A 1 285 ? -71.531 31.051 13.229 1.00 39.16 283 LYS A N 1
ATOM 2297 C CA . LYS A 1 285 ? -71.535 29.644 13.592 1.00 40.21 283 LYS A CA 1
ATOM 2298 C C . LYS A 1 285 ? -72.659 28.928 12.831 1.00 36.04 283 LYS A C 1
ATOM 2299 O O . LYS A 1 285 ? -72.458 27.821 12.291 1.00 35.53 283 LYS A O 1
ATOM 2305 N N . ALA A 1 286 ? -73.835 29.560 12.765 1.00 33.86 284 ALA A N 1
ATOM 2306 C CA . ALA A 1 286 ? -74.971 28.976 12.049 1.00 33.35 284 ALA A CA 1
ATOM 2307 C C . ALA A 1 286 ? -74.665 28.781 10.559 1.00 39.63 284 ALA A C 1
ATOM 2308 O O . ALA A 1 286 ? -75.087 27.788 9.934 1.00 37.98 284 ALA A O 1
ATOM 2310 N N . GLU A 1 287 ? -73.943 29.738 9.988 1.00 40.77 285 GLU A N 1
ATOM 2311 C CA . GLU A 1 287 ? -73.576 29.649 8.580 1.00 39.47 285 GLU A CA 1
ATOM 2312 C C . GLU A 1 287 ? -72.633 28.453 8.349 1.00 36.76 285 GLU A C 1
ATOM 2313 O O . GLU A 1 287 ? -72.829 27.651 7.414 1.00 39.74 285 GLU A O 1
ATOM 2319 N N . ALA A 1 288 ? -71.632 28.321 9.220 1.00 37.06 286 ALA A N 1
ATOM 2320 C CA . ALA A 1 288 ? -70.745 27.158 9.165 1.00 45.94 286 ALA A CA 1
ATOM 2321 C C . ALA A 1 288 ? -71.530 25.847 9.255 1.00 44.03 286 ALA A C 1
ATOM 2322 O O . ALA A 1 288 ? -71.306 24.906 8.466 1.00 42.32 286 ALA A O 1
ATOM 2324 N N . LEU A 1 289 ? -72.456 25.777 10.207 1.00 33.32 287 LEU A N 1
ATOM 2325 C CA . LEU A 1 289 ? -73.278 24.577 10.359 1.00 34.41 287 LEU A CA 1
ATOM 2326 C C . LEU A 1 289 ? -74.118 24.312 9.116 1.00 36.12 287 LEU A C 1
ATOM 2327 O O . LEU A 1 289 ? -74.366 23.172 8.749 1.00 35.95 287 LEU A O 1
ATOM 2332 N N . CYS A 1 290 ? -74.581 25.363 8.469 1.00 37.48 288 CYS A N 1
ATOM 2333 C CA A CYS A 1 290 ? -75.324 25.222 7.224 0.46 37.55 288 CYS A CA 1
ATOM 2334 C CA B CYS A 1 290 ? -75.331 25.186 7.252 0.54 36.94 288 CYS A CA 1
ATOM 2335 C C . CYS A 1 290 ? -74.439 24.521 6.188 1.00 41.84 288 CYS A C 1
ATOM 2336 O O . CYS A 1 290 ? -74.873 23.579 5.479 1.00 40.33 288 CYS A O 1
ATOM 2341 N N . LYS A 1 291 ? -73.218 24.941 6.070 1.00 39.14 289 LYS A N 1
ATOM 2342 C CA A LYS A 1 291 ? -72.306 24.311 5.125 0.53 44.22 289 LYS A CA 1
ATOM 2343 C CA B LYS A 1 291 ? -72.269 24.319 5.151 0.47 44.39 289 LYS A CA 1
ATOM 2344 C C . LYS A 1 291 ? -72.096 22.842 5.474 1.00 45.69 289 LYS A C 1
ATOM 2345 O O . LYS A 1 291 ? -72.122 21.984 4.589 1.00 48.56 289 LYS A O 1
ATOM 2356 N N . GLU A 1 292 ? -71.863 22.578 6.774 1.00 42.09 290 GLU A N 1
ATOM 2357 C CA . GLU A 1 292 ? -71.725 21.183 7.186 1.00 43.58 290 GLU A CA 1
ATOM 2358 C C . GLU A 1 292 ? -72.984 20.343 6.885 1.00 39.75 290 GLU A C 1
ATOM 2359 O O . GLU A 1 292 ? -72.894 19.189 6.459 1.00 40.91 290 GLU A O 1
ATOM 2365 N N . TYR A 1 293 ? -74.159 20.920 7.110 1.00 37.37 291 TYR A N 1
ATOM 2366 C CA . TYR A 1 293 ? -75.409 20.222 6.861 1.00 36.00 291 TYR A CA 1
ATOM 2367 C C . TYR A 1 293 ? -75.461 19.832 5.389 1.00 40.95 291 TYR A C 1
ATOM 2368 O O . TYR A 1 293 ? -75.843 18.713 5.044 1.00 41.16 291 TYR A O 1
ATOM 2377 N N . GLY A 1 294 ? -75.097 20.779 4.529 1.00 38.65 292 GLY A N 1
ATOM 2378 C CA . GLY A 1 294 ? -75.140 20.562 3.092 1.00 40.20 292 GLY A CA 1
ATOM 2379 C C . GLY A 1 294 ? -74.168 19.481 2.640 0.65 44.43 292 GLY A C 1
ATOM 2380 O O . GLY A 1 294 ? -74.334 18.905 1.574 0.91 46.41 292 GLY A O 1
ATOM 2381 N N . GLU A 1 295 ? -73.137 19.238 3.444 1.00 44.69 293 GLU A N 1
ATOM 2382 C CA . GLU A 1 295 ? -72.149 18.177 3.211 1.00 46.22 293 GLU A CA 1
ATOM 2383 C C . GLU A 1 295 ? -72.360 16.865 3.986 1.00 50.92 293 GLU A C 1
ATOM 2384 O O . GLU A 1 295 ? -71.549 15.937 3.862 1.00 47.84 293 GLU A O 1
ATOM 2390 N N . THR A 1 296 ? -73.412 16.786 4.799 1.00 46.63 294 THR A N 1
ATOM 2391 C CA . THR A 1 296 ? -73.617 15.619 5.660 1.00 50.57 294 THR A CA 1
ATOM 2392 C C . THR A 1 296 ? -74.643 14.688 5.029 0.79 50.93 294 THR A C 1
ATOM 2393 O O . THR A 1 296 ? -75.754 15.105 4.696 0.97 55.08 294 THR A O 1
ATOM 2397 N N . LYS A 1 297 ? -74.254 13.434 4.830 1.00 42.27 295 LYS A N 1
ATOM 2398 C CA . LYS A 1 297 ? -75.156 12.465 4.245 0.83 46.18 295 LYS A CA 1
ATOM 2399 C C . LYS A 1 297 ? -76.117 12.006 5.329 0.70 38.21 295 LYS A C 1
ATOM 2400 O O . LYS A 1 297 ? -75.755 11.913 6.496 0.78 35.09 295 LYS A O 1
ATOM 2406 N N . GLY A 1 298 ? -77.349 11.741 4.933 1.00 40.08 296 GLY A N 1
ATOM 2407 C CA . GLY A 1 298 ? -78.345 11.242 5.853 1.00 36.47 296 GLY A CA 1
ATOM 2408 C C . GLY A 1 298 ? -79.719 11.397 5.264 0.56 39.64 296 GLY A C 1
ATOM 2409 O O . GLY A 1 298 ? -79.858 11.861 4.141 1.00 41.79 296 GLY A O 1
ATOM 2410 N N . PRO A 1 299 ? -80.745 11.022 6.029 1.00 42.34 297 PRO A N 1
ATOM 2411 C CA . PRO A 1 299 ? -82.131 11.052 5.548 0.57 44.41 297 PRO A CA 1
ATOM 2412 C C . PRO A 1 299 ? -82.550 12.435 5.044 1.00 42.51 297 PRO A C 1
ATOM 2413 O O . PRO A 1 299 ? -82.082 13.455 5.543 0.56 32.35 297 PRO A O 1
ATOM 2417 N N . GLY A 1 300 ? -83.410 12.467 4.032 1.00 49.17 298 GLY A N 1
ATOM 2418 C CA . GLY A 1 300 ? -83.856 13.722 3.442 1.00 47.75 298 GLY A CA 1
ATOM 2419 C C . GLY A 1 300 ? -82.973 14.172 2.281 0.79 52.98 298 GLY A C 1
ATOM 2420 O O . GLY A 1 300 ? -81.848 13.691 2.122 0.85 52.12 298 GLY A O 1
ATOM 2421 N N . PRO A 1 301 ? -83.483 15.101 1.457 1.00 58.49 299 PRO A N 1
ATOM 2422 C CA . PRO A 1 301 ? -82.781 15.719 0.318 1.00 63.00 299 PRO A CA 1
ATOM 2423 C C . PRO A 1 301 ? -81.513 16.497 0.703 0.67 63.33 299 PRO A C 1
ATOM 2424 O O . PRO A 1 301 ? -81.451 17.104 1.771 0.91 56.68 299 PRO A O 1
ATOM 2428 N N . THR A 1 302 ? -80.506 16.502 -0.164 1.00 67.50 300 THR A N 1
ATOM 2429 C CA . THR A 1 302 ? -79.367 17.390 0.052 1.00 75.39 300 THR A CA 1
ATOM 2430 C C . THR A 1 302 ? -79.886 18.825 0.010 1.00 71.13 300 THR A C 1
ATOM 2431 O O . THR A 1 302 ? -80.655 19.178 -0.880 1.00 71.87 300 THR A O 1
ATOM 2435 N N . VAL A 1 303 ? -79.492 19.649 0.974 1.00 56.88 301 VAL A N 1
ATOM 2436 C CA . VAL A 1 303 ? -79.958 21.037 1.000 1.00 56.98 301 VAL A CA 1
ATOM 2437 C C . VAL A 1 303 ? -78.853 21.997 1.439 1.00 56.67 301 VAL A C 1
ATOM 2438 O O . VAL A 1 303 ? -77.943 21.620 2.182 0.76 48.64 301 VAL A O 1
ATOM 2442 N N . LYS A 1 304 ? -78.925 23.232 0.948 0.75 54.78 302 LYS A N 1
ATOM 2443 C CA . LYS A 1 304 ? -77.964 24.260 1.323 1.00 62.28 302 LYS A CA 1
ATOM 2444 C C . LYS A 1 304 ? -78.700 25.522 1.783 0.51 59.13 302 LYS A C 1
ATOM 2445 O O . LYS A 1 304 ? -78.885 26.470 1.024 1.00 64.34 302 LYS A O 1
ATOM 2451 N N . PRO A 1 305 ? -79.143 25.510 3.045 1.00 51.21 303 PRO A N 1
ATOM 2452 C CA . PRO A 1 305 ? -79.991 26.540 3.661 0.82 42.30 303 PRO A CA 1
ATOM 2453 C C . PRO A 1 305 ? -79.351 27.927 3.827 0.69 39.54 303 PRO A C 1
ATOM 2454 O O . PRO A 1 305 ? -80.087 28.903 3.990 0.71 38.08 303 PRO A O 1
ATOM 2458 N N . SER A 1 306 ? -78.026 28.028 3.797 1.00 44.01 304 SER A N 1
ATOM 2459 C CA . SER A 1 306 ? -77.388 29.339 3.977 0.49 50.56 304 SER A CA 1
ATOM 2460 C C . SER A 1 306 ? -77.741 30.267 2.824 1.00 59.33 304 SER A C 1
ATOM 2461 O O . SER A 1 306 ? -77.639 31.485 2.946 1.00 63.08 304 SER A O 1
ATOM 2464 N N . GLY A 1 307 ? -78.173 29.682 1.710 1.00 53.60 305 GLY A N 1
ATOM 2465 C CA . GLY A 1 307 ? -78.593 30.461 0.565 1.00 59.55 305 GLY A CA 1
ATOM 2466 C C . GLY A 1 307 ? -80.041 30.899 0.656 1.00 59.41 305 GLY A C 1
ATOM 2467 O O . GLY A 1 307 ? -80.476 31.764 -0.093 1.00 57.88 305 GLY A O 1
ATOM 2468 N N . HIS A 1 308 ? -80.791 30.303 1.579 1.00 51.93 306 HIS A N 1
ATOM 2469 C CA . HIS A 1 308 ? -82.221 30.586 1.701 1.00 54.23 306 HIS A CA 1
ATOM 2470 C C . HIS A 1 308 ? -82.520 31.980 2.233 1.00 51.75 306 HIS A C 1
ATOM 2471 O O . HIS A 1 308 ? -81.710 32.582 2.949 1.00 46.88 306 HIS A O 1
ATOM 2478 N N . LEU A 1 309 ? -83.713 32.464 1.869 1.00 47.15 307 LEU A N 1
ATOM 2479 C CA . LEU A 1 309 ? -84.176 33.781 2.308 1.00 50.82 307 LEU A CA 1
ATOM 2480 C C . LEU A 1 309 ? -84.157 33.944 3.822 0.66 39.94 307 LEU A C 1
ATOM 2481 O O . LEU A 1 309 ? -83.696 34.964 4.332 1.00 40.82 307 LEU A O 1
ATOM 2486 N N . PHE A 1 310 ? -84.700 32.960 4.586 1.00 41.51 308 PHE A N 1
ATOM 2487 C CA . PHE A 1 310 ? -84.765 33.094 6.042 1.00 36.89 308 PHE A CA 1
ATOM 2488 C C . PHE A 1 310 ? -83.362 33.415 6.583 0.54 31.55 308 PHE A C 1
ATOM 2489 O O . PHE A 1 310 ? -83.158 34.312 7.456 1.00 38.96 308 PHE A O 1
ATOM 2497 N N . PHE A 1 311 ? -82.374 32.725 6.012 1.00 29.37 309 PHE A N 1
ATOM 2498 C CA . PHE A 1 311 ? -81.017 32.832 6.538 1.00 42.31 309 PHE A CA 1
ATOM 2499 C C . PHE A 1 311 ? -80.367 34.200 6.246 1.00 46.79 309 PHE A C 1
ATOM 2500 O O . PHE A 1 311 ? -79.820 34.908 7.138 1.00 43.60 309 PHE A O 1
ATOM 2508 N N . ARG A 1 312 ? -80.571 34.580 4.986 1.00 44.52 310 ARG A N 1
ATOM 2509 C CA . ARG A 1 312 ? -79.964 35.836 4.581 1.00 41.01 310 ARG A CA 1
ATOM 2510 C C . ARG A 1 312 ? -80.648 37.045 5.241 1.00 42.18 310 ARG A C 1
ATOM 2511 O O . ARG A 1 312 ? -79.999 38.046 5.532 1.00 44.30 310 ARG A O 1
ATOM 2519 N N . LYS A 1 313 ? -81.949 36.939 5.502 1.00 42.64 311 LYS A N 1
ATOM 2520 C CA . LYS A 1 313 ? -82.682 38.016 6.171 1.00 36.2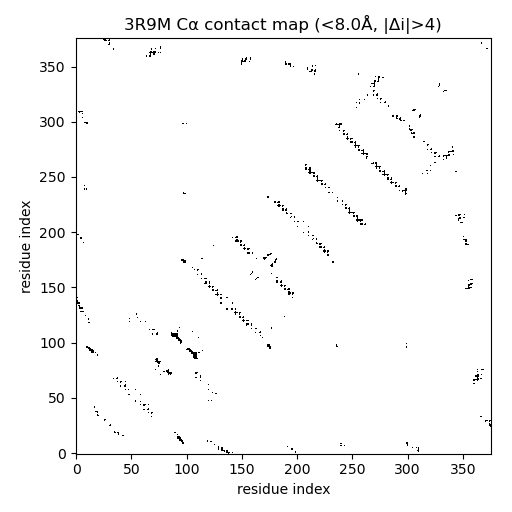0 311 LYS A CA 1
ATOM 2521 C C . LYS A 1 313 ? -82.156 38.300 7.590 1.00 40.34 311 LYS A C 1
ATOM 2522 O O . LYS A 1 313 ? -82.082 39.449 8.010 1.00 34.41 311 LYS A O 1
ATOM 2528 N N . LEU A 1 314 ? -81.868 37.208 8.286 1.00 38.85 312 LEU A N 1
ATOM 2529 C CA . LEU A 1 314 ? -81.317 37.397 9.620 1.00 39.03 312 LEU A CA 1
ATOM 2530 C C . LEU A 1 314 ? -79.953 38.057 9.524 1.00 37.49 312 LEU A C 1
ATOM 2531 O O . LEU A 1 314 ? -79.632 38.946 10.307 1.00 32.38 312 LEU A O 1
ATOM 2536 N N . GLY A 1 315 ? -79.150 37.624 8.558 1.00 36.08 313 GLY A N 1
ATOM 2537 C CA . GLY A 1 315 ? -77.838 38.248 8.360 1.00 38.14 313 GLY A CA 1
ATOM 2538 C C . GLY A 1 315 ? -77.924 39.770 8.181 1.00 38.82 313 GLY A C 1
ATOM 2539 O O . GLY A 1 315 ? -77.156 40.551 8.772 1.00 37.93 313 GLY A O 1
ATOM 2540 N N . ASN A 1 316 ? -78.891 40.197 7.386 1.00 36.73 314 ASN A N 1
ATOM 2541 C CA . ASN A 1 316 ? -79.083 41.628 7.174 1.00 41.13 314 ASN A CA 1
ATOM 2542 C C . ASN A 1 316 ? -79.588 42.345 8.404 1.00 40.37 314 ASN A C 1
ATOM 2543 O O . ASN A 1 316 ? -79.164 43.468 8.682 1.00 37.86 314 ASN A O 1
ATOM 2548 N N . LEU A 1 317 ? -80.522 41.729 9.122 1.00 33.07 315 LEU A N 1
ATOM 2549 C CA . LEU A 1 317 ? -80.981 42.352 10.346 1.00 32.73 315 LEU A CA 1
ATOM 2550 C C . LEU A 1 317 ? -79.830 42.549 11.347 1.00 30.14 315 LEU A C 1
ATOM 2551 O O . LEU A 1 317 ? -79.714 43.611 11.977 1.00 34.25 315 LEU A O 1
ATOM 2556 N N . VAL A 1 318 ? -78.982 41.540 11.509 1.00 29.97 316 VAL A N 1
ATOM 2557 C CA . VAL A 1 318 ? -77.883 41.643 12.463 1.00 28.32 316 VAL A CA 1
ATOM 2558 C C . VAL A 1 318 ? -76.949 42.779 12.030 1.00 35.95 316 VAL A C 1
ATOM 2559 O O . VAL A 1 318 ? -76.586 43.642 12.832 1.00 29.62 316 VAL A O 1
ATOM 2563 N N . LYS A 1 319 ? -76.576 42.780 10.762 1.00 31.06 317 LYS A N 1
ATOM 2564 C CA . LYS A 1 319 ? -75.665 43.820 10.258 1.00 33.00 317 LYS A CA 1
ATOM 2565 C C . LYS A 1 319 ? -76.247 45.232 10.450 1.00 34.26 317 LYS A C 1
ATOM 2566 O O . LYS A 1 319 ? -75.594 46.132 10.983 1.00 35.50 317 LYS A O 1
ATOM 2572 N N . ASN A 1 320 ? -77.488 45.428 10.030 1.00 33.62 318 ASN A N 1
ATOM 2573 C CA . ASN A 1 320 ? -78.099 46.734 10.168 1.00 32.10 318 ASN A CA 1
ATOM 2574 C C . ASN A 1 320 ? -78.314 47.187 11.609 1.00 37.35 318 ASN A C 1
ATOM 2575 O O . ASN A 1 320 ? -78.192 48.372 11.928 1.00 30.84 318 ASN A O 1
ATOM 2580 N N . THR A 1 321 ? -78.653 46.248 12.480 1.00 29.30 319 THR A N 1
ATOM 2581 C CA . THR A 1 321 ? -78.928 46.591 13.853 1.00 26.45 319 THR A CA 1
ATOM 2582 C C . THR A 1 321 ? -77.618 46.943 14.556 1.00 32.55 319 THR A C 1
ATOM 2583 O O . THR A 1 321 ? -77.546 47.896 15.344 1.00 29.66 319 THR A O 1
ATOM 2587 N N . LEU A 1 322 ? -76.576 46.179 14.260 1.00 30.26 320 LEU A N 1
ATOM 2588 C CA . LEU A 1 322 ? -75.275 46.495 14.803 1.00 31.72 320 LEU A CA 1
ATOM 2589 C C . LEU A 1 322 ? -74.842 47.896 14.333 1.00 30.52 320 LEU A C 1
ATOM 2590 O O . LEU A 1 322 ? -74.427 48.734 15.144 1.00 33.56 320 LEU A O 1
ATOM 2595 N N . GLU A 1 323 ? -74.957 48.158 13.034 1.00 27.07 321 GLU A N 1
ATOM 2596 C CA . GLU A 1 323 ? -74.550 49.476 12.542 1.00 33.62 321 GLU A CA 1
ATOM 2597 C C . GLU A 1 323 ? -75.357 50.583 13.224 1.00 34.52 321 GLU A C 1
ATOM 2598 O O . GLU A 1 323 ? -74.801 51.617 13.620 1.00 33.11 321 GLU A O 1
ATOM 2604 N N . LYS A 1 324 ? -76.655 50.363 13.394 1.00 32.87 322 LYS A N 1
ATOM 2605 C CA . LYS A 1 324 ? -77.483 51.335 14.110 1.00 30.42 322 LYS A CA 1
ATOM 2606 C C . LYS A 1 324 ? -76.959 51.599 15.525 1.00 31.01 322 LYS A C 1
ATOM 2607 O O . LYS A 1 324 ? -76.835 52.752 15.945 1.00 31.73 322 LYS A O 1
ATOM 2613 N N . CYS A 1 325 ? -76.676 50.537 16.272 1.00 26.28 323 CYS A N 1
ATOM 2614 C CA . CYS A 1 325 ? -76.159 50.713 17.620 1.00 25.09 323 CYS A CA 1
ATOM 2615 C C . CYS A 1 325 ? -74.815 51.467 17.630 1.00 33.38 323 CYS A C 1
ATOM 2616 O O . CYS A 1 325 ? -74.540 52.259 18.533 1.00 29.49 323 CYS A O 1
ATOM 2619 N N . GLN A 1 326 ? -73.980 51.206 16.675 1.00 31.05 324 GLN A N 1
ATOM 2620 C CA A GLN A 1 326 ? -72.699 51.899 16.588 0.52 31.76 324 GLN A CA 1
ATOM 2621 C CA B GLN A 1 326 ? -72.699 51.895 16.576 0.48 32.19 324 GLN A CA 1
ATOM 2622 C C . GLN A 1 326 ? -72.896 53.388 16.307 1.00 31.04 324 GLN A C 1
ATOM 2623 O O . GLN A 1 326 ? -72.213 54.232 16.886 1.00 31.13 324 GLN A O 1
ATOM 2634 N N . ARG A 1 327 ? -73.824 53.720 15.403 1.00 29.74 325 ARG A N 1
ATOM 2635 C CA . ARG A 1 327 ? -74.157 55.127 15.165 1.00 30.85 325 ARG A CA 1
ATOM 2636 C C . ARG A 1 327 ? -74.739 55.813 16.399 1.00 32.90 325 ARG A C 1
ATOM 2637 O O . ARG A 1 327 ? -74.345 56.947 16.733 1.00 30.28 325 ARG A O 1
ATOM 2645 N N . GLU A 1 328 ? -75.661 55.149 17.095 1.00 27.58 326 GLU A N 1
ATOM 2646 C CA . GLU A 1 328 ? -76.147 55.700 18.361 1.00 28.90 326 GLU A CA 1
ATOM 2647 C C . GLU A 1 328 ? -74.985 55.925 19.341 1.00 31.30 326 GLU A C 1
ATOM 2648 O O . GLU A 1 328 ? -74.923 56.962 20.041 1.00 28.29 326 GLU A O 1
ATOM 2654 N N . ASN A 1 329 ? -74.076 54.957 19.430 1.00 28.21 327 ASN A N 1
ATOM 2655 C CA . ASN A 1 329 ? -72.998 55.112 20.389 1.00 27.08 327 ASN A CA 1
ATOM 2656 C C . ASN A 1 329 ? -72.074 56.296 20.027 1.00 29.95 327 ASN A C 1
ATOM 2657 O O . ASN A 1 329 ? -71.590 57.026 20.910 1.00 29.95 327 ASN A O 1
ATOM 2662 N N . GLY A 1 330 ? -71.843 56.485 18.728 1.00 30.57 328 GLY A N 1
ATOM 2663 C CA . GLY A 1 330 ? -70.892 57.492 18.280 1.00 31.64 328 GLY A CA 1
ATOM 2664 C C . GLY A 1 330 ? -71.473 58.894 18.354 1.00 34.32 328 GLY A C 1
ATOM 2665 O O . GLY A 1 330 ? -70.767 59.857 18.568 1.00 31.66 328 GLY A O 1
ATOM 2666 N N . PHE A 1 331 ? -72.755 59.022 18.060 1.00 26.82 329 PHE A N 1
ATOM 2667 C CA . PHE A 1 331 ? -73.454 60.298 18.183 1.00 24.67 329 PHE A CA 1
ATOM 2668 C C . PHE A 1 331 ? -74.048 60.723 19.526 1.00 30.14 329 PHE A C 1
ATOM 2669 O O . PHE A 1 331 ? -74.138 61.923 19.828 1.00 27.18 329 PHE A O 1
ATOM 2677 N N . ILE A 1 332 ? -74.568 59.745 20.260 1.00 27.72 330 ILE A N 1
ATOM 2678 C CA . ILE A 1 332 ? -75.465 60.000 21.381 1.00 29.12 330 ILE A CA 1
ATOM 2679 C C . ILE A 1 332 ? -74.866 59.534 22.705 1.00 29.29 330 ILE A C 1
ATOM 2680 O O . ILE A 1 332 ? -74.775 60.312 23.661 1.00 30.22 330 ILE A O 1
ATOM 2685 N N . TYR A 1 333 ? -74.597 58.232 22.803 1.00 26.49 331 TYR A N 1
ATOM 2686 C CA . TYR A 1 333 ? -74.211 57.613 24.074 1.00 31.39 331 TYR A CA 1
ATOM 2687 C C . TYR A 1 333 ? -72.756 57.639 24.529 1.00 29.86 331 TYR A C 1
ATOM 2688 O O . TYR A 1 333 ? -72.491 57.782 25.721 1.00 30.78 331 TYR A O 1
ATOM 2697 N N . PHE A 1 334 ? -71.824 57.410 23.615 1.00 26.99 332 PHE A N 1
ATOM 2698 C CA . PHE A 1 334 ? -70.396 57.379 23.993 1.00 28.14 332 PHE A CA 1
ATOM 2699 C C . PHE A 1 334 ? -70.079 56.366 25.098 1.00 40.32 332 PHE A C 1
ATOM 2700 O O . PHE A 1 334 ? -69.254 56.643 25.966 1.00 31.47 332 PHE A O 1
ATOM 2708 N N . GLN A 1 335 ? -70.678 55.182 25.052 1.00 30.52 333 GLN A N 1
ATOM 2709 C CA . GLN A 1 335 ? -70.547 54.238 26.157 1.00 33.22 333 GLN A CA 1
ATOM 2710 C C . GLN A 1 335 ? -69.504 53.164 25.874 1.00 33.86 333 GLN A C 1
ATOM 2711 O O . GLN A 1 335 ? -69.243 52.813 24.718 1.00 35.18 333 GLN A O 1
ATOM 2717 N N . LYS A 1 336 ? -68.857 52.689 26.935 1.00 33.22 334 LYS A N 1
ATOM 2718 C CA . LYS A 1 336 ? -67.896 51.605 26.800 1.00 33.03 334 LYS A CA 1
ATOM 2719 C C . LYS A 1 336 ? -68.632 50.343 26.349 1.00 33.17 334 LYS A C 1
ATOM 2720 O O . LYS A 1 336 ? -69.751 50.084 26.780 1.00 34.72 334 LYS A O 1
ATOM 2726 N N . ILE A 1 337 ? -67.993 49.550 25.504 1.00 31.12 335 ILE A N 1
ATOM 2727 C CA . ILE A 1 337 ? -68.565 48.260 25.104 1.00 35.34 335 ILE A CA 1
ATOM 2728 C C . ILE A 1 337 ? -68.014 47.175 26.046 1.00 42.20 335 ILE A C 1
ATOM 2729 O O . ILE A 1 337 ? -66.811 46.924 26.066 1.00 39.97 335 ILE A O 1
ATOM 2734 N N . PRO A 1 338 ? -68.886 46.547 26.851 1.00 36.41 336 PRO A N 1
ATOM 2735 C CA . PRO A 1 338 ? -68.396 45.514 27.781 1.00 38.58 336 PRO A CA 1
ATOM 2736 C C . PRO A 1 338 ? -67.624 44.429 27.067 1.00 43.24 336 PRO A C 1
ATOM 2737 O O . PRO A 1 338 ? -67.912 44.115 25.914 1.00 40.89 336 PRO A O 1
ATOM 2741 N N . THR A 1 339 ? -66.666 43.829 27.761 1.00 42.38 337 THR A N 1
ATOM 2742 C CA . THR A 1 339 ? -65.842 42.797 27.159 1.00 41.30 337 THR A CA 1
ATOM 2743 C C . THR A 1 339 ? -66.628 41.511 26.886 1.00 39.07 337 THR A C 1
ATOM 2744 O O . THR A 1 339 ? -66.504 40.907 25.813 1.00 40.04 337 THR A O 1
ATOM 2748 N N . GLU A 1 340 ? -67.435 41.101 27.858 1.00 38.61 338 GLU A N 1
ATOM 2749 C CA . GLU A 1 340 ? -68.176 39.835 27.757 1.00 44.28 338 GLU A CA 1
ATOM 2750 C C . GLU A 1 340 ? -69.595 40.026 27.255 1.00 46.98 338 GLU A C 1
ATOM 2751 O O . GLU A 1 340 ? -70.235 41.023 27.576 1.00 41.17 338 GLU A O 1
ATOM 2757 N N . ALA A 1 341 ? -70.076 39.065 26.469 1.00 44.26 339 ALA A N 1
ATOM 2758 C CA . ALA A 1 341 ? -71.466 39.034 26.023 1.00 41.63 339 ALA A CA 1
ATOM 2759 C C . ALA A 1 341 ? -72.405 38.947 27.210 1.00 43.72 339 ALA A C 1
ATOM 2760 O O . ALA A 1 341 ? -72.061 38.386 28.237 1.00 39.66 339 ALA A O 1
ATOM 2762 N N . PRO A 1 342 ? -73.611 39.494 27.072 1.00 43.20 340 PRO A N 1
ATOM 2763 C CA . PRO A 1 342 ? -74.579 39.327 28.162 1.00 44.32 340 PRO A CA 1
ATOM 2764 C C . PRO A 1 342 ? -74.941 37.858 28.301 1.00 46.67 340 PRO A C 1
ATOM 2765 O O . PRO A 1 342 ? -74.869 37.118 27.322 1.00 40.51 340 PRO A O 1
ATOM 2769 N N . GLN A 1 343 ? -75.301 37.435 29.502 1.00 46.41 341 GLN A N 1
ATOM 2770 C CA . GLN A 1 343 ? -75.793 36.078 29.696 1.00 51.04 341 GLN A CA 1
ATOM 2771 C C . GLN A 1 343 ? -77.308 36.138 29.549 1.00 49.21 341 GLN A C 1
ATOM 2772 O O . GLN A 1 343 ? -77.989 36.809 30.317 1.00 55.63 341 GLN A O 1
ATOM 2778 N N . LEU A 1 344 ? -77.835 35.477 28.521 1.00 42.87 342 LEU A N 1
ATOM 2779 C CA . LEU A 1 344 ? -79.268 35.487 28.251 1.00 41.09 342 LEU A CA 1
ATOM 2780 C C . LEU A 1 344 ? -80.023 34.597 29.237 1.00 44.69 342 LEU A C 1
ATOM 2781 O O . LEU A 1 344 ? -79.722 33.411 29.380 1.00 48.53 342 LEU A O 1
ATOM 2786 N N . GLU A 1 345 ? -81.002 35.176 29.917 1.00 43.90 343 GLU A N 1
ATOM 2787 C CA . GLU A 1 345 ? -81.871 34.410 30.797 1.00 57.49 343 GLU A CA 1
ATOM 2788 C C . GLU A 1 345 ? -83.290 34.878 30.557 1.00 60.35 343 GLU A C 1
ATOM 2789 O O . GLU A 1 345 ? -83.992 35.286 31.477 1.00 70.03 343 GLU A O 1
ATOM 2795 N N . LEU A 1 346 ? -83.877 34.651 29.408 1.00 44.21 344 LEU A N 1
ATOM 2796 C CA . LEU A 1 346 ? -85.029 35.383 28.949 1.00 35.71 344 LEU A CA 1
ATOM 2797 C C . LEU A 1 346 ? -86.145 34.379 29.113 1.00 41.88 344 LEU A C 1
ATOM 2798 O O . LEU A 1 346 ? -85.937 33.190 28.901 1.00 44.46 344 LEU A O 1
ATOM 2803 N N . LYS A 1 347 ? -87.316 34.842 29.518 1.00 37.92 345 LYS A N 1
ATOM 2804 C CA . LYS A 1 347 ? -88.468 33.960 29.638 1.00 38.73 345 LYS A CA 1
ATOM 2805 C C . LYS A 1 347 ? -89.589 34.674 28.912 1.00 34.06 345 LYS A C 1
ATOM 2806 O O . LYS A 1 347 ? -89.821 35.852 29.137 1.00 35.43 345 LYS A O 1
ATOM 2812 N N . ALA A 1 348 ? -90.241 34.002 27.975 1.00 29.05 346 ALA A N 1
ATOM 2813 C CA . ALA A 1 348 ? -91.280 34.671 27.212 1.00 32.18 346 ALA A CA 1
ATOM 2814 C C . ALA A 1 348 ? -92.552 34.680 28.040 1.00 35.97 346 ALA A C 1
ATOM 2815 O O . ALA A 1 348 ? -93.018 33.623 28.445 1.00 35.29 346 ALA A O 1
ATOM 2817 N N . ASN A 1 349 ? -93.131 35.858 28.264 1.00 33.99 347 ASN A N 1
ATOM 2818 C CA . ASN A 1 349 ? -94.393 35.975 28.999 1.00 34.03 347 ASN A CA 1
ATOM 2819 C C . ASN A 1 349 ? -95.602 35.552 28.192 1.00 35.66 347 ASN A C 1
ATOM 2820 O O . ASN A 1 349 ? -96.661 35.325 28.748 1.00 32.50 347 ASN A O 1
ATOM 2825 N N . TYR A 1 350 ? -95.478 35.530 26.870 1.00 27.79 348 TYR A N 1
ATOM 2826 C CA . TYR A 1 350 ? -96.616 35.215 26.010 1.00 25.23 348 TYR A CA 1
ATOM 2827 C C . TYR A 1 350 ? -96.033 34.472 24.812 1.00 28.06 348 TYR A C 1
ATOM 2828 O O . TYR A 1 350 ? -94.832 34.542 24.586 1.00 25.89 348 TYR A O 1
ATOM 2837 N N . GLY A 1 351 ? -96.883 33.785 24.063 1.00 24.36 349 GLY A N 1
ATOM 2838 C CA . GLY A 1 351 ? -96.489 33.222 22.767 1.00 23.50 349 GLY A CA 1
ATOM 2839 C C . GLY A 1 351 ? -95.873 31.831 22.823 1.00 29.52 349 GLY A C 1
ATOM 2840 O O . GLY A 1 351 ? -95.649 31.228 21.778 1.00 28.36 349 GLY A O 1
ATOM 2841 N N . LEU A 1 352 ? -95.591 31.292 24.002 1.00 25.87 350 LEU A N 1
ATOM 2842 C CA . LEU A 1 352 ? -94.937 29.956 23.998 1.00 30.01 350 LEU A CA 1
ATOM 2843 C C . LEU A 1 352 ? -95.870 28.913 23.441 1.00 31.45 350 LEU A C 1
ATOM 2844 O O . LEU A 1 352 ? -97.041 28.837 23.819 1.00 26.35 350 LEU A O 1
ATOM 2849 N N . VAL A 1 353 ? -95.352 28.095 22.538 1.00 25.25 351 VAL A N 1
ATOM 2850 C CA . VAL A 1 353 ? -96.190 27.125 21.838 1.00 23.91 351 VAL A CA 1
ATOM 2851 C C . VAL A 1 353 ? -96.421 25.878 22.682 1.00 28.70 351 VAL A C 1
ATOM 2852 O O . VAL A 1 353 ? -95.470 25.304 23.212 1.00 34.58 351 VAL A O 1
ATOM 2856 N N . GLU A 1 354 ? -97.673 25.446 22.792 1.00 25.96 352 GLU A N 1
ATOM 2857 C CA . GLU A 1 354 ? -97.988 24.152 23.418 1.00 25.76 352 GLU A CA 1
ATOM 2858 C C . GLU A 1 354 ? -98.652 23.243 22.367 1.00 28.08 352 GLU A C 1
ATOM 2859 O O . GLU A 1 354 ? -99.371 23.725 21.498 1.00 29.18 352 GLU A O 1
ATOM 2865 N N . PRO A 1 355 ? -98.412 21.922 22.440 1.00 27.85 353 PRO A N 1
ATOM 2866 C CA . PRO A 1 355 ? -99.068 21.005 21.489 1.00 28.56 353 PRO A CA 1
ATOM 2867 C C . PRO A 1 355 ? -100.584 21.094 21.595 1.00 35.75 353 PRO A C 1
ATOM 2868 O O . PRO A 1 355 ? -101.094 21.327 22.680 1.00 28.99 353 PRO A O 1
ATOM 2872 N N . ILE A 1 356 ? -101.301 20.940 20.490 1.00 27.86 354 ILE A N 1
ATOM 2873 C CA . ILE A 1 356 ? -102.751 20.804 20.557 1.00 25.63 354 ILE A CA 1
ATOM 2874 C C . ILE A 1 356 ? -103.095 19.353 20.943 1.00 25.77 354 ILE A C 1
ATOM 2875 O O . ILE A 1 356 ? -102.682 18.419 20.256 1.00 26.75 354 ILE A O 1
ATOM 2880 N N . PRO A 1 357 ? -103.831 19.149 22.056 1.00 26.65 355 PRO A N 1
ATOM 2881 C CA . PRO A 1 357 ? -104.050 17.773 22.530 1.00 25.27 355 PRO A CA 1
ATOM 2882 C C . PRO A 1 357 ? -104.738 16.927 21.467 1.00 32.13 355 PRO A C 1
ATOM 2883 O O . PRO A 1 357 ? -105.644 17.383 20.780 1.00 29.38 355 PRO A O 1
ATOM 2887 N N . PHE A 1 358 ? -104.286 15.690 21.317 1.00 24.97 356 PHE A N 1
ATOM 2888 C CA . PHE A 1 358 ? -104.844 14.789 20.317 1.00 22.56 356 PHE A CA 1
ATOM 2889 C C . PHE A 1 358 ? -105.492 13.590 20.998 1.00 28.43 356 PHE A C 1
ATOM 2890 O O . PHE A 1 358 ? -104.980 13.099 21.997 1.00 27.54 356 PHE A O 1
ATOM 2898 N N . GLU A 1 359 ? -106.580 13.093 20.427 1.00 26.30 357 GLU A N 1
ATOM 2899 C CA . GLU A 1 359 ? -107.082 11.771 20.788 1.00 27.25 357 GLU A CA 1
ATOM 2900 C C . GLU A 1 359 ? -107.581 11.057 19.555 1.00 26.82 357 GLU A C 1
ATOM 2901 O O . GLU A 1 359 ? -108.065 11.686 18.639 1.00 29.39 357 GLU A O 1
ATOM 2907 N N . PHE A 1 360 ? -107.488 9.732 19.563 1.00 27.67 358 PHE A N 1
ATOM 2908 C CA . PHE A 1 360 ? -108.042 8.955 18.471 1.00 24.24 358 PHE A CA 1
ATOM 2909 C C . PHE A 1 360 ? -109.554 8.974 18.553 1.00 31.93 358 PHE A C 1
ATOM 2910 O O . PHE A 1 360 ? -110.114 9.236 19.617 1.00 28.62 358 PHE A O 1
ATOM 2918 N N . PRO A 1 361 ? -110.227 8.692 17.437 1.00 31.45 359 PRO A N 1
ATOM 2919 C CA . PRO A 1 361 ? -111.686 8.652 17.514 1.00 29.10 359 PRO A CA 1
ATOM 2920 C C . PRO A 1 361 ? -112.143 7.417 18.280 1.00 31.80 359 PRO A C 1
ATOM 2921 O O . PRO A 1 361 ? -111.342 6.516 18.538 1.00 32.91 359 PRO A O 1
ATOM 2925 N N . PRO A 1 362 ? -113.408 7.403 18.702 1.00 34.56 360 PRO A N 1
ATOM 2926 C CA . PRO A 1 362 ? -113.945 6.216 19.361 1.00 38.17 360 PRO A CA 1
ATOM 2927 C C . PRO A 1 362 ? -114.019 5.049 18.377 1.00 37.18 360 PRO A C 1
ATOM 2928 O O . PRO A 1 362 ? -114.067 5.240 17.150 1.00 33.39 360 PRO A O 1
ATOM 2932 N N . THR A 1 363 ? -114.036 3.841 18.917 1.00 31.63 361 THR A N 1
ATOM 2933 C CA . THR A 1 363 ? -114.161 2.639 18.096 1.00 34.83 361 THR A CA 1
ATOM 2934 C C . THR A 1 363 ? -115.355 2.758 17.160 1.00 38.03 361 THR A C 1
ATOM 2935 O O . THR A 1 363 ? -116.403 3.247 17.561 1.00 32.53 361 THR A O 1
ATOM 2939 N N . SER A 1 364 ? -115.200 2.343 15.900 1.00 32.45 362 SER A N 1
ATOM 2940 C CA . SER A 1 364 ? -116.298 2.491 14.949 1.00 29.11 362 SER A CA 1
ATOM 2941 C C . SER A 1 364 ? -117.540 1.749 15.427 1.00 33.98 362 SER A C 1
ATOM 2942 O O . SER A 1 364 ? -117.443 0.665 15.998 1.00 34.69 362 SER A O 1
ATOM 2945 N N . VAL A 1 365 ? -118.711 2.313 15.173 1.00 34.73 363 VAL A N 1
ATOM 2946 C CA . VAL A 1 365 ? -119.952 1.615 15.541 1.00 39.51 363 VAL A CA 1
ATOM 2947 C C . VAL A 1 365 ? -120.191 0.386 14.681 1.00 41.74 363 VAL A C 1
ATOM 2948 O O . VAL A 1 365 ? -121.066 -0.409 14.985 1.00 38.99 363 VAL A O 1
ATOM 2952 N N . GLN A 1 366 ? -119.397 0.213 13.627 1.00 39.87 364 GLN A N 1
ATOM 2953 C CA . GLN A 1 366 ? -119.482 -0.999 12.831 1.00 39.39 364 GLN A CA 1
ATOM 2954 C C . GLN A 1 366 ? -119.063 -2.201 13.665 1.00 40.85 364 GLN A C 1
ATOM 2955 O O . GLN A 1 366 ? -119.418 -3.321 13.357 1.00 40.05 364 GLN A O 1
ATOM 2961 N N . TRP A 1 367 ? -118.298 -1.979 14.724 1.00 36.24 365 TRP A N 1
ATOM 2962 C CA . TRP A 1 367 ? -117.886 -3.105 15.540 1.00 36.05 365 TRP A CA 1
ATOM 2963 C C . TRP A 1 367 ? -119.000 -3.409 16.532 1.00 45.85 365 TRP A C 1
ATOM 2964 O O . TRP A 1 367 ? -119.336 -2.576 17.377 1.00 42.51 365 TRP A O 1
ATOM 2975 N N . THR A 1 368 ? -119.558 -4.612 16.419 1.00 41.97 366 THR A N 1
ATOM 2976 C CA . THR A 1 368 ? -120.600 -5.089 17.324 1.00 43.31 366 THR A CA 1
ATOM 2977 C C . THR A 1 368 ? -120.173 -6.454 17.837 1.00 45.62 366 THR A C 1
ATOM 2978 O O . THR A 1 368 ? -119.303 -7.099 17.245 1.00 43.24 366 THR A O 1
ATOM 2982 N N . PRO A 1 369 ? -120.781 -6.910 18.944 1.00 48.92 367 PRO A N 1
ATOM 2983 C CA . PRO A 1 369 ? -120.428 -8.245 19.442 1.00 46.82 367 PRO A CA 1
ATOM 2984 C C . PRO A 1 369 ? -120.720 -9.331 18.400 1.00 43.79 367 PRO A C 1
ATOM 2985 O O . PRO A 1 369 ? -119.991 -10.307 18.315 1.00 45.31 367 PRO A O 1
ATOM 2989 N N . GLU A 1 370 ? -121.766 -9.151 17.602 1.00 43.25 368 GLU A N 1
ATOM 2990 C CA . GLU A 1 370 ? -122.077 -10.121 16.548 1.00 49.37 368 GLU A CA 1
ATOM 2991 C C . GLU A 1 370 ? -120.939 -10.159 15.524 1.00 50.02 368 GLU A C 1
ATOM 2992 O O . GLU A 1 370 ? -120.473 -11.226 15.118 1.00 43.68 368 GLU A O 1
ATOM 2998 N N . THR A 1 371 ? -120.475 -8.986 15.119 1.00 41.58 369 THR A N 1
ATOM 2999 C CA . THR A 1 371 ? -119.386 -8.926 14.155 1.00 41.81 369 THR A CA 1
ATOM 3000 C C . THR A 1 371 ? -118.113 -9.535 14.725 1.00 42.58 369 THR A C 1
ATOM 3001 O O . THR A 1 371 ? -117.400 -10.265 14.045 1.00 40.90 369 THR A O 1
ATOM 3005 N N . LEU A 1 372 ? -117.854 -9.262 15.998 1.00 39.15 370 LEU A N 1
ATOM 3006 C CA . LEU A 1 372 ? -116.666 -9.768 16.661 1.00 39.22 370 LEU A CA 1
ATOM 3007 C C . LEU A 1 372 ? -116.727 -11.284 16.758 1.00 43.42 370 LEU A C 1
ATOM 3008 O O . LEU A 1 372 ? -115.712 -11.977 16.665 1.00 45.19 370 LEU A O 1
ATOM 3013 N N . ALA A 1 373 ? -117.938 -11.797 16.957 1.00 41.73 371 ALA A N 1
ATOM 3014 C CA . ALA A 1 373 ? -118.128 -13.226 17.127 1.00 47.90 371 ALA A CA 1
ATOM 3015 C C . ALA A 1 373 ? -117.780 -13.957 15.839 1.00 49.27 371 ALA A C 1
ATOM 3016 O O . ALA A 1 373 ? -117.356 -15.106 15.864 1.00 49.18 371 ALA A O 1
ATOM 3018 N N . ALA A 1 374 ? -117.955 -13.279 14.713 1.00 44.95 372 ALA A N 1
ATOM 3019 C CA . ALA A 1 374 ? -117.684 -13.875 13.413 1.00 45.16 372 ALA A CA 1
ATOM 3020 C C . ALA A 1 374 ? -116.194 -14.065 13.102 1.00 49.54 372 ALA A C 1
ATOM 3021 O O . ALA A 1 374 ? -115.842 -14.679 12.086 1.00 46.90 372 ALA A O 1
ATOM 3023 N N . PHE A 1 375 ? -115.323 -13.524 13.958 1.00 38.31 373 PHE A N 1
ATOM 3024 C CA . PHE A 1 375 ? -113.905 -13.885 13.930 1.00 37.78 373 PHE A CA 1
ATOM 3025 C C . PHE A 1 375 ? -113.746 -15.054 14.879 1.00 44.53 373 PHE A C 1
ATOM 3026 O O . PHE A 1 375 ? -113.987 -14.918 16.070 1.00 48.27 373 PHE A O 1
ATOM 3034 N N . ASP A 1 376 ? -113.313 -16.195 14.370 1.00 52.56 374 ASP A N 1
ATOM 3035 C CA . ASP A 1 376 ? -113.255 -17.397 15.184 1.00 58.83 374 ASP A CA 1
ATOM 3036 C C . ASP A 1 376 ? -111.898 -18.072 15.056 1.00 58.97 374 ASP A C 1
ATOM 3037 O O . ASP A 1 376 ? -111.711 -18.917 14.180 1.00 62.87 374 ASP A O 1
#